Protein AF-0000000084445336 (afdb_homodimer)

Foldseek 3Di:
DLPAQDPVLLVVLLVCQLVLWQVNDALLPLLQSCLVSQLLLEQPDVVLVHPHDHLLNSLSSLLNSLLRHLLSSVQSLQLSLQLLLLVLFPLVLLSNVCVVCSSNSVAGGKELCLQVLCVLLVNDDFFKEWDDDVQWIWIFGKRFKIWRPDPAHYWYKGWYDYPDDAIFMFIDHCPFPQKDWDAQDDALTSSSGSITMIGGDRGIDDPNGTSTGHSNVSVLQSVLSSLSSLLSNLLNLLVNLLVLLCPFDDPSNVVCVVVSVVLVVLSVVLSVQSSVCRVVVVCSPVVLSSLVSLLSSLVSSVVSLVSSPSRCDCLCVDPPSNSVSVNSVSVSVVSQVPPVHNVSSVVSNVVVVVVVD/DLPAQDPVLLVVLLVCQLVLWQVNDALLPLLQSCLVSQLLLEQPDVVLVHPHDHLLSSLSSLLNSLLRHLLSSVQSLQLSLQLLLLVLFPLVLLSNVCVVCSSNSVAGGKALCLQVLCVLLVNDNFFKEWDDDVQWIWIFGKRFKIWRPDPAHYWYKGWYDYPDDAIFMFIDHCPFPQKDWDAQDDALTSSSGSITMIGGDRGIDDPNGTRYPHSNVSVLQSVLSSLSSLLSNLLNLLVNLLVLLCPFDDPSNVVCVVVSVVLVVLSVVLSVQSSVCRVVVVCSPVVLSSLVSLLSSLVSSVVSLVSSPSRCDCLCVDPPSNSVSVNSVSVSVVSQVPPVHNVSSVVSNVVVVVVVD

InterPro domains:
  IPR009100 Acyl-CoA dehydrogenase/oxidase, N-terminal and middle domain superfamily [SSF56645] (8-211)
  IPR013786 Acyl-CoA dehydrogenase/oxidase, N-terminal [PF02771] (20-106)
  IPR037069 Acyl-CoA dehydrogenase/oxidase, N-terminal domain superfamily [G3DSA:1.10.540.10] (4-107)
  IPR046373 Acyl-CoA oxidase/dehydrogenase, middle domain superfamily [G3DSA:2.40.110.10] (114-213)

Sequence (714 aa):
MAATLDPALRAWLDEVATGLDRGTADPALVLPRLAAAGLFRIGVPEKLGGTGGDVTNAVEAVAAISERSLAAGFVAWGHRTFIEYLLQSPNTALQDRLLPALLAGEVAGATGMSNAMKALAGLEEIGIAARPDGEGQVLDGRLPWVTNLRAEGFHVAAAVAPSEGEPFCVSLPSDAPGLERSDDLDLLAMRSTSTAAVDIRAVPIGPEDVLHPSARQWLPRVRPAFLGLQCGMSIGLARRALAEAAACGGAARHVLQEPVGALLAGLAIQERALREGLRDGRFVADVPSLFRIRIALADIVSEAVGLELQASGGRAYLTGPGEGFARRWREAAFIPVITPSLVQLRAALAGQAARAAMAATLDPALRAWLDEVATGLDRGTADPALVLPRLAAAGLFRIGVPEKLGGTGGDVTNAVEAVAAISERSLAAGFVAWGHRTFIEYLLQSPNTALQDRLLPALLAGEVAGATGMSNAMKALAGLEEIGIAARPDGEGQVLDGRLPWVTNLRAEGFHVAAAVAPSEGEPFCVSLPSDAPGLERSDDLDLLAMRSTSTAAVDIRAVPIGPEDVLHPSARQWLPRVRPAFLGLQCGMSIGLARRALAEAAACGGAARHVLQEPVGALLAGLAIQERALREGLRDGRFVADVPSLFRIRIALADIVSEAVGLELQASGGRAYLTGPGEGFARRWREAAFIPVITPSLVQLRAALAGQAARAA

Secondary structure (DSSP, 8-state):
------HHHHHHHHHHHHHHHHT-S-GGGHHHHHHHTTGGGTTS-GGGT-----HHHHHHHHHHHHTT-HHHHHHHHHHHHHHHHHHT-S-HHHHHHHHHHHHHTSSEEE---HHHHHHHTTSS----EEEEETTEEEEEEEEEEES---SSSEEEEEEEEESSS--EEEEEETTSTTEEEPPPP-BSS-TTS--EEEEEEEEEE-GGGEEES-HHHHHHHHHHHHHHHHHHHHHHHHHHHHHHHHT--HHHHHHHHHHHHHHHHHHHHHHHHHHHHHHHTGGGT-HHHHHHHHHHHHHHHHHHHHHHHHHHGGGGGBTTTTHHHHHHHHHHTTTTTSSSPHHHHHHHHHHHHHHH-/------HHHHHHHHHHHHHHHHT-S-GGGHHHHHHHTTGGGTTS-GGGT-----HHHHHHHHHHHHTT-HHHHHHHHHHHHHHHHHHT-S-HHHHHHHHHHHHHTSSEEE---HHHHHHHTTSS----EEEEETTEEEEEEEEEEES---SSSEEEEEEEEESSS--EEEEEETTSTTEEEPPPP-BSS-TTS--EEEEEEEEEE-GGGEEES-HHHHHHHHHHHHHHHHHHHHHHHHHHHHHHHHT--HHHHHHHHHHHHHHHHHHHHHHHHHHHHHHHTGGGT-HHHHHHHHHHHHHHHHHHHHHHHHHHGGGGGBTTTTHHHHHHHHHHTTTTTSSSPHHHHHHHHHHHHHHH-

Organism: NCBI:txid207340

Structure (mmCIF, N/CA/C/O backbone):
data_AF-0000000084445336-model_v1
#
loop_
_entity.id
_entity.type
_entity.pdbx_description
1 polymer 'Acyl-CoA dehydrogenase'
#
loop_
_atom_site.group_PDB
_atom_site.id
_atom_site.type_symbol
_atom_site.label_atom_id
_atom_site.label_alt_id
_atom_site.label_comp_id
_atom_site.label_asym_id
_atom_site.label_entity_id
_atom_site.label_seq_id
_atom_site.pdbx_PDB_ins_code
_atom_site.Cartn_x
_atom_site.Cartn_y
_atom_site.Cartn_z
_atom_site.occupancy
_atom_site.B_iso_or_equiv
_atom_site.auth_seq_id
_atom_site.auth_comp_id
_atom_site.auth_asym_id
_atom_site.auth_atom_id
_atom_site.pdbx_PDB_model_num
ATOM 1 N N . MET A 1 1 ? 25.781 -18.859 -9.562 1 35.44 1 MET A N 1
ATOM 2 C CA . MET A 1 1 ? 25.828 -17.438 -9.898 1 35.44 1 MET A CA 1
ATOM 3 C C . MET A 1 1 ? 24.422 -16.859 -10.031 1 35.44 1 MET A C 1
ATOM 5 O O . MET A 1 1 ? 23.531 -17.5 -10.594 1 35.44 1 MET A O 1
ATOM 9 N N . ALA A 1 2 ? 24.078 -16.016 -9.188 1 44.53 2 ALA A N 1
ATOM 10 C CA . ALA A 1 2 ? 22.766 -15.383 -9.242 1 44.53 2 ALA A CA 1
ATOM 11 C C . ALA A 1 2 ? 22.375 -15.031 -10.672 1 44.53 2 ALA A C 1
ATOM 13 O O . ALA A 1 2 ? 23.156 -14.398 -11.391 1 44.53 2 ALA A O 1
ATOM 14 N N . ALA A 1 3 ? 21.578 -15.891 -11.391 1 55.84 3 ALA A N 1
ATOM 15 C CA . ALA A 1 3 ? 21.203 -15.617 -12.773 1 55.84 3 ALA A CA 1
ATOM 16 C C . ALA A 1 3 ? 20.969 -14.125 -13 1 55.84 3 ALA A C 1
ATOM 18 O O . ALA A 1 3 ? 20.047 -13.547 -12.414 1 55.84 3 ALA A O 1
ATOM 19 N N . THR A 1 4 ? 22.016 -13.398 -13.297 1 76.12 4 THR A N 1
ATOM 20 C CA . THR A 1 4 ? 21.906 -11.984 -13.641 1 76.12 4 THR A CA 1
ATOM 21 C C . THR A 1 4 ? 21.312 -11.812 -15.039 1 76.12 4 THR A C 1
ATOM 23 O O . THR A 1 4 ? 21.766 -12.453 -15.992 1 76.12 4 THR A O 1
ATOM 26 N N . LEU A 1 5 ? 20.078 -11.242 -15.039 1 93.12 5 LEU A N 1
ATOM 27 C CA . LEU A 1 5 ? 19.438 -10.938 -16.312 1 93.12 5 LEU A CA 1
ATOM 28 C C . LEU A 1 5 ? 20.391 -10.188 -17.234 1 93.12 5 LEU A C 1
ATOM 30 O O . LEU A 1 5 ? 21.188 -9.352 -16.781 1 93.12 5 LEU A O 1
ATOM 34 N N . ASP A 1 6 ? 20.406 -10.594 -18.484 1 93.44 6 ASP A N 1
ATOM 35 C CA . ASP A 1 6 ? 21.156 -9.828 -19.469 1 93.44 6 ASP A CA 1
ATOM 36 C C . ASP A 1 6 ? 20.828 -8.336 -19.359 1 93.44 6 ASP A C 1
ATOM 38 O O . ASP A 1 6 ? 19.688 -7.957 -19.125 1 93.44 6 ASP A O 1
ATOM 42 N N . PRO A 1 7 ? 21.844 -7.488 -19.516 1 94.62 7 PRO A N 1
ATOM 43 C CA . PRO A 1 7 ? 21.641 -6.043 -19.344 1 94.62 7 PRO A CA 1
ATOM 44 C C . PRO A 1 7 ? 20.562 -5.477 -20.266 1 94.62 7 PRO A C 1
ATOM 46 O O . PRO A 1 7 ? 19.812 -4.586 -19.859 1 94.62 7 PRO A O 1
ATOM 49 N N . ALA A 1 8 ? 20.516 -6.02 -21.438 1 96 8 ALA A N 1
ATOM 50 C CA . ALA A 1 8 ? 19.516 -5.527 -22.391 1 96 8 ALA A CA 1
ATOM 51 C C . ALA A 1 8 ? 18.109 -5.859 -21.906 1 96 8 ALA A C 1
ATOM 53 O O . ALA A 1 8 ? 17.188 -5.047 -22.062 1 96 8 ALA A O 1
ATOM 54 N N . LEU A 1 9 ? 17.922 -7.039 -21.422 1 97.5 9 LEU A N 1
ATOM 55 C CA . LEU A 1 9 ? 16.609 -7.426 -20.906 1 97.5 9 LEU A CA 1
ATOM 56 C C . LEU A 1 9 ? 16.25 -6.613 -19.672 1 97.5 9 LEU A C 1
ATOM 58 O O . LEU A 1 9 ? 15.102 -6.191 -19.5 1 97.5 9 LEU A O 1
ATOM 62 N N . ARG A 1 10 ? 17.219 -6.414 -18.844 1 97 10 ARG A N 1
ATOM 63 C CA . ARG A 1 10 ? 16.984 -5.602 -17.656 1 97 10 ARG A CA 1
ATOM 64 C C . ARG A 1 10 ? 16.516 -4.203 -18.016 1 97 10 ARG A C 1
ATOM 66 O O . ARG A 1 10 ? 15.555 -3.691 -17.422 1 97 10 ARG A O 1
ATOM 73 N N . ALA A 1 11 ? 17.203 -3.588 -18.906 1 97.25 11 ALA A N 1
ATOM 74 C CA . ALA A 1 11 ? 16.859 -2.244 -19.359 1 97.25 11 ALA A CA 1
ATOM 75 C C . ALA A 1 11 ? 15.445 -2.219 -19.953 1 97.25 11 ALA A C 1
ATOM 77 O O . ALA A 1 11 ? 14.688 -1.275 -19.719 1 97.25 11 ALA A O 1
ATOM 78 N N . TRP A 1 12 ? 15.156 -3.244 -20.75 1 98 12 TRP A N 1
ATOM 79 C CA . TRP A 1 12 ? 13.836 -3.32 -21.359 1 98 12 TRP A CA 1
ATOM 80 C C . TRP A 1 12 ? 12.75 -3.455 -20.297 1 98 12 TRP A C 1
ATOM 82 O O . TRP A 1 12 ? 11.711 -2.793 -20.359 1 98 12 TRP A O 1
ATOM 92 N N . LEU A 1 13 ? 12.992 -4.34 -19.344 1 98.38 13 LEU A N 1
ATOM 93 C CA . LEU A 1 13 ? 12.031 -4.535 -18.25 1 98.38 13 LEU A CA 1
ATOM 94 C C . LEU A 1 13 ? 11.805 -3.238 -17.484 1 98.38 13 LEU A C 1
ATOM 96 O O . LEU A 1 13 ? 10.672 -2.896 -17.156 1 98.38 13 LEU A O 1
ATOM 100 N N . ASP A 1 14 ? 12.867 -2.518 -17.188 1 97.56 14 ASP A N 1
ATOM 101 C CA . ASP A 1 14 ? 12.75 -1.233 -16.5 1 97.56 14 ASP A CA 1
ATOM 102 C C . ASP A 1 14 ? 11.906 -0.254 -17.328 1 97.56 14 ASP A C 1
ATOM 104 O O . ASP A 1 14 ? 11.086 0.476 -16.766 1 97.56 14 ASP A O 1
ATOM 108 N N . GLU A 1 15 ? 12.141 -0.263 -18.562 1 97.38 15 GLU A N 1
ATOM 109 C CA . GLU A 1 15 ? 11.469 0.667 -19.469 1 97.38 15 GLU A CA 1
ATOM 110 C C . GLU A 1 15 ? 9.969 0.382 -19.547 1 97.38 15 GLU A C 1
ATOM 112 O O . GLU A 1 15 ? 9.156 1.309 -19.578 1 97.38 15 GLU A O 1
ATOM 117 N N . VAL A 1 16 ? 9.57 -0.87 -19.516 1 97.88 16 VAL A N 1
ATOM 118 C CA . VAL A 1 16 ? 8.18 -1.201 -19.812 1 97.88 16 VAL A CA 1
ATOM 119 C C . VAL A 1 16 ? 7.418 -1.447 -18.5 1 97.88 16 VAL A C 1
ATOM 121 O O . VAL A 1 16 ? 6.199 -1.629 -18.516 1 97.88 16 VAL A O 1
ATOM 124 N N . ALA A 1 17 ? 8.117 -1.497 -17.359 1 98.25 17 ALA A N 1
ATOM 125 C CA . ALA A 1 17 ? 7.543 -1.911 -16.078 1 98.25 17 ALA A CA 1
ATOM 126 C C . ALA A 1 17 ? 6.273 -1.126 -15.766 1 98.25 17 ALA A C 1
ATOM 128 O O . ALA A 1 17 ? 5.25 -1.708 -15.398 1 98.25 17 ALA A O 1
ATOM 129 N N . THR A 1 18 ? 6.305 0.199 -15.891 1 97.56 18 THR A N 1
ATOM 130 C CA . THR A 1 18 ? 5.148 1.035 -15.594 1 97.56 18 THR A CA 1
ATOM 131 C C . THR A 1 18 ? 4.004 0.747 -16.562 1 97.56 18 THR A C 1
ATOM 133 O O . THR A 1 18 ? 2.842 0.677 -16.156 1 97.56 18 THR A O 1
ATOM 136 N N . GLY A 1 19 ? 4.336 0.629 -17.828 1 97.94 19 GLY A N 1
ATOM 137 C CA . GLY A 1 19 ? 3.324 0.301 -18.812 1 97.94 19 GLY A CA 1
ATOM 138 C C . GLY A 1 19 ? 2.662 -1.042 -18.562 1 97.94 19 GLY A C 1
ATOM 139 O O . GLY A 1 19 ? 1.45 -1.183 -18.734 1 97.94 19 GLY A O 1
ATOM 140 N N . LEU A 1 20 ? 3.445 -2.098 -18.203 1 98.5 20 LEU A N 1
ATOM 141 C CA . LEU A 1 20 ? 2.904 -3.412 -17.875 1 98.5 20 LEU A CA 1
ATOM 142 C C . LEU A 1 20 ? 1.979 -3.336 -16.656 1 98.5 20 LEU A C 1
ATOM 144 O O . LEU A 1 20 ? 0.961 -4.031 -16.609 1 98.5 20 LEU A O 1
ATOM 148 N N . ASP A 1 21 ? 2.322 -2.492 -15.766 1 98.12 21 ASP A N 1
ATOM 149 C CA . ASP A 1 21 ? 1.54 -2.318 -14.539 1 98.12 21 ASP A CA 1
ATOM 150 C C . ASP A 1 21 ? 0.207 -1.633 -14.836 1 98.12 21 ASP A C 1
ATOM 152 O O . ASP A 1 21 ? -0.836 -2.051 -14.328 1 98.12 21 ASP A O 1
ATOM 156 N N . ARG A 1 22 ? 0.202 -0.625 -15.68 1 96.69 22 ARG A N 1
ATOM 157 C CA . ARG A 1 22 ? -0.958 0.227 -15.922 1 96.69 22 ARG A CA 1
ATOM 158 C C . ARG A 1 22 ? -1.823 -0.327 -17.047 1 96.69 22 ARG A C 1
ATOM 160 O O . ARG A 1 22 ? -2.971 0.089 -17.219 1 96.69 22 ARG A O 1
ATOM 167 N N . GLY A 1 23 ? -1.274 -1.25 -17.797 1 97.38 23 GLY A N 1
ATOM 168 C CA . GLY A 1 23 ? -2.025 -1.84 -18.906 1 97.38 23 GLY A CA 1
ATOM 169 C C . GLY A 1 23 ? -1.839 -1.104 -20.219 1 97.38 23 GLY A C 1
ATOM 170 O O . GLY A 1 23 ? -2.648 -1.248 -21.125 1 97.38 23 GLY A O 1
ATOM 171 N N . THR A 1 24 ? -0.803 -0.299 -20.297 1 96.81 24 THR A N 1
ATOM 172 C CA . THR A 1 24 ? -0.582 0.468 -21.516 1 96.81 24 THR A CA 1
ATOM 173 C C . THR A 1 24 ? 0.448 -0.22 -22.406 1 96.81 24 THR A C 1
ATOM 175 O O . THR A 1 24 ? 0.608 0.145 -23.562 1 96.81 24 THR A O 1
ATOM 178 N N . ALA A 1 25 ? 1.15 -1.188 -21.875 1 96.25 25 ALA A N 1
ATOM 179 C CA . ALA A 1 25 ? 2.07 -1.99 -22.688 1 96.25 25 ALA A CA 1
ATOM 180 C C . ALA A 1 25 ? 1.374 -3.227 -23.25 1 96.25 25 ALA A C 1
ATOM 182 O O . ALA A 1 25 ? 0.467 -3.775 -22.609 1 96.25 25 ALA A O 1
ATOM 183 N N . ASP A 1 26 ? 1.801 -3.666 -24.359 1 95.81 26 ASP A N 1
ATOM 184 C CA . ASP A 1 26 ? 1.254 -4.863 -25 1 95.81 26 ASP A CA 1
ATOM 185 C C . ASP A 1 26 ? 1.646 -6.121 -24.219 1 95.81 26 ASP A C 1
ATOM 187 O O . ASP A 1 26 ? 2.824 -6.477 -24.156 1 95.81 26 ASP A O 1
ATOM 191 N N . PRO A 1 27 ? 0.708 -6.762 -23.703 1 95.38 27 PRO A N 1
ATOM 192 C CA . PRO A 1 27 ? 1.019 -7.969 -22.938 1 95.38 27 PRO A CA 1
ATOM 193 C C . PRO A 1 27 ? 1.699 -9.047 -23.766 1 95.38 27 PRO A C 1
ATOM 195 O O . PRO A 1 27 ? 2.412 -9.898 -23.234 1 95.38 27 PRO A O 1
ATOM 198 N N . ALA A 1 28 ? 1.546 -9.039 -25.031 1 95.31 28 ALA A N 1
ATOM 199 C CA . ALA A 1 28 ? 2.047 -10.086 -25.922 1 95.31 28 ALA A CA 1
ATOM 200 C C . ALA A 1 28 ? 3.568 -10.031 -26.031 1 95.31 28 ALA A C 1
ATOM 202 O O . ALA A 1 28 ? 4.195 -10.984 -26.516 1 95.31 28 ALA A O 1
ATOM 203 N N . LEU A 1 29 ? 4.121 -8.992 -25.531 1 94.88 29 LEU A N 1
ATOM 204 C CA . LEU A 1 29 ? 5.559 -8.789 -25.688 1 94.88 29 LEU A CA 1
ATOM 205 C C . LEU A 1 29 ? 6.332 -9.516 -24.578 1 94.88 29 LEU A C 1
ATOM 207 O O . LEU A 1 29 ? 7.5 -9.859 -24.766 1 94.88 29 LEU A O 1
ATOM 211 N N . VAL A 1 30 ? 5.73 -9.75 -23.469 1 97.38 30 VAL A N 1
ATOM 212 C CA . VAL A 1 30 ? 6.441 -10.156 -22.266 1 97.38 30 VAL A CA 1
ATOM 213 C C . VAL A 1 30 ? 7.004 -11.562 -22.438 1 97.38 30 VAL A C 1
ATOM 215 O O . VAL A 1 30 ? 8.211 -11.773 -22.328 1 97.38 30 VAL A O 1
ATOM 218 N N . LEU A 1 31 ? 6.18 -12.484 -22.797 1 97.62 31 LEU A N 1
ATOM 219 C CA . LEU A 1 31 ? 6.562 -13.898 -22.828 1 97.62 31 LEU A CA 1
ATOM 220 C C . LEU A 1 31 ? 7.633 -14.148 -23.875 1 97.62 31 LEU A C 1
ATOM 222 O O . LEU A 1 31 ? 8.68 -14.742 -23.578 1 97.62 31 LEU A O 1
ATOM 226 N N . PRO A 1 32 ? 7.465 -13.648 -25.125 1 96.69 32 PRO A N 1
ATOM 227 C CA . PRO A 1 32 ? 8.5 -13.891 -26.141 1 96.69 32 PRO A CA 1
ATOM 228 C C . PRO A 1 32 ? 9.844 -13.266 -25.766 1 96.69 32 PRO A C 1
ATOM 230 O O . PRO A 1 32 ? 10.898 -13.859 -26.031 1 96.69 32 PRO A O 1
ATOM 233 N N . ARG A 1 33 ? 9.828 -12.094 -25.172 1 97.56 33 ARG A N 1
ATOM 234 C CA . ARG A 1 33 ? 11.07 -11.43 -24.781 1 97.56 33 ARG A CA 1
ATOM 235 C C . ARG A 1 33 ? 11.812 -12.234 -23.719 1 97.56 33 ARG A C 1
ATOM 237 O O . ARG A 1 33 ? 13.039 -12.383 -23.797 1 97.56 33 ARG A O 1
ATOM 244 N N . LEU A 1 34 ? 11.117 -12.727 -22.719 1 98.38 34 LEU A N 1
ATOM 245 C CA . LEU A 1 34 ? 11.727 -13.523 -21.656 1 98.38 34 LEU A CA 1
ATOM 246 C C . LEU A 1 34 ? 12.242 -14.852 -22.203 1 98.38 34 LEU A C 1
ATOM 248 O O . LEU A 1 34 ? 13.305 -15.328 -21.812 1 98.38 34 LEU A O 1
ATOM 252 N N . ALA A 1 35 ? 11.469 -15.461 -23.109 1 98.12 35 ALA A N 1
ATOM 253 C CA . ALA A 1 35 ? 11.867 -16.734 -23.719 1 98.12 35 ALA A CA 1
ATOM 254 C C . ALA A 1 35 ? 13.125 -16.578 -24.562 1 98.12 35 ALA A C 1
ATOM 256 O O . ALA A 1 35 ? 14.008 -17.438 -24.531 1 98.12 35 ALA A O 1
ATOM 257 N N . ALA A 1 36 ? 13.156 -15.484 -25.312 1 97.38 36 ALA A N 1
ATOM 258 C CA . ALA A 1 36 ? 14.297 -15.211 -26.172 1 97.38 36 ALA A CA 1
ATOM 259 C C . ALA A 1 36 ? 15.586 -15.094 -25.359 1 97.38 36 ALA A C 1
ATOM 261 O O . ALA A 1 36 ? 16.672 -15.406 -25.844 1 97.38 36 ALA A O 1
ATOM 262 N N . ALA A 1 37 ? 15.422 -14.688 -24.141 1 97.44 37 ALA A N 1
ATOM 263 C CA . ALA A 1 37 ? 16.578 -14.547 -23.25 1 97.44 37 ALA A CA 1
ATOM 264 C C . ALA A 1 37 ? 16.938 -15.883 -22.609 1 97.44 37 ALA A C 1
ATOM 266 O O . ALA A 1 37 ? 17.875 -15.969 -21.812 1 97.44 37 ALA A O 1
ATOM 267 N N . GLY A 1 38 ? 16.172 -16.922 -22.875 1 96.81 38 GLY A N 1
ATOM 268 C CA . GLY A 1 38 ? 16.469 -18.281 -22.422 1 96.81 38 GLY A CA 1
ATOM 269 C C . GLY A 1 38 ? 16.031 -18.547 -21 1 96.81 38 GLY A C 1
ATOM 270 O O . GLY A 1 38 ? 16.422 -19.547 -20.391 1 96.81 38 GLY A O 1
ATOM 271 N N . LEU A 1 39 ? 15.234 -17.719 -20.438 1 97.94 39 LEU A N 1
ATOM 272 C CA . LEU A 1 39 ? 14.93 -17.781 -19.016 1 97.94 39 LEU A CA 1
ATOM 273 C C . LEU A 1 39 ? 14.086 -19.016 -18.703 1 97.94 39 LEU A C 1
ATOM 275 O O . LEU A 1 39 ? 14.18 -19.562 -17.594 1 97.94 39 LEU A O 1
ATOM 279 N N . PHE A 1 40 ? 13.266 -19.484 -19.641 1 98.44 40 PHE A N 1
ATOM 280 C CA . PHE A 1 40 ? 12.367 -20.594 -19.359 1 98.44 40 PHE A CA 1
ATOM 281 C C . PHE A 1 40 ? 13.062 -21.938 -19.578 1 98.44 40 PHE A C 1
ATOM 283 O O . PHE A 1 40 ? 12.492 -22.984 -19.281 1 98.44 40 PHE A O 1
ATOM 290 N N . ARG A 1 41 ? 14.289 -21.906 -20.047 1 98.25 41 ARG A N 1
ATOM 291 C CA . ARG A 1 41 ? 15.102 -23.109 -20.203 1 98.25 41 ARG A CA 1
ATOM 292 C C . ARG A 1 41 ? 15.852 -23.438 -18.922 1 98.25 41 ARG A C 1
ATOM 294 O O . ARG A 1 41 ? 16.312 -24.562 -18.734 1 98.25 41 ARG A O 1
ATOM 301 N N . ILE A 1 42 ? 15.945 -22.469 -18.031 1 97.88 42 ILE A N 1
ATOM 302 C CA . ILE A 1 42 ? 16.672 -22.625 -16.766 1 97.88 42 ILE A CA 1
ATOM 303 C C . ILE A 1 42 ? 15.969 -23.672 -15.906 1 97.88 42 ILE A C 1
ATOM 305 O O . ILE A 1 42 ? 14.75 -23.609 -15.703 1 97.88 42 ILE A O 1
ATOM 309 N N . GLY A 1 43 ? 16.766 -24.609 -15.383 1 97.12 43 GLY A N 1
ATOM 310 C CA . GLY A 1 43 ? 16.219 -25.625 -14.5 1 97.12 43 GLY A CA 1
ATOM 311 C C . GLY A 1 43 ? 15.539 -26.766 -15.25 1 97.12 43 GLY A C 1
ATOM 312 O O . GLY A 1 43 ? 15.023 -27.688 -14.641 1 97.12 43 GLY A O 1
ATOM 313 N N . VAL A 1 44 ? 15.453 -26.719 -16.578 1 98.19 44 VAL A N 1
ATOM 314 C CA . VAL A 1 44 ? 14.922 -27.781 -17.438 1 98.19 44 VAL A CA 1
ATOM 315 C C . VAL A 1 44 ? 16.062 -28.688 -17.906 1 98.19 44 VAL A C 1
ATOM 317 O O . VAL A 1 44 ? 17.125 -28.188 -18.312 1 98.19 44 VAL A O 1
ATOM 320 N N . PRO A 1 45 ? 15.875 -30 -17.859 1 97.31 45 PRO A N 1
ATOM 321 C CA . PRO A 1 45 ? 16.922 -30.922 -18.312 1 97.31 45 PRO A CA 1
ATOM 322 C C . PRO A 1 45 ? 17.359 -30.625 -19.75 1 97.31 45 PRO A C 1
ATOM 324 O O . PRO A 1 45 ? 16.531 -30.312 -20.609 1 97.31 45 PRO A O 1
ATOM 327 N N . GLU A 1 46 ? 18.609 -30.797 -20 1 97.88 46 GLU A N 1
ATOM 328 C CA . GLU A 1 46 ? 19.172 -30.516 -21.328 1 97.88 46 GLU A CA 1
ATOM 329 C C . GLU A 1 46 ? 18.531 -31.422 -22.375 1 97.88 46 GLU A C 1
ATOM 331 O O . GLU A 1 46 ? 18.266 -30.984 -23.5 1 97.88 46 GLU A O 1
ATOM 336 N N . LYS A 1 47 ? 18.281 -32.625 -22.031 1 97.06 47 LYS A N 1
ATOM 337 C CA . LYS A 1 47 ? 17.672 -33.594 -22.953 1 97.06 47 LYS A CA 1
ATOM 338 C C . LYS A 1 47 ? 16.281 -33.125 -23.391 1 97.06 47 LYS A C 1
ATOM 340 O O . LYS A 1 47 ? 15.781 -33.562 -24.422 1 97.06 47 LYS A O 1
ATOM 345 N N . LEU A 1 48 ? 15.734 -32.25 -22.625 1 97.31 48 LEU A N 1
ATOM 346 C CA . LEU A 1 48 ? 14.391 -31.75 -22.938 1 97.31 48 LEU A CA 1
ATOM 347 C C . LEU A 1 48 ? 14.438 -30.328 -23.453 1 97.31 48 LEU A C 1
ATOM 349 O O . LEU A 1 48 ? 13.414 -29.641 -23.484 1 97.31 48 LEU A O 1
ATOM 353 N N . GLY A 1 49 ? 15.672 -29.844 -23.781 1 97.19 49 GLY A N 1
ATOM 354 C CA . GLY A 1 49 ? 15.82 -28.531 -24.391 1 97.19 49 GLY A CA 1
ATOM 355 C C . GLY A 1 49 ? 16.172 -27.438 -23.391 1 97.19 49 GLY A C 1
ATOM 356 O O . GLY A 1 49 ? 16.219 -26.25 -23.734 1 97.19 49 GLY A O 1
ATOM 357 N N . GLY A 1 50 ? 16.375 -27.828 -22.172 1 97.94 50 GLY A N 1
ATOM 358 C CA . GLY A 1 50 ? 16.734 -26.859 -21.156 1 97.94 50 GLY A CA 1
ATOM 359 C C . GLY A 1 50 ? 18.219 -26.641 -21.047 1 97.94 50 GLY A C 1
ATOM 360 O O . GLY A 1 50 ? 18.984 -27.094 -21.906 1 97.94 50 GLY A O 1
ATOM 361 N N . THR A 1 51 ? 18.609 -25.766 -20.109 1 97.25 51 THR A N 1
ATOM 362 C CA . THR A 1 51 ? 20.016 -25.453 -19.875 1 97.25 51 THR A CA 1
ATOM 363 C C . THR A 1 51 ? 20.531 -26.188 -18.641 1 97.25 51 THR A C 1
ATOM 365 O O . THR A 1 51 ? 21.656 -25.938 -18.188 1 97.25 51 THR A O 1
ATOM 368 N N . GLY A 1 52 ? 19.734 -27.047 -18.125 1 96.62 52 GLY A N 1
ATOM 369 C CA . GLY A 1 52 ? 20.109 -27.75 -16.906 1 96.62 52 GLY A CA 1
ATOM 370 C C . GLY A 1 52 ? 19.828 -26.953 -15.641 1 96.62 52 GLY A C 1
ATOM 371 O O . GLY A 1 52 ? 19.094 -25.969 -15.672 1 96.62 52 GLY A O 1
ATOM 372 N N . GLY A 1 53 ? 20.297 -27.516 -14.492 1 95.88 53 GLY A N 1
ATOM 373 C CA . GLY A 1 53 ? 19.953 -26.938 -13.203 1 95.88 53 GLY A CA 1
ATOM 374 C C . GLY A 1 53 ? 18.703 -27.531 -12.578 1 95.88 53 GLY A C 1
ATOM 375 O O . GLY A 1 53 ? 18.328 -28.656 -12.898 1 95.88 53 GLY A O 1
ATOM 376 N N . ASP A 1 54 ? 18.203 -26.75 -11.648 1 95.88 54 ASP A N 1
ATOM 377 C CA . ASP A 1 54 ? 17 -27.219 -10.969 1 95.88 54 ASP A CA 1
ATOM 378 C C . ASP A 1 54 ? 16.016 -26.078 -10.734 1 95.88 54 ASP A C 1
ATOM 380 O O . ASP A 1 54 ? 16.188 -24.984 -11.266 1 95.88 54 ASP A O 1
ATOM 384 N N . VAL A 1 55 ? 14.977 -26.375 -10.07 1 97.69 55 VAL A N 1
ATOM 385 C CA . VAL A 1 55 ? 13.875 -25.438 -9.914 1 97.69 55 VAL A CA 1
ATOM 386 C C . VAL A 1 55 ? 14.344 -24.203 -9.141 1 97.69 55 VAL A C 1
ATOM 388 O O . VAL A 1 55 ? 13.82 -23.109 -9.32 1 97.69 55 VAL A O 1
ATOM 391 N N . THR A 1 56 ? 15.383 -24.312 -8.227 1 98.31 56 THR A N 1
ATOM 392 C CA . THR A 1 56 ? 15.883 -23.172 -7.461 1 98.31 56 THR A CA 1
ATOM 393 C C . THR A 1 56 ? 16.484 -22.109 -8.383 1 98.31 56 THR A C 1
ATOM 395 O O . THR A 1 56 ? 16.406 -20.922 -8.109 1 98.31 56 THR A O 1
ATOM 398 N N . ASN A 1 57 ? 17.094 -22.562 -9.5 1 98.12 57 ASN A N 1
ATOM 399 C CA . ASN A 1 57 ? 17.594 -21.625 -10.492 1 98.12 57 ASN A CA 1
ATOM 400 C C . ASN A 1 57 ? 16.469 -20.859 -11.172 1 98.12 57 ASN A C 1
ATOM 402 O O . ASN A 1 57 ? 16.609 -19.672 -11.469 1 98.12 57 ASN A O 1
ATOM 406 N N . ALA A 1 58 ? 15.43 -21.562 -11.445 1 98.38 58 ALA A N 1
ATOM 407 C CA . ALA A 1 58 ? 14.266 -20.922 -12.055 1 98.38 58 ALA A CA 1
ATOM 408 C C . ALA A 1 58 ? 13.633 -19.922 -11.102 1 98.38 58 ALA A C 1
ATOM 410 O O . ALA A 1 58 ? 13.148 -18.875 -11.523 1 98.38 58 ALA A O 1
ATOM 411 N N . VAL A 1 59 ? 13.594 -20.266 -9.781 1 98.75 59 VAL A N 1
ATOM 412 C CA . VAL A 1 59 ? 13.094 -19.328 -8.766 1 98.75 59 VAL A CA 1
ATOM 413 C C . VAL A 1 59 ? 13.906 -18.031 -8.805 1 98.75 59 VAL A C 1
ATOM 415 O O . VAL A 1 59 ? 13.336 -16.938 -8.75 1 98.75 59 VAL A O 1
ATOM 418 N N . GLU A 1 60 ? 15.172 -18.203 -8.93 1 98.56 60 GLU A N 1
ATOM 419 C CA . GLU A 1 60 ? 16.047 -17.031 -8.992 1 98.56 60 GLU A CA 1
ATOM 420 C C . GLU A 1 60 ? 15.766 -16.203 -10.25 1 98.56 60 GLU A C 1
ATOM 422 O O . GLU A 1 60 ? 15.852 -14.977 -10.227 1 98.56 60 GLU A O 1
ATOM 427 N N . ALA A 1 61 ? 15.508 -16.859 -11.344 1 98.5 61 ALA A N 1
ATOM 428 C CA . ALA A 1 61 ? 15.164 -16.141 -12.57 1 98.5 61 ALA A CA 1
ATOM 429 C C . ALA A 1 61 ? 13.891 -15.32 -12.391 1 98.5 61 ALA A C 1
ATOM 431 O O . ALA A 1 61 ? 13.828 -14.156 -12.797 1 98.5 61 ALA A O 1
ATOM 432 N N . VAL A 1 62 ? 12.883 -15.922 -11.797 1 98.75 62 VAL A N 1
ATOM 433 C CA . VAL A 1 62 ? 11.633 -15.211 -11.531 1 98.75 62 VAL A CA 1
ATOM 434 C C . VAL A 1 62 ? 11.891 -14.031 -10.609 1 98.75 62 VAL A C 1
ATOM 436 O O . VAL A 1 62 ? 11.336 -12.945 -10.805 1 98.75 62 VAL A O 1
ATOM 439 N N . ALA A 1 63 ? 12.75 -14.258 -9.57 1 98.88 63 ALA A N 1
ATOM 440 C CA . ALA A 1 63 ? 13.094 -13.18 -8.648 1 98.88 63 ALA A CA 1
ATOM 441 C C . ALA A 1 63 ? 13.773 -12.031 -9.383 1 98.88 63 ALA A C 1
ATOM 443 O O . ALA A 1 63 ? 13.43 -10.867 -9.172 1 98.88 63 ALA A O 1
ATOM 444 N N . ALA A 1 64 ? 14.68 -12.375 -10.242 1 98.69 64 ALA A N 1
ATOM 445 C CA . ALA A 1 64 ? 15.414 -11.352 -10.992 1 98.69 64 ALA A CA 1
ATOM 446 C C . ALA A 1 64 ? 14.484 -10.539 -11.875 1 98.69 64 ALA A C 1
ATOM 448 O O . ALA A 1 64 ? 14.625 -9.312 -11.977 1 98.69 64 ALA A O 1
ATOM 449 N N . ILE A 1 65 ? 13.555 -11.18 -12.523 1 98.75 65 ILE A N 1
ATOM 450 C CA . ILE A 1 65 ? 12.562 -10.5 -13.344 1 98.75 65 ILE A CA 1
ATOM 451 C C . ILE A 1 65 ? 11.703 -9.594 -12.469 1 98.75 65 ILE A C 1
ATOM 453 O O . ILE A 1 65 ? 11.469 -8.43 -12.805 1 98.75 65 ILE A O 1
ATOM 457 N N . SER A 1 66 ? 11.305 -10.117 -11.305 1 98.81 66 SER A N 1
ATOM 458 C CA . SER A 1 66 ? 10.375 -9.43 -10.414 1 98.81 66 SER A CA 1
ATOM 459 C C . SER A 1 66 ? 11.031 -8.227 -9.75 1 98.81 66 SER A C 1
ATOM 461 O O . SER A 1 66 ? 10.344 -7.324 -9.266 1 98.81 66 SER A O 1
ATOM 463 N N . GLU A 1 67 ? 12.359 -8.234 -9.703 1 98.56 67 GLU A N 1
ATOM 464 C CA . GLU A 1 67 ? 13.078 -7.059 -9.219 1 98.56 67 GLU A CA 1
ATOM 465 C C . GLU A 1 67 ? 12.812 -5.844 -10.102 1 98.56 67 GLU A C 1
ATOM 467 O O . GLU A 1 67 ? 12.883 -4.703 -9.641 1 98.56 67 GLU A O 1
ATOM 472 N N . ARG A 1 68 ? 12.508 -6.117 -11.344 1 98.31 68 ARG A N 1
ATOM 473 C CA . ARG A 1 68 ? 12.32 -5.047 -12.32 1 98.31 68 ARG A CA 1
ATOM 474 C C . ARG A 1 68 ? 10.836 -4.781 -12.562 1 98.31 68 ARG A C 1
ATOM 476 O O . ARG A 1 68 ? 10.414 -3.625 -12.641 1 98.31 68 ARG A O 1
ATOM 483 N N . SER A 1 69 ? 10.086 -5.781 -12.711 1 98.62 69 SER A N 1
ATOM 484 C CA . SER A 1 69 ? 8.648 -5.723 -12.977 1 98.62 69 SER A CA 1
ATOM 485 C C . SER A 1 69 ? 7.93 -6.938 -12.391 1 98.62 69 SER A C 1
ATOM 487 O O . SER A 1 69 ? 8.172 -8.07 -12.812 1 98.62 69 SER A O 1
ATOM 489 N N . LEU A 1 70 ? 7.039 -6.703 -11.438 1 98.81 70 LEU A N 1
ATOM 490 C CA . LEU A 1 70 ? 6.285 -7.82 -10.875 1 98.81 70 LEU A CA 1
ATOM 491 C C . LEU A 1 70 ? 5.309 -8.383 -11.898 1 98.81 70 LEU A C 1
ATOM 493 O O . LEU A 1 70 ? 5.047 -9.594 -11.914 1 98.81 70 LEU A O 1
ATOM 497 N N . ALA A 1 71 ? 4.797 -7.504 -12.789 1 98.69 71 ALA A N 1
ATOM 498 C CA . ALA A 1 71 ? 3.908 -7.98 -13.844 1 98.69 71 ALA A CA 1
ATOM 499 C C . ALA A 1 71 ? 4.602 -9.023 -14.719 1 98.69 71 ALA A C 1
ATOM 501 O O . ALA A 1 71 ? 4.047 -10.094 -14.969 1 98.69 71 ALA A O 1
ATOM 502 N N . ALA A 1 72 ? 5.812 -8.703 -15.156 1 98.81 72 ALA A N 1
ATOM 503 C CA . ALA A 1 72 ? 6.582 -9.656 -15.945 1 98.81 72 ALA A CA 1
ATOM 504 C C . ALA A 1 72 ? 6.902 -10.914 -15.133 1 98.81 72 ALA A C 1
ATOM 506 O O . ALA A 1 72 ? 6.879 -12.023 -15.664 1 98.81 72 ALA A O 1
ATOM 507 N N . GLY A 1 73 ? 7.242 -10.719 -13.859 1 98.81 73 GLY A N 1
ATOM 508 C CA . GLY A 1 73 ? 7.477 -11.844 -12.977 1 98.81 73 GLY A CA 1
ATOM 509 C C . GLY A 1 73 ? 6.273 -12.766 -12.844 1 98.81 73 GLY A C 1
ATOM 510 O O . GLY A 1 73 ? 6.418 -13.984 -12.82 1 98.81 73 GLY A O 1
ATOM 511 N N . PHE A 1 74 ? 5.113 -12.141 -12.75 1 98.75 74 PHE A N 1
ATOM 512 C CA . PHE A 1 74 ? 3.865 -12.875 -12.609 1 98.75 74 PHE A CA 1
ATOM 513 C C . PHE A 1 74 ? 3.598 -13.727 -13.852 1 98.75 74 PHE A C 1
ATOM 515 O O . PHE A 1 74 ? 3.225 -14.898 -13.742 1 98.75 74 PHE A O 1
ATOM 522 N N . VAL A 1 75 ? 3.828 -13.18 -15 1 98.62 75 VAL A N 1
ATOM 523 C CA . VAL A 1 75 ? 3.711 -13.914 -16.25 1 98.62 75 VAL A CA 1
ATOM 524 C C . VAL A 1 75 ? 4.73 -15.055 -16.281 1 98.62 75 VAL A C 1
ATOM 526 O O . VAL A 1 75 ? 4.391 -16.188 -16.609 1 98.62 75 VAL A O 1
ATOM 529 N N . ALA A 1 76 ? 5.922 -14.734 -15.914 1 98.75 76 ALA A N 1
ATOM 530 C CA . ALA A 1 76 ? 6.992 -15.727 -15.906 1 98.75 76 ALA A CA 1
ATOM 531 C C . ALA A 1 76 ? 6.672 -16.875 -14.945 1 98.75 76 ALA A C 1
ATOM 533 O O . ALA A 1 76 ? 6.898 -18.031 -15.266 1 98.75 76 ALA A O 1
ATOM 534 N N . TRP A 1 77 ? 6.195 -16.5 -13.766 1 98.62 77 TRP A N 1
ATOM 535 C CA . TRP A 1 77 ? 5.812 -17.516 -12.781 1 98.62 77 TRP A CA 1
ATOM 536 C C . TRP A 1 77 ? 4.762 -18.453 -13.359 1 98.62 77 TRP A C 1
ATOM 538 O O . TRP A 1 77 ? 4.906 -19.688 -13.273 1 98.62 77 TRP A O 1
ATOM 548 N N . GLY A 1 78 ? 3.684 -17.859 -13.906 1 98.25 78 GLY A N 1
ATOM 549 C CA . GLY A 1 78 ? 2.643 -18.703 -14.477 1 98.25 78 GLY A CA 1
ATOM 550 C C . GLY A 1 78 ? 3.158 -19.641 -15.547 1 98.25 78 GLY A C 1
ATOM 551 O O . GLY A 1 78 ? 2.887 -20.844 -15.508 1 98.25 78 GLY A O 1
ATOM 552 N N . HIS A 1 79 ? 3.939 -19.125 -16.422 1 98.81 79 HIS A N 1
ATOM 553 C CA . HIS A 1 79 ? 4.469 -19.875 -17.547 1 98.81 79 HIS A CA 1
ATOM 554 C C . HIS A 1 79 ? 5.422 -20.969 -17.094 1 98.81 79 HIS A C 1
ATOM 556 O O . HIS A 1 79 ? 5.281 -22.125 -17.5 1 98.81 79 HIS A O 1
ATOM 562 N N . ARG A 1 80 ? 6.324 -20.609 -16.25 1 98.69 80 ARG A N 1
ATOM 563 C CA . ARG A 1 80 ? 7.34 -21.562 -15.805 1 98.69 80 ARG A CA 1
ATOM 564 C C . ARG A 1 80 ? 6.727 -22.656 -14.938 1 98.69 80 ARG A C 1
ATOM 566 O O . ARG A 1 80 ? 7.172 -23.812 -14.969 1 98.69 80 ARG A O 1
ATOM 573 N N . THR A 1 81 ? 5.719 -22.312 -14.141 1 98.44 81 THR A N 1
ATOM 574 C CA . THR A 1 81 ? 5.016 -23.297 -13.336 1 98.44 81 THR A CA 1
ATOM 575 C C . THR A 1 81 ? 4.332 -24.328 -14.227 1 98.44 81 THR A C 1
ATOM 577 O O . THR A 1 81 ? 4.363 -25.531 -13.93 1 98.44 81 THR A O 1
ATOM 580 N N . PHE A 1 82 ? 3.768 -23.875 -15.273 1 98.62 82 PHE A N 1
ATOM 581 C CA . PHE A 1 82 ? 3.156 -24.812 -16.219 1 98.62 82 PHE A CA 1
ATOM 582 C C . PHE A 1 82 ? 4.199 -25.766 -16.781 1 98.62 82 PHE A C 1
ATOM 584 O O . PHE A 1 82 ? 3.934 -26.953 -16.922 1 98.62 82 PHE A O 1
ATOM 591 N N . ILE A 1 83 ? 5.34 -25.25 -17.109 1 98.62 83 ILE A N 1
ATOM 592 C CA . ILE A 1 83 ? 6.43 -26.094 -17.594 1 98.62 83 ILE A CA 1
ATOM 593 C C . ILE A 1 83 ? 6.777 -27.141 -16.547 1 98.62 83 ILE A C 1
ATOM 595 O O . ILE A 1 83 ? 7.004 -28.312 -16.875 1 98.62 83 ILE A O 1
ATOM 599 N N . GLU A 1 84 ? 6.793 -26.734 -15.273 1 97.75 84 GLU A N 1
ATOM 600 C CA . GLU A 1 84 ? 7.059 -27.672 -14.195 1 97.75 84 GLU A CA 1
ATOM 601 C C . GLU A 1 84 ? 6.02 -28.797 -14.172 1 97.75 84 GLU A C 1
ATOM 603 O O . GLU A 1 84 ? 6.344 -29.938 -13.875 1 97.75 84 GLU A O 1
ATOM 608 N N . TYR A 1 85 ? 4.75 -28.453 -14.422 1 97.69 85 TYR A N 1
ATOM 609 C CA . TYR A 1 85 ? 3.705 -29.469 -14.5 1 97.69 85 TYR A CA 1
ATOM 610 C C . TYR A 1 85 ? 4.062 -30.531 -15.523 1 97.69 85 TYR A C 1
ATOM 612 O O . TYR A 1 85 ? 3.977 -31.734 -15.234 1 97.69 85 TYR A O 1
ATOM 620 N N . LEU A 1 86 ? 4.504 -30.094 -16.688 1 97.94 86 LEU A N 1
ATOM 621 C CA . LEU A 1 86 ? 4.824 -31.016 -17.766 1 97.94 86 LEU A CA 1
ATOM 622 C C . LEU A 1 86 ? 6.027 -31.875 -17.422 1 97.94 86 LEU A C 1
ATOM 624 O O . LEU A 1 86 ? 6.039 -33.094 -17.703 1 97.94 86 LEU A O 1
ATOM 628 N N . LEU A 1 87 ? 6.984 -31.219 -16.828 1 97.5 87 LEU A N 1
ATOM 629 C CA . LEU A 1 87 ? 8.203 -31.938 -16.469 1 97.5 87 LEU A CA 1
ATOM 630 C C . LEU A 1 87 ? 7.891 -33.062 -15.5 1 97.5 87 LEU A C 1
ATOM 632 O O . LEU A 1 87 ? 8.578 -34.094 -15.492 1 97.5 87 LEU A O 1
ATOM 636 N N . GLN A 1 88 ? 6.844 -32.938 -14.719 1 96.19 88 GLN A N 1
ATOM 637 C CA . GLN A 1 88 ? 6.504 -33.938 -13.703 1 96.19 88 GLN A CA 1
ATOM 638 C C . GLN A 1 88 ? 5.348 -34.812 -14.164 1 96.19 88 GLN A C 1
ATOM 640 O O . GLN A 1 88 ? 4.855 -35.656 -13.398 1 96.19 88 GLN A O 1
ATOM 645 N N . SER A 1 89 ? 4.91 -34.594 -15.344 1 97.69 89 SER A N 1
ATOM 646 C CA . SER A 1 89 ? 3.826 -35.406 -15.914 1 97.69 89 SER A CA 1
ATOM 647 C C . SER A 1 89 ? 4.34 -36.719 -16.453 1 97.69 89 SER A C 1
ATOM 649 O O . SER A 1 89 ? 5.41 -36.781 -17.062 1 97.69 89 SER A O 1
ATOM 651 N N . PRO A 1 90 ? 3.607 -37.844 -16.219 1 97.5 90 PRO A N 1
ATOM 652 C CA . PRO A 1 90 ? 3.975 -39.094 -16.859 1 97.5 90 PRO A CA 1
ATOM 653 C C . PRO A 1 90 ? 3.615 -39.156 -18.344 1 97.5 90 PRO A C 1
ATOM 655 O O . PRO A 1 90 ? 4 -40.062 -19.062 1 97.5 90 PRO A O 1
ATOM 658 N N . ASN A 1 91 ? 2.869 -38.156 -18.797 1 97.69 91 ASN A N 1
ATOM 659 C CA . ASN A 1 91 ? 2.436 -38.094 -20.203 1 97.69 91 ASN A CA 1
ATOM 660 C C . ASN A 1 91 ? 3.531 -37.562 -21.109 1 97.69 91 ASN A C 1
ATOM 662 O O . ASN A 1 91 ? 3.494 -36.375 -21.5 1 97.69 91 ASN A O 1
ATOM 666 N N . THR A 1 92 ? 4.371 -38.375 -21.562 1 96.62 92 THR A N 1
ATOM 667 C CA . THR A 1 92 ? 5.543 -37.969 -22.344 1 96.62 92 THR A CA 1
ATOM 668 C C . THR A 1 92 ? 5.129 -37.406 -23.703 1 96.62 92 THR A C 1
ATOM 670 O O . THR A 1 92 ? 5.801 -36.531 -24.25 1 96.62 92 THR A O 1
ATOM 673 N N . ALA A 1 93 ? 4.055 -37.938 -24.203 1 97.31 93 ALA A N 1
ATOM 674 C CA . ALA A 1 93 ? 3.576 -37.438 -25.484 1 97.31 93 ALA A CA 1
ATOM 675 C C . ALA A 1 93 ? 3.17 -35.969 -25.375 1 97.31 93 ALA A C 1
ATOM 677 O O . ALA A 1 93 ? 3.463 -35.156 -26.281 1 97.31 93 ALA A O 1
ATOM 678 N N . LEU A 1 94 ? 2.445 -35.688 -24.344 1 97.69 94 LEU A N 1
ATOM 679 C CA . LEU A 1 94 ? 2.047 -34.312 -24.094 1 97.69 94 LEU A CA 1
ATOM 680 C C . LEU A 1 94 ? 3.27 -33.438 -23.875 1 97.69 94 LEU A C 1
ATOM 682 O O . LEU A 1 94 ? 3.322 -32.312 -24.391 1 97.69 94 LEU A O 1
ATOM 686 N N . GLN A 1 95 ? 4.23 -33.875 -23.125 1 97.62 95 GLN A N 1
ATOM 687 C CA . GLN A 1 95 ? 5.48 -33.156 -22.875 1 97.62 95 GLN A CA 1
ATOM 688 C C . GLN A 1 95 ? 6.199 -32.844 -24.188 1 97.62 95 GLN A C 1
ATOM 690 O O . GLN A 1 95 ? 6.598 -31.703 -24.422 1 97.62 95 GLN A O 1
ATOM 695 N N . ASP A 1 96 ? 6.312 -33.844 -25 1 96.75 96 ASP A N 1
ATOM 696 C CA . ASP A 1 96 ? 7.027 -33.719 -26.266 1 96.75 96 ASP A CA 1
ATOM 697 C C . ASP A 1 96 ? 6.336 -32.688 -27.172 1 96.75 96 ASP A C 1
ATOM 699 O O . ASP A 1 96 ? 7 -31.938 -27.891 1 96.75 96 ASP A O 1
ATOM 703 N N . ARG A 1 97 ? 5.129 -32.688 -27.109 1 96.75 97 ARG A N 1
ATOM 704 C CA . ARG A 1 97 ? 4.336 -31.828 -28 1 96.75 97 ARG A CA 1
ATOM 705 C C . ARG A 1 97 ? 4.414 -30.375 -27.562 1 96.75 97 ARG A C 1
ATOM 707 O O . ARG A 1 97 ? 4.488 -29.469 -28.406 1 96.75 97 ARG A O 1
ATOM 714 N N . LEU A 1 98 ? 4.445 -30.094 -26.266 1 98.19 98 LEU A N 1
ATOM 715 C CA . LEU A 1 98 ? 4.219 -28.734 -25.797 1 98.19 98 LEU A CA 1
ATOM 716 C C . LEU A 1 98 ? 5.531 -28.078 -25.391 1 98.19 98 LEU A C 1
ATOM 718 O O . LEU A 1 98 ? 5.68 -26.859 -25.5 1 98.19 98 LEU A O 1
ATOM 722 N N . LEU A 1 99 ? 6.445 -28.844 -24.906 1 98.38 99 LEU A N 1
ATOM 723 C CA . LEU A 1 99 ? 7.594 -28.297 -24.203 1 98.38 99 LEU A CA 1
ATOM 724 C C . LEU A 1 99 ? 8.422 -27.406 -25.109 1 98.38 99 LEU A C 1
ATOM 726 O O . LEU A 1 99 ? 8.797 -26.297 -24.734 1 98.38 99 LEU A O 1
ATOM 730 N N . PRO A 1 100 ? 8.727 -27.828 -26.375 1 98.06 100 PRO A N 1
ATOM 731 C CA . PRO A 1 100 ? 9.539 -26.969 -27.234 1 98.06 100 PRO A CA 1
ATOM 732 C C . PRO A 1 100 ? 8.898 -25.594 -27.469 1 98.06 100 PRO A C 1
ATOM 734 O O . PRO A 1 100 ? 9.57 -24.578 -27.391 1 98.06 100 PRO A O 1
ATOM 737 N N . ALA A 1 101 ? 7.625 -25.531 -27.703 1 98.19 101 ALA A N 1
ATOM 738 C CA . ALA A 1 101 ? 6.918 -24.281 -27.953 1 98.19 101 ALA A CA 1
ATOM 739 C C . ALA A 1 101 ? 6.84 -23.422 -26.688 1 98.19 101 ALA A C 1
ATOM 741 O O . ALA A 1 101 ? 6.883 -22.203 -26.75 1 98.19 101 ALA A O 1
ATOM 742 N N . LEU A 1 102 ? 6.695 -24.078 -25.562 1 98.56 102 LEU A N 1
ATOM 743 C CA . LEU A 1 102 ? 6.68 -23.375 -24.281 1 98.56 102 LEU A CA 1
ATOM 744 C C . LEU A 1 102 ? 8.039 -22.75 -24 1 98.56 102 LEU A C 1
ATOM 746 O O . LEU A 1 102 ? 8.117 -21.578 -23.594 1 98.56 102 LEU A O 1
ATOM 750 N N . LEU A 1 103 ? 9.102 -23.516 -24.219 1 98.56 103 LEU A N 1
ATOM 751 C CA . LEU A 1 103 ? 10.445 -23.016 -23.953 1 98.56 103 LEU A CA 1
ATOM 752 C C . LEU A 1 103 ? 10.789 -21.844 -24.891 1 98.56 103 LEU A C 1
ATOM 754 O O . LEU A 1 103 ? 11.531 -20.938 -24.5 1 98.56 103 LEU A O 1
ATOM 758 N N . ALA A 1 104 ? 10.172 -21.828 -26.047 1 97.69 104 ALA A N 1
ATOM 759 C CA . ALA A 1 104 ? 10.414 -20.781 -27.031 1 97.69 104 ALA A CA 1
ATOM 760 C C . ALA A 1 104 ? 9.484 -19.594 -26.828 1 97.69 104 ALA A C 1
ATOM 762 O O . ALA A 1 104 ? 9.672 -18.531 -27.422 1 97.69 104 ALA A O 1
ATOM 763 N N . GLY A 1 105 ? 8.531 -19.719 -25.969 1 97.5 105 GLY A N 1
ATOM 764 C CA . GLY A 1 105 ? 7.586 -18.656 -25.719 1 97.5 105 GLY A CA 1
ATOM 765 C C . GLY A 1 105 ? 6.551 -18.484 -26.812 1 97.5 105 GLY A C 1
ATOM 766 O O . GLY A 1 105 ? 5.93 -17.438 -26.938 1 97.5 105 GLY A O 1
ATOM 767 N N . GLU A 1 106 ? 6.379 -19.516 -27.625 1 97.31 106 GLU A N 1
ATOM 768 C CA . GLU A 1 106 ? 5.406 -19.484 -28.719 1 97.31 106 GLU A CA 1
ATOM 769 C C . GLU A 1 106 ? 4.008 -19.828 -28.219 1 97.31 106 GLU A C 1
ATOM 771 O O . GLU A 1 106 ? 3.01 -19.391 -28.797 1 97.31 106 GLU A O 1
ATOM 776 N N . VAL A 1 107 ? 3.975 -20.656 -27.234 1 97.69 107 VAL A N 1
ATOM 777 C CA . VAL A 1 107 ? 2.754 -21.031 -26.531 1 97.69 107 VAL A CA 1
ATOM 778 C C . VAL A 1 107 ? 2.863 -20.625 -25.062 1 97.69 107 VAL A C 1
ATOM 780 O O . VAL A 1 107 ? 3.93 -20.75 -24.453 1 97.69 107 VAL A O 1
ATOM 783 N N . ALA A 1 108 ? 1.79 -20.031 -24.578 1 98.62 108 ALA A N 1
ATOM 784 C CA . ALA A 1 108 ? 1.783 -19.625 -23.188 1 98.62 108 ALA A CA 1
ATOM 785 C C . ALA A 1 108 ? 1.243 -20.734 -22.281 1 98.62 108 ALA A C 1
ATOM 787 O O . ALA A 1 108 ? 0.288 -21.422 -22.641 1 98.62 108 ALA A O 1
ATOM 788 N N . GLY A 1 109 ? 1.881 -20.938 -21.172 1 98.62 109 GLY A N 1
ATOM 789 C CA . GLY A 1 109 ? 1.371 -21.828 -20.141 1 98.62 109 GLY A CA 1
ATOM 790 C C . GLY A 1 109 ? 0.742 -21.078 -18.969 1 98.62 109 GLY A C 1
ATOM 791 O O . GLY A 1 109 ? 1.372 -20.203 -18.375 1 98.62 109 GLY A O 1
ATOM 792 N N . ALA A 1 110 ? -0.47 -21.391 -18.688 1 98.06 110 ALA A N 1
ATOM 793 C CA . ALA A 1 110 ? -1.193 -20.828 -17.547 1 98.06 110 ALA A CA 1
ATOM 794 C C . ALA A 1 110 ? -1.412 -21.875 -16.469 1 98.06 110 ALA A C 1
ATOM 796 O O . ALA A 1 110 ? -1.796 -23.016 -16.75 1 98.06 110 ALA A O 1
ATOM 797 N N . THR A 1 111 ? -1.146 -21.531 -15.211 1 94.31 111 THR A N 1
ATOM 798 C CA . THR A 1 111 ? -1.105 -22.516 -14.133 1 94.31 111 THR A CA 1
ATOM 799 C C . THR A 1 111 ? -2.496 -23.078 -13.875 1 94.31 111 THR A C 1
ATOM 801 O O . THR A 1 111 ? -2.684 -24.297 -13.867 1 94.31 111 THR A O 1
ATOM 804 N N . GLY A 1 112 ? -3.508 -22.141 -13.617 1 92.88 112 GLY A N 1
ATOM 805 C CA . GLY A 1 112 ? -4.895 -22.547 -13.469 1 92.88 112 GLY A CA 1
ATOM 806 C C . GLY A 1 112 ? -5.125 -23.469 -12.289 1 92.88 112 GLY A C 1
ATOM 807 O O . GLY A 1 112 ? -6.047 -24.281 -12.297 1 92.88 112 GLY A O 1
ATOM 808 N N . MET A 1 113 ? -4.316 -23.438 -11.281 1 90.62 113 MET A N 1
ATOM 809 C CA . MET A 1 113 ? -4.406 -24.453 -10.242 1 90.62 113 MET A CA 1
ATOM 810 C C . MET A 1 113 ? -4.801 -23.828 -8.906 1 90.62 113 MET A C 1
ATOM 812 O O . MET A 1 113 ? -4.637 -24.453 -7.852 1 90.62 113 MET A O 1
ATOM 816 N N . SER A 1 114 ? -5.266 -22.656 -8.938 1 89.75 114 SER A N 1
ATOM 817 C CA . SER A 1 114 ? -5.695 -22.016 -7.699 1 89.75 114 SER A CA 1
ATOM 818 C C . SER A 1 114 ? -6.773 -22.828 -7 1 89.75 114 SER A C 1
ATOM 820 O O . SER A 1 114 ? -6.68 -23.094 -5.797 1 89.75 114 SER A O 1
ATOM 822 N N . ASN A 1 115 ? -7.746 -23.297 -7.707 1 88.31 115 ASN A N 1
ATOM 823 C CA . ASN A 1 115 ? -8.82 -24.109 -7.148 1 88.31 115 ASN A CA 1
ATOM 824 C C . ASN A 1 115 ? -8.297 -25.453 -6.645 1 88.31 115 ASN A C 1
ATOM 826 O O . ASN A 1 115 ? -8.719 -25.922 -5.586 1 88.31 115 ASN A O 1
ATOM 830 N N . ALA A 1 116 ? -7.457 -26.016 -7.391 1 87.75 116 ALA A N 1
ATOM 831 C CA . ALA A 1 116 ? -6.887 -27.297 -7 1 87.75 116 ALA A CA 1
ATOM 832 C C . ALA A 1 116 ? -6.098 -27.188 -5.699 1 87.75 116 ALA A C 1
ATOM 834 O O . ALA A 1 116 ? -6.203 -28.047 -4.82 1 87.75 116 ALA A O 1
ATOM 835 N N . MET A 1 117 ? -5.316 -26.141 -5.637 1 84 117 MET A N 1
ATOM 836 C CA . MET A 1 117 ? -4.516 -25.906 -4.438 1 84 117 MET A CA 1
ATOM 837 C C . MET A 1 117 ? -5.406 -25.656 -3.227 1 84 117 MET A C 1
ATOM 839 O O . MET A 1 117 ? -5.121 -26.125 -2.127 1 84 117 MET A O 1
ATOM 843 N N . LYS A 1 118 ? -6.48 -25.016 -3.432 1 81.81 118 LYS A N 1
ATOM 844 C CA . LYS A 1 118 ? -7.449 -24.797 -2.361 1 81.81 118 LYS A CA 1
ATOM 845 C C . LYS A 1 118 ? -8.125 -26.109 -1.955 1 81.81 118 LYS A C 1
ATOM 847 O O . LYS A 1 118 ? -8.352 -26.344 -0.769 1 81.81 118 LYS A O 1
ATOM 852 N N . ALA A 1 119 ? -8.414 -26.859 -2.877 1 81 119 ALA A N 1
ATOM 853 C CA . ALA A 1 119 ? -9.039 -28.156 -2.613 1 81 119 ALA A CA 1
ATOM 854 C C . ALA A 1 119 ? -8.094 -29.062 -1.83 1 81 119 ALA A C 1
ATOM 856 O O . ALA A 1 119 ? -8.531 -29.797 -0.93 1 81 119 ALA A O 1
ATOM 857 N N . LEU A 1 120 ? -6.918 -29.109 -2.213 1 80.19 120 LEU A N 1
ATOM 858 C CA . LEU A 1 120 ? -5.898 -29.891 -1.511 1 80.19 120 LEU A CA 1
ATOM 859 C C . LEU A 1 120 ? -5.805 -29.453 -0.049 1 80.19 120 LEU A C 1
ATOM 861 O O . LEU A 1 120 ? -5.547 -30.281 0.827 1 80.19 120 LEU A O 1
ATOM 865 N N . ALA A 1 121 ? -6.047 -28.234 0.168 1 75 121 ALA A N 1
ATOM 866 C CA . ALA A 1 121 ? -5.996 -27.703 1.526 1 75 121 ALA A CA 1
ATOM 867 C C . ALA A 1 121 ? -7.332 -27.891 2.24 1 75 121 ALA A C 1
ATOM 869 O O . ALA A 1 121 ? -7.488 -27.484 3.396 1 75 121 ALA A O 1
ATOM 870 N N . GLY A 1 122 ? -8.289 -28.469 1.581 1 75.19 122 GLY A N 1
ATOM 871 C CA . GLY A 1 122 ? -9.602 -28.719 2.164 1 75.19 122 GLY A CA 1
ATOM 872 C C . GLY A 1 122 ? -10.461 -27.484 2.258 1 75.19 122 GLY A C 1
ATOM 873 O O . GLY A 1 122 ? -11.414 -27.438 3.033 1 75.19 122 GLY A O 1
ATOM 874 N N . LEU A 1 123 ? -10.102 -26.516 1.482 1 76.25 123 LEU A N 1
ATOM 875 C CA . LEU A 1 123 ? -10.805 -25.234 1.584 1 76.25 123 LEU A CA 1
ATOM 876 C C . LEU A 1 123 ? -12.023 -25.219 0.668 1 76.25 123 LEU A C 1
ATOM 878 O O . LEU A 1 123 ? -13.008 -24.531 0.953 1 76.25 123 LEU A O 1
ATOM 882 N N . GLU A 1 124 ? -11.898 -25.812 -0.425 1 82.88 124 GLU A N 1
ATOM 883 C CA . GLU A 1 124 ? -13.008 -25.906 -1.368 1 82.88 124 GLU A CA 1
ATOM 884 C C . GLU A 1 124 ? -12.938 -27.188 -2.193 1 82.88 124 GLU A C 1
ATOM 886 O O . GLU A 1 124 ? -11.945 -27.906 -2.139 1 82.88 124 GLU A O 1
ATOM 891 N N . GLU A 1 125 ? -13.945 -27.438 -2.902 1 87.38 125 GLU A N 1
ATOM 892 C CA . GLU A 1 125 ? -13.961 -28.578 -3.811 1 87.38 125 GLU A CA 1
ATOM 893 C C . GLU A 1 125 ? -13.422 -28.203 -5.188 1 87.38 125 GLU A C 1
ATOM 895 O O . GLU A 1 125 ? -13.367 -27.016 -5.527 1 87.38 125 GLU A O 1
ATOM 900 N N . ILE A 1 126 ? -12.984 -29.203 -5.891 1 92.38 126 ILE A N 1
ATOM 901 C CA . ILE A 1 126 ? -12.586 -28.969 -7.273 1 92.38 126 ILE A CA 1
ATOM 902 C C . ILE A 1 126 ? -13.797 -28.531 -8.094 1 92.38 126 ILE A C 1
ATOM 904 O O . ILE A 1 126 ? -14.836 -29.188 -8.078 1 92.38 126 ILE A O 1
ATOM 908 N N . GLY A 1 127 ? -13.641 -27.453 -8.82 1 91.69 127 GLY A N 1
ATOM 909 C CA . GLY A 1 127 ? -14.773 -26.781 -9.438 1 91.69 127 GLY A CA 1
ATOM 910 C C . GLY A 1 127 ? -15.016 -27.219 -10.867 1 91.69 127 GLY A C 1
ATOM 911 O O . GLY A 1 127 ? -16.047 -26.891 -11.453 1 91.69 127 GLY A O 1
ATOM 912 N N . ILE A 1 128 ? -14.102 -27.938 -11.484 1 96.31 128 ILE A N 1
ATOM 913 C CA . ILE A 1 128 ? -14.273 -28.406 -12.852 1 96.31 128 ILE A CA 1
ATOM 914 C C . ILE A 1 128 ? -14.703 -29.875 -12.836 1 96.31 128 ILE A C 1
ATOM 916 O O . ILE A 1 128 ? -14.016 -30.719 -12.258 1 96.31 128 ILE A O 1
ATOM 920 N N . ALA A 1 129 ? -15.758 -30.125 -13.492 1 96.94 129 ALA A N 1
ATOM 921 C CA . ALA A 1 129 ? -16.328 -31.469 -13.5 1 96.94 129 ALA A CA 1
ATOM 922 C C . ALA A 1 129 ? -16.125 -32.156 -14.852 1 96.94 129 ALA A C 1
ATOM 924 O O . ALA A 1 129 ? -16 -31.484 -15.875 1 96.94 129 ALA A O 1
ATOM 925 N N . ALA A 1 130 ? -16.062 -33.438 -14.773 1 96.25 130 ALA A N 1
ATOM 926 C CA . ALA A 1 130 ? -15.992 -34.281 -15.984 1 96.25 130 ALA A CA 1
ATOM 927 C C . ALA A 1 130 ? -17.125 -35.281 -16.031 1 96.25 130 ALA A C 1
ATOM 929 O O . ALA A 1 130 ? -17.5 -35.875 -15.008 1 96.25 130 ALA A O 1
ATOM 930 N N . ARG A 1 131 ? -17.672 -35.438 -17.172 1 94.44 131 ARG A N 1
ATOM 931 C CA . ARG A 1 131 ? -18.641 -36.5 -17.406 1 94.44 131 ARG A CA 1
ATOM 932 C C . ARG A 1 131 ? -18.266 -37.312 -18.641 1 94.44 131 ARG A C 1
ATOM 934 O O . ARG A 1 131 ? -17.719 -36.781 -19.609 1 94.44 131 ARG A O 1
ATOM 941 N N . PRO A 1 132 ? -18.641 -38.594 -18.547 1 90.56 132 PRO A N 1
ATOM 942 C CA . PRO A 1 132 ? -18.328 -39.406 -19.719 1 90.56 132 PRO A CA 1
ATOM 943 C C . PRO A 1 132 ? -19.094 -38.969 -20.969 1 90.56 132 PRO A C 1
ATOM 945 O O . PRO A 1 132 ? -20.266 -38.562 -20.875 1 90.56 132 PRO A O 1
ATOM 948 N N . ASP A 1 133 ? -18.375 -39.031 -22.062 1 88.81 133 ASP A N 1
ATOM 949 C CA . ASP A 1 133 ? -18.953 -38.75 -23.359 1 88.81 133 ASP A CA 1
ATOM 950 C C . ASP A 1 133 ? -18.344 -39.656 -24.438 1 88.81 133 ASP A C 1
ATOM 952 O O . ASP A 1 133 ? -17.344 -39.281 -25.062 1 88.81 133 ASP A O 1
ATOM 956 N N . GLY A 1 134 ? -19.031 -40.719 -24.734 1 83.69 134 GLY A N 1
ATOM 957 C CA . GLY A 1 134 ? -18.469 -41.688 -25.641 1 83.69 134 GLY A CA 1
ATOM 958 C C . GLY A 1 134 ? -17.172 -42.312 -25.172 1 83.69 134 GLY A C 1
ATOM 959 O O . GLY A 1 134 ? -17.109 -42.875 -24.078 1 83.69 134 GLY A O 1
ATOM 960 N N . GLU A 1 135 ? -16.141 -42.094 -25.984 1 79.81 135 GLU A N 1
ATOM 961 C CA . GLU A 1 135 ? -14.828 -42.656 -25.656 1 79.81 135 GLU A CA 1
ATOM 962 C C . GLU A 1 135 ? -14 -41.656 -24.844 1 79.81 135 GLU A C 1
ATOM 964 O O . GLU A 1 135 ? -12.922 -42 -24.359 1 79.81 135 GLU A O 1
ATOM 969 N N . GLY A 1 136 ? -14.531 -40.562 -24.688 1 85.25 136 GLY A N 1
ATOM 970 C CA . GLY A 1 136 ? -13.805 -39.562 -23.922 1 85.25 136 GLY A CA 1
ATOM 971 C C . GLY A 1 136 ? -14.625 -38.969 -22.812 1 85.25 136 GLY A C 1
ATOM 972 O O . GLY A 1 136 ? -15.43 -39.656 -22.172 1 85.25 136 GLY A O 1
ATOM 973 N N . GLN A 1 137 ? -14.234 -37.781 -22.391 1 93.69 137 GLN A N 1
ATOM 974 C CA . GLN A 1 137 ? -14.938 -37.031 -21.375 1 93.69 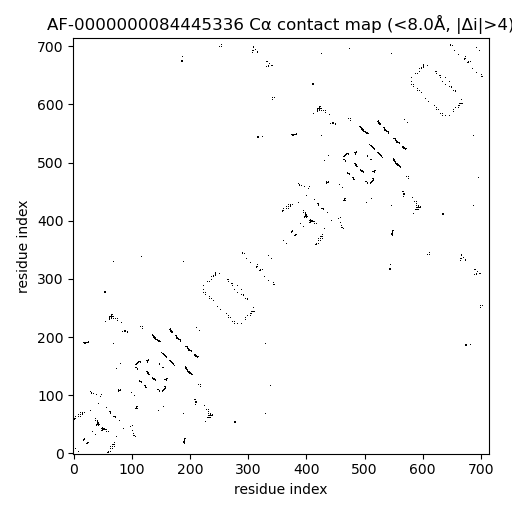137 GLN A CA 1
ATOM 975 C C . GLN A 1 137 ? -15.164 -35.594 -21.828 1 93.69 137 GLN A C 1
ATOM 977 O O . GLN A 1 137 ? -14.5 -35.094 -22.734 1 93.69 137 GLN A O 1
ATOM 982 N N . VAL A 1 138 ? -16.188 -35 -21.234 1 96.56 138 VAL A N 1
ATOM 983 C CA . VAL A 1 138 ? -16.406 -33.562 -21.422 1 96.56 138 VAL A CA 1
ATOM 984 C C . VAL A 1 138 ? -16.312 -32.844 -20.094 1 96.56 138 VAL A C 1
ATOM 986 O O . VAL A 1 138 ? -16.781 -33.344 -19.062 1 96.56 138 VAL A O 1
ATOM 989 N N . LEU A 1 139 ? -15.68 -31.688 -20.172 1 97.94 139 LEU A N 1
ATOM 990 C CA . LEU A 1 139 ? -15.453 -30.922 -18.953 1 97.94 139 LEU A CA 1
ATOM 991 C C . LEU A 1 139 ? -16.375 -29.719 -18.875 1 97.94 139 LEU A C 1
ATOM 993 O O . LEU A 1 139 ? -16.672 -29.094 -19.891 1 97.94 139 LEU A O 1
ATOM 997 N N . ASP A 1 140 ? -16.891 -29.406 -17.656 1 98.06 140 ASP A N 1
ATOM 998 C CA . ASP A 1 140 ? -17.641 -28.203 -17.359 1 98.06 140 ASP A CA 1
ATOM 999 C C . ASP A 1 140 ? -17.109 -27.516 -16.109 1 98.06 140 ASP A C 1
ATOM 1001 O O . ASP A 1 140 ? -16.75 -28.188 -15.133 1 98.06 140 ASP A O 1
ATOM 1005 N N . GLY A 1 141 ? -17.062 -26.203 -16.203 1 97.31 141 GLY A N 1
ATOM 1006 C CA . GLY A 1 141 ? -16.625 -25.453 -15.047 1 97.31 141 GLY A CA 1
ATOM 1007 C C . GLY A 1 141 ? -16.094 -24.078 -15.398 1 97.31 141 GLY A C 1
ATOM 1008 O O . GLY A 1 141 ? -16.453 -23.5 -16.422 1 97.31 141 GLY A O 1
ATOM 1009 N N . ARG A 1 142 ? -15.398 -23.5 -14.484 1 96.94 142 ARG A N 1
ATOM 1010 C CA . ARG A 1 142 ? -14.867 -22.156 -14.68 1 96.94 142 ARG A CA 1
ATOM 1011 C C . ARG A 1 142 ? -13.633 -21.922 -13.82 1 96.94 142 ARG A C 1
ATOM 1013 O O . ARG A 1 142 ? -13.57 -22.375 -12.68 1 96.94 142 ARG A O 1
ATOM 1020 N N . LEU A 1 143 ? -12.641 -21.375 -14.344 1 96.25 143 LEU A N 1
ATOM 1021 C CA . LEU A 1 143 ? -11.508 -20.781 -13.633 1 96.25 143 LEU A CA 1
ATOM 1022 C C . LEU A 1 143 ? -11.602 -19.266 -13.617 1 96.25 143 LEU A C 1
ATOM 1024 O O . LEU A 1 143 ? -11.398 -18.625 -14.641 1 96.25 143 LEU A O 1
ATOM 1028 N N . PRO A 1 144 ? -11.867 -18.688 -12.508 1 93.94 144 PRO A N 1
ATOM 1029 C CA . PRO A 1 144 ? -12.25 -17.266 -12.492 1 93.94 144 PRO A CA 1
ATOM 1030 C C . PRO A 1 144 ? -11.062 -16.328 -12.688 1 93.94 144 PRO A C 1
ATOM 1032 O O . PRO A 1 144 ? -11.234 -15.188 -13.117 1 93.94 144 PRO A O 1
ATOM 1035 N N . TRP A 1 145 ? -9.875 -16.797 -12.273 1 94.31 145 TRP A N 1
ATOM 1036 C CA . TRP A 1 145 ? -8.695 -15.945 -12.312 1 94.31 145 TRP A CA 1
ATOM 1037 C C . TRP A 1 145 ? -7.453 -16.75 -12.68 1 94.31 145 TRP A C 1
ATOM 1039 O O . TRP A 1 145 ? -6.945 -17.531 -11.859 1 94.31 145 TRP A O 1
ATOM 1049 N N . VAL A 1 146 ? -6.961 -16.547 -13.898 1 97.19 146 VAL A N 1
ATOM 1050 C CA . VAL A 1 146 ? -5.766 -17.219 -14.383 1 97.19 146 VAL A CA 1
ATOM 1051 C C . VAL A 1 146 ? -4.883 -16.234 -15.148 1 97.19 146 VAL A C 1
ATOM 1053 O O . VAL A 1 146 ? -5.379 -15.461 -15.969 1 97.19 146 VAL A O 1
ATOM 1056 N N . THR A 1 147 ? -3.633 -16.156 -14.789 1 97 147 THR A N 1
ATOM 1057 C CA . THR A 1 147 ? -2.697 -15.258 -15.469 1 97 147 THR A CA 1
ATOM 1058 C C . THR A 1 147 ? -2.131 -15.922 -16.719 1 97 147 THR A C 1
ATOM 1060 O O . THR A 1 147 ? -2.266 -17.125 -16.906 1 97 147 THR A O 1
ATOM 1063 N N . ASN A 1 148 ? -1.573 -15.141 -17.625 1 98 148 ASN A N 1
ATOM 1064 C CA . ASN A 1 148 ? -0.854 -15.547 -18.828 1 98 148 ASN A CA 1
ATOM 1065 C C . ASN A 1 148 ? -1.771 -16.266 -19.812 1 98 148 ASN A C 1
ATOM 1067 O O . ASN A 1 148 ? -1.333 -17.141 -20.547 1 98 148 ASN A O 1
ATOM 1071 N N . LEU A 1 149 ? -3.037 -15.898 -19.734 1 98.06 149 LEU A N 1
ATOM 1072 C CA . LEU A 1 149 ? -3.988 -16.328 -20.75 1 98.06 149 LEU A CA 1
ATOM 1073 C C . LEU A 1 149 ? -3.947 -15.383 -21.953 1 98.06 149 LEU A C 1
ATOM 1075 O O . LEU A 1 149 ? -4.836 -14.539 -22.109 1 98.06 149 LEU A O 1
ATOM 1079 N N . ARG A 1 150 ? -3.039 -15.531 -22.781 1 96.56 150 ARG A N 1
ATOM 1080 C CA . ARG A 1 150 ? -2.908 -14.688 -23.969 1 96.56 150 ARG A CA 1
ATOM 1081 C C . ARG A 1 150 ? -4.145 -14.797 -24.859 1 96.56 150 ARG A C 1
ATOM 1083 O O . ARG A 1 150 ? -4.957 -15.711 -24.688 1 96.56 150 ARG A O 1
ATOM 1090 N N . ALA A 1 151 ? -4.254 -13.852 -25.797 1 92.06 151 ALA A N 1
ATOM 1091 C CA . ALA A 1 151 ? -5.422 -13.844 -26.688 1 92.06 151 ALA A CA 1
ATOM 1092 C C . ALA A 1 151 ? -5.516 -15.141 -27.469 1 92.06 151 ALA A C 1
ATOM 1094 O O . ALA A 1 151 ? -6.617 -15.648 -27.719 1 92.06 151 ALA A O 1
ATOM 1095 N N . GLU A 1 152 ? -4.344 -15.609 -27.766 1 90.44 152 GLU A N 1
ATOM 1096 C CA . GLU A 1 152 ? -4.285 -16.891 -28.453 1 90.44 152 GLU A CA 1
ATOM 1097 C C . GLU A 1 152 ? -3.029 -17.672 -28.062 1 90.44 152 GLU A C 1
ATOM 1099 O O . GLU A 1 152 ? -2.047 -17.078 -27.609 1 90.44 152 GLU A O 1
ATOM 1104 N N . GLY A 1 153 ? -3.189 -18.969 -28.25 1 95.88 153 GLY A N 1
ATOM 1105 C CA . GLY A 1 153 ? -2.006 -19.797 -28.125 1 95.88 153 GLY A CA 1
ATOM 1106 C C . GLY A 1 153 ? -1.592 -20.031 -26.672 1 95.88 153 GLY A C 1
ATOM 1107 O O . GLY A 1 153 ? -0.43 -19.828 -26.312 1 95.88 153 GLY A O 1
ATOM 1108 N N . PHE A 1 154 ? -2.547 -20.359 -25.859 1 98.31 154 PHE A N 1
ATOM 1109 C CA . PHE A 1 154 ? -2.176 -20.75 -24.5 1 98.31 154 PHE A CA 1
ATOM 1110 C C . PHE A 1 154 ? -2.678 -22.156 -24.188 1 98.31 154 PHE A C 1
ATOM 1112 O O . PHE A 1 154 ? -3.523 -22.688 -24.906 1 98.31 154 PHE A O 1
ATOM 1119 N N . HIS A 1 155 ? -2.041 -22.766 -23.234 1 98.56 155 HIS A N 1
ATOM 1120 C CA . HIS A 1 155 ? -2.559 -23.938 -22.516 1 98.56 155 HIS A CA 1
ATOM 1121 C C . HIS A 1 155 ? -2.814 -23.609 -21.047 1 98.56 155 HIS A C 1
ATOM 1123 O O . HIS A 1 155 ? -2.029 -22.891 -20.422 1 98.56 155 HIS A O 1
ATOM 1129 N N . VAL A 1 156 ? -3.887 -24.094 -20.547 1 98.56 156 VAL A N 1
ATOM 1130 C CA . VAL A 1 156 ? -4.191 -23.875 -19.141 1 98.56 156 VAL A CA 1
ATOM 1131 C C . VAL A 1 156 ? -4.387 -25.219 -18.438 1 98.56 156 VAL A C 1
ATOM 1133 O O . VAL A 1 156 ? -5 -26.141 -19 1 98.56 156 VAL A O 1
ATOM 1136 N N . ALA A 1 157 ? -3.764 -25.359 -17.297 1 98.12 157 ALA A N 1
ATOM 1137 C CA . ALA A 1 157 ? -3.945 -26.562 -16.5 1 98.12 157 ALA A CA 1
ATOM 1138 C C . ALA A 1 157 ? -5.199 -26.469 -15.633 1 98.12 157 ALA A C 1
ATOM 1140 O O . ALA A 1 157 ? -5.633 -25.359 -15.281 1 98.12 157 ALA A O 1
ATOM 1141 N N . ALA A 1 158 ? -5.758 -27.562 -15.312 1 96.88 158 ALA A N 1
ATOM 1142 C CA . ALA A 1 158 ? -6.93 -27.609 -14.445 1 96.88 158 ALA A CA 1
ATOM 1143 C C . ALA A 1 158 ? -7.027 -28.969 -13.742 1 96.88 158 ALA A C 1
ATOM 1145 O O . ALA A 1 158 ? -6.707 -30 -14.328 1 96.88 158 ALA A O 1
ATOM 1146 N N . ALA A 1 159 ? -7.398 -28.891 -12.523 1 96.38 159 ALA A N 1
ATOM 1147 C CA . ALA A 1 159 ? -7.82 -30.109 -11.836 1 96.38 159 ALA A CA 1
ATOM 1148 C C . ALA A 1 159 ? -9.297 -30.406 -12.094 1 96.38 159 ALA A C 1
ATOM 1150 O O . ALA A 1 159 ? -10.117 -29.484 -12.125 1 96.38 159 ALA A O 1
ATOM 1151 N N . VAL A 1 160 ? -9.57 -31.688 -12.234 1 96.44 160 VAL A N 1
ATOM 1152 C CA . VAL A 1 160 ? -10.906 -32.094 -12.656 1 96.44 160 VAL A CA 1
ATOM 1153 C C . VAL A 1 160 ? -11.438 -33.188 -11.727 1 96.44 160 VAL A C 1
ATOM 1155 O O . VAL A 1 160 ? -10.695 -34.094 -11.336 1 96.44 160 VAL A O 1
ATOM 1158 N N . ALA A 1 161 ? -12.664 -32.969 -11.375 1 94.88 161 ALA A N 1
ATOM 1159 C CA . ALA A 1 161 ? -13.352 -33.969 -10.555 1 94.88 161 ALA A CA 1
ATOM 1160 C C . ALA A 1 161 ? -14.414 -34.719 -11.367 1 94.88 161 ALA A C 1
ATOM 1162 O O . ALA A 1 161 ? -15.531 -34.219 -11.539 1 94.88 161 ALA A O 1
ATOM 1163 N N . PRO A 1 162 ? -14.164 -35.969 -11.695 1 91.88 162 PRO A N 1
ATOM 1164 C CA . PRO A 1 162 ? -15.195 -36.75 -12.383 1 91.88 162 PRO A CA 1
ATOM 1165 C C . PRO A 1 162 ? -16.297 -37.25 -11.438 1 91.88 162 PRO A C 1
ATOM 1167 O O . PRO A 1 162 ? -16.125 -37.188 -10.211 1 91.88 162 PRO A O 1
ATOM 1170 N N . SER A 1 163 ? -17.438 -37.594 -12.133 1 86.75 163 SER A N 1
ATOM 1171 C CA . SER A 1 163 ? -18.547 -38.125 -11.336 1 86.75 163 SER A CA 1
ATOM 1172 C C . SER A 1 163 ? -18.156 -39.375 -10.594 1 86.75 163 SER A C 1
ATOM 1174 O O . SER A 1 163 ? -18.594 -39.625 -9.469 1 86.75 163 SER A O 1
ATOM 1176 N N . GLU A 1 164 ? -17.438 -40.094 -11.234 1 85.69 164 GLU A N 1
ATOM 1177 C CA . GLU A 1 164 ? -16.922 -41.344 -10.641 1 85.69 164 GLU A CA 1
ATOM 1178 C C . GLU A 1 164 ? -15.406 -41.438 -10.844 1 85.69 164 GLU A C 1
ATOM 1180 O O . GLU A 1 164 ? -14.883 -41.031 -11.883 1 85.69 164 GLU A O 1
ATOM 1185 N N . GLY A 1 165 ? -14.844 -41.906 -9.836 1 87.62 165 GLY A N 1
ATOM 1186 C CA . GLY A 1 165 ? -13.414 -42.156 -9.977 1 87.62 165 GLY A CA 1
ATOM 1187 C C . GLY A 1 165 ? -12.562 -41.094 -9.305 1 87.62 165 GLY A C 1
ATOM 1188 O O . GLY A 1 165 ? -13.055 -40.312 -8.484 1 87.62 165 GLY A O 1
ATOM 1189 N N . GLU A 1 166 ? -11.297 -41.062 -9.742 1 91.31 166 GLU A N 1
ATOM 1190 C CA . GLU A 1 166 ? -10.273 -40.219 -9.109 1 91.31 166 GLU A CA 1
ATOM 1191 C C . GLU A 1 166 ? -10.109 -38.906 -9.844 1 91.31 166 GLU A C 1
ATOM 1193 O O . GLU A 1 166 ? -10.078 -38.875 -11.07 1 91.31 166 GLU A O 1
ATOM 1198 N N . PRO A 1 167 ? -10.055 -37.781 -9.031 1 95 167 PRO A N 1
ATOM 1199 C CA . PRO A 1 167 ? -9.727 -36.531 -9.688 1 95 167 PRO A CA 1
ATOM 1200 C C . PRO A 1 167 ? -8.398 -36.594 -10.445 1 95 167 PRO A C 1
ATOM 1202 O O . PRO A 1 167 ? -7.477 -37.281 -10.031 1 95 167 PRO A O 1
ATOM 1205 N N . PHE A 1 168 ? -8.312 -35.844 -11.555 1 95.69 168 PHE A N 1
ATOM 1206 C CA . PHE A 1 168 ? -7.109 -35.844 -12.391 1 95.69 168 PHE A CA 1
ATOM 1207 C C . PHE A 1 168 ? -6.824 -34.406 -12.883 1 95.69 168 PHE A C 1
ATOM 1209 O O . PHE A 1 168 ? -7.535 -33.469 -12.531 1 95.69 168 PHE A O 1
ATOM 1216 N N . CYS A 1 169 ? -5.699 -34.219 -13.555 1 97.31 169 CYS A N 1
ATOM 1217 C CA . CYS A 1 169 ? -5.305 -32.906 -14.062 1 97.31 169 CYS A CA 1
ATOM 1218 C C . CYS A 1 169 ? -5.141 -32.938 -15.578 1 97.31 169 CYS A C 1
ATOM 1220 O O . CYS A 1 169 ? -4.629 -33.906 -16.141 1 97.31 169 CYS A O 1
ATOM 1222 N N . VAL A 1 170 ? -5.559 -31.875 -16.188 1 97.75 170 VAL A N 1
ATOM 1223 C CA . VAL A 1 170 ? -5.535 -31.812 -17.656 1 97.75 170 VAL A CA 1
ATOM 1224 C C . VAL A 1 170 ? -4.84 -30.531 -18.109 1 97.75 170 VAL A C 1
ATOM 1226 O O . VAL A 1 170 ? -4.633 -29.609 -17.312 1 97.75 170 VAL A O 1
ATOM 1229 N N . SER A 1 171 ? -4.363 -30.484 -19.297 1 98.38 171 SER A N 1
ATOM 1230 C CA . SER A 1 171 ? -3.949 -29.312 -20.062 1 98.38 171 SER A CA 1
ATOM 1231 C C . SER A 1 171 ? -4.934 -29 -21.188 1 98.38 171 SER A C 1
ATOM 1233 O O . SER A 1 171 ? -5.152 -29.844 -22.062 1 98.38 171 SER A O 1
ATOM 1235 N N . LEU A 1 172 ? -5.512 -27.859 -21.141 1 98.06 172 LEU A N 1
ATOM 1236 C CA . LEU A 1 172 ? -6.5 -27.469 -22.141 1 98.06 172 LEU A CA 1
ATOM 1237 C C . LEU A 1 172 ? -5.938 -26.422 -23.078 1 98.06 172 LEU A C 1
ATOM 1239 O O . LEU A 1 172 ? -5.477 -25.359 -22.641 1 98.06 172 LEU A O 1
ATOM 1243 N N . PRO A 1 173 ? -5.992 -26.688 -24.359 1 98.06 173 PRO A N 1
ATOM 1244 C CA . PRO A 1 173 ? -5.539 -25.688 -25.328 1 98.06 173 PRO A CA 1
ATOM 1245 C C . PRO A 1 173 ? -6.547 -24.547 -25.516 1 98.06 173 PRO A C 1
ATOM 1247 O O . PRO A 1 173 ? -7.758 -24.766 -25.391 1 98.06 173 PRO A O 1
ATOM 1250 N N . SER A 1 174 ? -6.027 -23.375 -25.906 1 97.38 174 SER A N 1
ATOM 1251 C CA . SER A 1 174 ? -6.84 -22.172 -26.031 1 97.38 174 SER A CA 1
ATOM 1252 C C . SER A 1 174 ? -7.926 -22.344 -27.094 1 97.38 174 SER A C 1
ATOM 1254 O O . SER A 1 174 ? -8.969 -21.688 -27.031 1 97.38 174 SER A O 1
ATOM 1256 N N . ASP A 1 175 ? -7.719 -23.266 -28.031 1 97 175 ASP A N 1
ATOM 1257 C CA . ASP A 1 175 ? -8.656 -23.406 -29.141 1 97 175 ASP A CA 1
ATOM 1258 C C . ASP A 1 175 ? -9.562 -24.625 -28.938 1 97 175 ASP A C 1
ATOM 1260 O O . ASP A 1 175 ? -10.266 -25.031 -29.859 1 97 175 ASP A O 1
ATOM 1264 N N . ALA A 1 176 ? -9.469 -25.219 -27.781 1 97.12 176 ALA A N 1
ATOM 1265 C CA . ALA A 1 176 ? -10.391 -26.328 -27.516 1 97.12 176 ALA A CA 1
ATOM 1266 C C . ALA A 1 176 ? -11.844 -25.875 -27.656 1 97.12 176 ALA A C 1
ATOM 1268 O O . ALA A 1 176 ? -12.227 -24.828 -27.109 1 97.12 176 ALA A O 1
ATOM 1269 N N . PRO A 1 177 ? -12.672 -26.656 -28.438 1 97.31 177 PRO A N 1
ATOM 1270 C CA . PRO A 1 177 ? -14.086 -26.297 -28.516 1 97.31 177 PRO A CA 1
ATOM 1271 C C . PRO A 1 177 ? -14.75 -26.234 -27.141 1 97.31 177 PRO A C 1
ATOM 1273 O O . PRO A 1 177 ? -14.625 -27.188 -26.344 1 97.31 177 PRO A O 1
ATOM 1276 N N . GLY A 1 178 ? -15.422 -25.125 -26.844 1 98.12 178 GLY A N 1
ATOM 1277 C CA . GLY A 1 178 ? -16.125 -24.984 -25.578 1 98.12 178 GLY A CA 1
ATOM 1278 C C . GLY A 1 178 ? -15.328 -24.219 -24.531 1 98.12 178 GLY A C 1
ATOM 1279 O O . GLY A 1 178 ? -15.859 -23.859 -23.484 1 98.12 178 GLY A O 1
ATOM 1280 N N . LEU A 1 179 ? -14.039 -24 -24.844 1 98.12 179 LEU A N 1
ATOM 1281 C CA . LEU A 1 179 ? -13.227 -23.188 -23.953 1 98.12 179 LEU A CA 1
ATOM 1282 C C . LEU A 1 179 ? -13.289 -21.719 -24.359 1 98.12 179 LEU A C 1
ATOM 1284 O O . LEU A 1 179 ? -13 -21.359 -25.5 1 98.12 179 LEU A O 1
ATOM 1288 N N . GLU A 1 180 ? -13.719 -20.859 -23.406 1 97.81 180 GLU A N 1
ATOM 1289 C CA . GLU A 1 180 ? -13.836 -19.438 -23.703 1 97.81 180 GLU A CA 1
ATOM 1290 C C . GLU A 1 180 ? -13.078 -18.594 -22.688 1 97.81 180 GLU A C 1
ATOM 1292 O O . GLU A 1 180 ? -13.242 -18.766 -21.484 1 97.81 180 GLU A O 1
ATOM 1297 N N . ARG A 1 181 ? -12.273 -17.781 -23.156 1 97.44 181 ARG A N 1
ATOM 1298 C CA . ARG A 1 181 ? -11.516 -16.828 -22.344 1 97.44 181 ARG A CA 1
ATOM 1299 C C . ARG A 1 181 ? -12.258 -15.5 -22.219 1 97.44 181 ARG A C 1
ATOM 1301 O O . ARG A 1 181 ? -12.75 -14.961 -23.219 1 97.44 181 ARG A O 1
ATOM 1308 N N . SER A 1 182 ? -12.414 -14.945 -21.062 1 97.56 182 SER A N 1
ATOM 1309 C CA . SER A 1 182 ? -13.031 -13.633 -20.859 1 97.56 182 SER A CA 1
ATOM 1310 C C . SER A 1 182 ? -12.094 -12.516 -21.297 1 97.56 182 SER A C 1
ATOM 1312 O O . SER A 1 182 ? -10.945 -12.766 -21.672 1 97.56 182 SER A O 1
ATOM 1314 N N . ASP A 1 183 ? -12.602 -11.312 -21.344 1 96.75 183 ASP A N 1
ATOM 1315 C CA . ASP A 1 183 ? -11.703 -10.164 -21.359 1 96.75 183 ASP A CA 1
ATOM 1316 C C . ASP A 1 183 ? -10.789 -10.156 -20.141 1 96.75 183 ASP A C 1
ATOM 1318 O O . ASP A 1 183 ? -11.07 -10.812 -19.141 1 96.75 183 ASP A O 1
ATOM 1322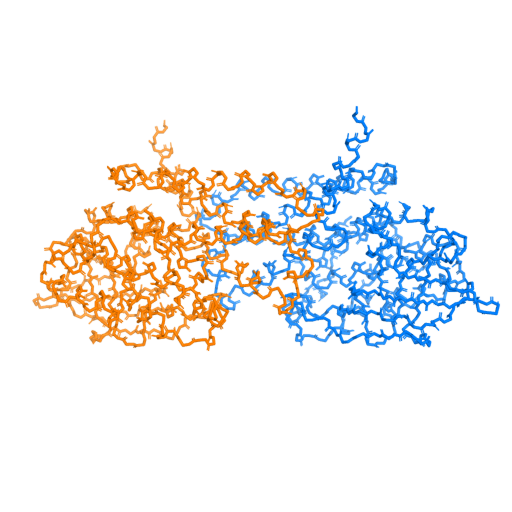 N N . ASP A 1 184 ? -9.68 -9.453 -20.266 1 97.19 184 ASP A N 1
ATOM 1323 C CA . ASP A 1 184 ? -8.773 -9.305 -19.125 1 97.19 184 ASP A CA 1
ATOM 1324 C C . ASP A 1 184 ? -9.484 -8.664 -17.938 1 97.19 184 ASP A C 1
ATOM 1326 O O . ASP A 1 184 ? -10.281 -7.742 -18.094 1 97.19 184 ASP A O 1
ATOM 1330 N N . LEU A 1 185 ? -9.234 -9.227 -16.766 1 96.75 185 LEU A N 1
ATOM 1331 C CA . LEU A 1 185 ? -9.742 -8.609 -15.547 1 96.75 185 LEU A CA 1
ATOM 1332 C C . LEU A 1 185 ? -9.141 -7.223 -15.344 1 96.75 185 LEU A C 1
ATOM 1334 O O . LEU A 1 185 ? -7.977 -6.992 -15.672 1 96.75 185 LEU A O 1
ATOM 1338 N N . ASP A 1 186 ? -9.938 -6.305 -14.891 1 96.75 186 ASP A N 1
ATOM 1339 C CA . ASP A 1 186 ? -9.461 -4.969 -14.539 1 96.75 186 ASP A CA 1
ATOM 1340 C C . ASP A 1 186 ? -8.875 -4.945 -13.133 1 96.75 186 ASP A C 1
ATOM 1342 O O . ASP A 1 186 ? -9.609 -4.777 -12.156 1 96.75 186 ASP A O 1
ATOM 1346 N N . LEU A 1 187 ? -7.562 -5.039 -13.031 1 97.56 187 LEU A N 1
ATOM 1347 C CA . LEU A 1 187 ? -6.879 -5.246 -11.766 1 97.56 187 LEU A CA 1
ATOM 1348 C C . LEU A 1 187 ? -6.273 -3.939 -11.258 1 97.56 187 LEU A C 1
ATOM 1350 O O . LEU A 1 187 ? -6.094 -2.994 -12.023 1 97.56 187 LEU A O 1
ATOM 1354 N N . LEU A 1 188 ? -5.969 -3.893 -9.992 1 97.38 188 LEU A N 1
ATOM 1355 C CA . LEU A 1 188 ? -5.336 -2.76 -9.32 1 97.38 188 LEU A CA 1
ATOM 1356 C C . LEU A 1 188 ? -3.947 -2.498 -9.898 1 97.38 188 LEU A C 1
ATOM 1358 O O . LEU A 1 188 ? -3.518 -1.346 -9.992 1 97.38 188 LEU A O 1
ATOM 1362 N N . ALA A 1 189 ? -3.23 -3.502 -10.227 1 97.38 189 ALA A N 1
ATOM 1363 C CA . ALA A 1 189 ? -1.878 -3.482 -10.781 1 97.38 189 ALA A CA 1
ATOM 1364 C C . ALA A 1 189 ? -1.651 -4.66 -11.727 1 97.38 189 ALA A C 1
ATOM 1366 O O . ALA A 1 189 ? -2.479 -5.57 -11.797 1 97.38 189 ALA A O 1
ATOM 1367 N N . MET A 1 190 ? -0.562 -4.562 -12.492 1 97.81 190 MET A N 1
ATOM 1368 C CA . MET A 1 190 ? -0.124 -5.652 -13.359 1 97.81 190 MET A CA 1
ATOM 1369 C C . MET A 1 190 ? -1.191 -5.98 -14.398 1 97.81 190 MET A C 1
ATOM 1371 O O . MET A 1 190 ? -1.559 -7.145 -14.57 1 97.81 190 MET A O 1
ATOM 1375 N N . ARG A 1 191 ? -1.607 -5.008 -15.023 1 97.56 191 ARG A N 1
ATOM 1376 C CA . ARG A 1 191 ? -2.785 -5.109 -15.875 1 97.56 191 ARG A CA 1
ATOM 1377 C C . ARG A 1 191 ? -2.434 -5.742 -17.219 1 97.56 191 ARG A C 1
ATOM 1379 O O . ARG A 1 191 ? -3.32 -6.188 -17.953 1 97.56 191 ARG A O 1
ATOM 1386 N N . SER A 1 192 ? -1.121 -5.785 -17.516 1 97.75 192 SER A N 1
ATOM 1387 C CA . SER A 1 192 ? -0.696 -6.402 -18.766 1 97.75 192 SER A CA 1
ATOM 1388 C C . SER A 1 192 ? -0.181 -7.82 -18.547 1 97.75 192 SER A C 1
ATOM 1390 O O . SER A 1 192 ? 0.895 -8.18 -19.031 1 97.75 192 SER A O 1
ATOM 1392 N N . THR A 1 193 ? -0.959 -8.617 -17.812 1 98 193 THR A N 1
ATOM 1393 C CA . THR A 1 193 ? -0.516 -9.969 -17.5 1 98 193 THR A CA 1
ATOM 1394 C C . THR A 1 193 ? -1.452 -11.008 -18.109 1 98 193 THR A C 1
ATOM 1396 O O . THR A 1 193 ? -1.33 -12.203 -17.844 1 98 193 THR A O 1
ATOM 1399 N N . SER A 1 194 ? -2.434 -10.555 -18.922 1 98 194 SER A N 1
ATOM 1400 C CA . SER A 1 194 ? -3.426 -11.438 -19.531 1 98 194 SER A CA 1
ATOM 1401 C C . SER A 1 194 ? -4.109 -12.312 -18.484 1 98 194 SER A C 1
ATOM 1403 O O . SER A 1 194 ? -4.188 -13.531 -18.656 1 98 194 SER A O 1
ATOM 1405 N N . THR A 1 195 ? -4.453 -11.656 -17.359 1 97.62 195 THR A N 1
ATOM 1406 C CA . THR A 1 195 ? -5.219 -12.344 -16.328 1 97.62 195 THR A CA 1
ATOM 1407 C C . THR A 1 195 ? -6.711 -12.312 -16.656 1 97.62 195 THR A C 1
ATOM 1409 O O . THR A 1 195 ? -7.293 -11.234 -16.828 1 97.62 195 THR A O 1
ATOM 1412 N N . ALA A 1 196 ? -7.309 -13.43 -16.766 1 97.75 196 ALA A N 1
ATOM 1413 C CA . ALA A 1 196 ? -8.695 -13.547 -17.219 1 97.75 196 ALA A CA 1
ATOM 1414 C C . ALA A 1 196 ? -9.352 -14.805 -16.656 1 97.75 196 ALA A C 1
ATOM 1416 O O . ALA A 1 196 ? -8.719 -15.57 -15.914 1 97.75 196 ALA A O 1
ATOM 1417 N N . ALA A 1 197 ? -10.586 -14.922 -16.875 1 97 197 ALA A N 1
ATOM 1418 C CA . ALA A 1 197 ? -11.328 -16.141 -16.531 1 97 197 ALA A CA 1
ATOM 1419 C C . ALA A 1 197 ? -11.406 -17.078 -17.734 1 97 197 ALA A C 1
ATOM 1421 O O . ALA A 1 197 ? -11.234 -16.656 -18.875 1 97 197 ALA A O 1
ATOM 1422 N N . VAL A 1 198 ? -11.57 -18.328 -17.453 1 97.56 198 VAL A N 1
ATOM 1423 C CA . VAL A 1 198 ? -11.812 -19.328 -18.469 1 97.56 198 VAL A CA 1
ATOM 1424 C C . VAL A 1 198 ? -13.117 -20.062 -18.172 1 97.56 198 VAL A C 1
ATOM 1426 O O . VAL A 1 198 ? -13.289 -20.625 -17.078 1 97.56 198 VAL A O 1
ATOM 1429 N N . ASP A 1 199 ? -13.977 -20 -19.156 1 98.19 199 ASP A N 1
ATOM 1430 C CA . ASP A 1 199 ? -15.203 -20.797 -19.094 1 98.19 199 ASP A CA 1
ATOM 1431 C C . ASP A 1 199 ? -15.039 -22.109 -19.875 1 98.19 199 ASP A C 1
ATOM 1433 O O . ASP A 1 199 ? -14.555 -22.109 -21 1 98.19 199 ASP A O 1
ATOM 1437 N N . ILE A 1 200 ? -15.391 -23.125 -19.219 1 98.25 200 ILE A N 1
ATOM 1438 C CA . ILE A 1 200 ? -15.297 -24.469 -19.781 1 98.25 200 ILE A CA 1
ATOM 1439 C C . ILE A 1 200 ? -16.703 -25.047 -19.953 1 98.25 200 ILE A C 1
ATOM 1441 O O . ILE A 1 200 ? -17.359 -25.391 -18.953 1 98.25 200 ILE A O 1
ATOM 1445 N N . ARG A 1 201 ? -17.078 -25.109 -21.188 1 98.12 201 ARG A N 1
ATOM 1446 C CA . ARG A 1 201 ? -18.406 -25.625 -21.5 1 98.12 201 ARG A CA 1
ATOM 1447 C C . ARG A 1 201 ? -18.328 -26.828 -22.422 1 98.12 201 ARG A C 1
ATOM 1449 O O . ARG A 1 201 ? -18.203 -26.688 -23.641 1 98.12 201 ARG A O 1
ATOM 1456 N N . ALA A 1 202 ? -18.516 -27.969 -21.844 1 97.38 202 ALA A N 1
ATOM 1457 C CA . ALA A 1 202 ? -18.516 -29.234 -22.562 1 97.38 202 ALA A CA 1
ATOM 1458 C C . ALA A 1 202 ? -17.25 -29.391 -23.406 1 97.38 202 ALA A C 1
ATOM 1460 O O . ALA A 1 202 ? -17.312 -29.719 -24.594 1 97.38 202 ALA A O 1
ATOM 1461 N N . VAL A 1 203 ? -16.156 -29.109 -22.891 1 98.12 203 VAL A N 1
ATOM 1462 C CA . VAL A 1 203 ? -14.867 -29.234 -23.578 1 98.12 203 VAL A CA 1
ATOM 1463 C C . VAL A 1 203 ? -14.461 -30.703 -23.656 1 98.12 203 VAL A C 1
ATOM 1465 O O . VAL A 1 203 ? -14.273 -31.359 -22.641 1 98.12 203 VAL A O 1
ATOM 1468 N N . PRO A 1 204 ? -14.305 -31.203 -24.844 1 97.19 204 PRO A N 1
ATOM 1469 C CA . PRO A 1 204 ? -13.898 -32.594 -24.969 1 97.19 204 PRO A CA 1
ATOM 1470 C C . PRO A 1 204 ? -12.414 -32.812 -24.672 1 97.19 204 PRO A C 1
ATOM 1472 O O . PRO A 1 204 ? -11.57 -32.031 -25.094 1 97.19 204 PRO A O 1
ATOM 1475 N N . ILE A 1 205 ? -12.125 -33.844 -23.953 1 95.88 205 ILE A N 1
ATOM 1476 C CA . ILE A 1 205 ? -10.727 -34.188 -23.703 1 95.88 205 ILE A CA 1
ATOM 1477 C C . ILE A 1 205 ? -10.508 -35.688 -23.922 1 95.88 205 ILE A C 1
ATOM 1479 O O . ILE A 1 205 ? -11.453 -36.469 -23.859 1 95.88 205 ILE A O 1
ATOM 1483 N N . GLY A 1 206 ? -9.312 -36 -24.234 1 93.81 206 GLY A N 1
ATOM 1484 C CA . GLY A 1 206 ? -8.859 -37.406 -24.312 1 93.81 206 GLY A CA 1
ATOM 1485 C C . GLY A 1 206 ? -7.617 -37.656 -23.484 1 93.81 206 GLY A C 1
ATOM 1486 O O . GLY A 1 206 ? -7.152 -36.781 -22.75 1 93.81 206 GLY A O 1
ATOM 1487 N N . PRO A 1 207 ? -7.148 -38.875 -23.531 1 93.38 207 PRO A N 1
ATOM 1488 C CA . PRO A 1 207 ? -5.961 -39.25 -22.75 1 93.38 207 PRO A CA 1
ATOM 1489 C C . PRO A 1 207 ? -4.762 -38.344 -23.062 1 93.38 207 PRO A C 1
ATOM 1491 O O . PRO A 1 207 ? -3.906 -38.125 -22.203 1 93.38 207 PRO A O 1
ATOM 1494 N N . GLU A 1 208 ? -4.699 -37.812 -24.266 1 94.81 208 GLU A N 1
ATOM 1495 C CA . GLU A 1 208 ? -3.574 -37 -24.719 1 94.81 208 GLU A CA 1
ATOM 1496 C C . GLU A 1 208 ? -3.557 -35.656 -24 1 94.81 208 GLU A C 1
ATOM 1498 O O . GLU A 1 208 ? -2.537 -34.969 -23.984 1 94.81 208 GLU A O 1
ATOM 1503 N N . ASP A 1 209 ? -4.652 -35.281 -23.391 1 96.25 209 ASP A N 1
ATOM 1504 C CA . ASP A 1 209 ? -4.77 -34 -22.734 1 96.25 209 ASP A CA 1
ATOM 1505 C C . ASP A 1 209 ? -4.488 -34.125 -21.234 1 96.25 209 ASP A C 1
ATOM 1507 O O . ASP A 1 209 ? -4.348 -33.125 -20.531 1 96.25 209 ASP A O 1
ATOM 1511 N N . VAL A 1 210 ? -4.371 -35.312 -20.734 1 96.75 210 VAL A N 1
ATOM 1512 C CA . VAL A 1 210 ? -4.258 -35.562 -19.297 1 96.75 210 VAL A CA 1
ATOM 1513 C C . VAL A 1 210 ? -2.816 -35.312 -18.844 1 96.75 210 VAL A C 1
ATOM 1515 O O . VAL A 1 210 ? -1.893 -35.969 -19.344 1 96.75 210 VAL A O 1
ATOM 1518 N N . LEU A 1 211 ? -2.611 -34.375 -17.969 1 97.56 211 LEU A N 1
ATOM 1519 C CA . LEU A 1 211 ? -1.306 -34.125 -17.359 1 97.56 211 LEU A CA 1
ATOM 1520 C C . LEU A 1 211 ? -0.926 -35.25 -16.406 1 97.56 211 LEU A C 1
ATOM 1522 O O . LEU A 1 211 ? 0.206 -35.719 -16.438 1 97.56 211 LEU A O 1
ATOM 1526 N N . HIS A 1 212 ? -1.837 -35.594 -15.555 1 97.12 212 HIS A N 1
ATOM 1527 C CA . HIS A 1 212 ? -1.668 -36.688 -14.594 1 97.12 212 HIS A CA 1
ATOM 1528 C C . HIS A 1 212 ? -3.008 -37.344 -14.25 1 97.12 212 HIS A C 1
ATOM 1530 O O . HIS A 1 212 ? -4 -36.625 -14.039 1 97.12 212 HIS A O 1
ATOM 1536 N N . PRO A 1 213 ? -3.064 -38.656 -14.141 1 96.06 213 PRO A N 1
ATOM 1537 C CA . PRO A 1 213 ? -4.34 -39.344 -13.922 1 96.06 213 PRO A CA 1
ATOM 1538 C C . PRO A 1 213 ? -4.816 -39.25 -12.477 1 96.06 213 PRO A C 1
ATOM 1540 O O . PRO A 1 213 ? -5.969 -39.562 -12.18 1 96.06 213 PRO A O 1
ATOM 1543 N N . SER A 1 214 ? -3.916 -38.844 -11.578 1 95.94 214 SER A N 1
ATOM 1544 C CA . SER A 1 214 ? -4.281 -38.688 -10.172 1 95.94 214 SER A CA 1
ATOM 1545 C C . SER A 1 214 ? -3.852 -37.344 -9.617 1 95.94 214 SER A C 1
ATOM 1547 O O . SER A 1 214 ? -2.68 -37.156 -9.289 1 95.94 214 SER A O 1
ATOM 1549 N N . ALA A 1 215 ? -4.844 -36.469 -9.453 1 94.81 215 ALA A N 1
ATOM 1550 C CA . ALA A 1 215 ? -4.559 -35.188 -8.844 1 94.81 215 ALA A CA 1
ATOM 1551 C C . ALA A 1 215 ? -4.047 -35.344 -7.418 1 94.81 215 ALA A C 1
ATOM 1553 O O . ALA A 1 215 ? -3.145 -34.625 -6.992 1 94.81 215 ALA A O 1
ATOM 1554 N N . ARG A 1 216 ? -4.559 -36.281 -6.707 1 91.56 216 ARG A N 1
ATOM 1555 C CA . ARG A 1 216 ? -4.223 -36.531 -5.305 1 91.56 216 ARG A CA 1
ATOM 1556 C C . ARG A 1 216 ? -2.746 -36.875 -5.148 1 91.56 216 ARG A C 1
ATOM 1558 O O . ARG A 1 216 ? -2.113 -36.5 -4.16 1 91.56 216 ARG A O 1
ATOM 1565 N N . GLN A 1 217 ? -2.264 -37.594 -6.086 1 93.62 217 GLN A N 1
ATOM 1566 C CA . GLN A 1 217 ? -0.863 -38 -6.047 1 93.62 217 GLN A CA 1
ATOM 1567 C C . GLN A 1 217 ? 0.047 -36.875 -6.578 1 93.62 217 GLN A C 1
ATOM 1569 O O . GLN A 1 217 ? 1.154 -36.688 -6.074 1 93.62 217 GLN A O 1
ATOM 1574 N N . TRP A 1 218 ? -0.434 -36.219 -7.504 1 94.75 218 TRP A N 1
ATOM 1575 C CA . TRP A 1 218 ? 0.406 -35.344 -8.289 1 94.75 218 TRP A CA 1
ATOM 1576 C C . TRP A 1 218 ? 0.522 -33.969 -7.617 1 94.75 218 TRP A C 1
ATOM 1578 O O . TRP A 1 218 ? 1.604 -33.375 -7.586 1 94.75 218 TRP A O 1
ATOM 1588 N N . LEU A 1 219 ? -0.527 -33.438 -7.082 1 93.88 219 LEU A N 1
ATOM 1589 C CA . LEU A 1 219 ? -0.587 -32.094 -6.594 1 93.88 219 LEU A CA 1
ATOM 1590 C C . LEU A 1 219 ? 0.387 -31.875 -5.438 1 93.88 219 LEU A C 1
ATOM 1592 O O . LEU A 1 219 ? 1.1 -30.875 -5.395 1 93.88 219 LEU A O 1
ATOM 1596 N N . PRO A 1 220 ? 0.498 -32.812 -4.512 1 93.56 220 PRO A N 1
ATOM 1597 C CA . PRO A 1 220 ? 1.488 -32.625 -3.447 1 93.56 220 PRO A CA 1
ATOM 1598 C C . PRO A 1 220 ? 2.918 -32.562 -3.977 1 93.56 220 PRO A C 1
ATOM 1600 O O . PRO A 1 220 ? 3.768 -31.891 -3.379 1 93.56 220 PRO A O 1
ATOM 1603 N N . ARG A 1 221 ? 3.182 -33.188 -5.09 1 94.38 221 ARG A N 1
ATOM 1604 C CA . ARG A 1 221 ? 4.531 -33.25 -5.645 1 94.38 221 ARG A CA 1
ATOM 1605 C C . ARG A 1 221 ? 4.859 -31.953 -6.398 1 94.38 221 ARG A C 1
ATOM 1607 O O . ARG A 1 221 ? 6.012 -31.516 -6.418 1 94.38 221 ARG A O 1
ATOM 1614 N N . VAL A 1 222 ? 3.877 -31.312 -6.98 1 94.94 222 VAL A N 1
ATOM 1615 C CA . VAL A 1 222 ? 4.133 -30.125 -7.785 1 94.94 222 VAL A CA 1
ATOM 1616 C C . VAL A 1 222 ? 4.047 -28.875 -6.906 1 94.94 222 VAL A C 1
ATOM 1618 O O . VAL A 1 222 ? 4.598 -27.828 -7.25 1 94.94 222 VAL A O 1
ATOM 1621 N N . ARG A 1 223 ? 3.406 -28.969 -5.762 1 95.38 223 ARG A N 1
ATOM 1622 C CA . ARG A 1 223 ? 3.145 -27.828 -4.883 1 95.38 223 ARG A CA 1
ATOM 1623 C C . ARG A 1 223 ? 4.438 -27.109 -4.523 1 95.38 223 ARG A C 1
ATOM 1625 O O . ARG A 1 223 ? 4.508 -25.875 -4.586 1 95.38 223 ARG A O 1
ATOM 1632 N N . PRO A 1 224 ? 5.523 -27.812 -4.156 1 97.25 224 PRO A N 1
ATOM 1633 C CA . PRO A 1 224 ? 6.746 -27.109 -3.779 1 97.25 224 PRO A CA 1
ATOM 1634 C C . PRO A 1 224 ? 7.277 -26.203 -4.898 1 97.25 224 PRO A C 1
ATOM 1636 O O . PRO A 1 224 ? 7.695 -25.078 -4.645 1 97.25 224 PRO A O 1
ATOM 1639 N N . ALA A 1 225 ? 7.27 -26.719 -6.105 1 97.25 225 ALA A N 1
ATOM 1640 C CA . ALA A 1 225 ? 7.734 -25.906 -7.227 1 97.25 225 ALA A CA 1
ATOM 1641 C C . ALA A 1 225 ? 6.785 -24.75 -7.484 1 97.25 225 ALA A C 1
ATOM 1643 O O . ALA A 1 225 ? 7.227 -23.625 -7.766 1 97.25 225 ALA A O 1
ATOM 1644 N N . PHE A 1 226 ? 5.484 -25.047 -7.406 1 97.25 226 PHE A N 1
ATOM 1645 C CA . PHE A 1 226 ? 4.465 -24.016 -7.594 1 97.25 226 PHE A CA 1
ATOM 1646 C C . PHE A 1 226 ? 4.684 -22.859 -6.633 1 97.25 226 PHE A C 1
ATOM 1648 O O . PHE A 1 226 ? 4.848 -21.719 -7.062 1 97.25 226 PHE A O 1
ATOM 1655 N N . LEU A 1 227 ? 4.77 -23.141 -5.398 1 97.69 227 LEU A N 1
ATOM 1656 C CA . LEU A 1 227 ? 4.922 -22.109 -4.379 1 97.69 227 LEU A CA 1
ATOM 1657 C C . LEU A 1 227 ? 6.336 -21.531 -4.391 1 97.69 227 LEU A C 1
ATOM 1659 O O . LEU A 1 227 ? 6.535 -20.344 -4.113 1 97.69 227 LEU A O 1
ATOM 1663 N N . GLY A 1 228 ? 7.32 -22.422 -4.621 1 98.44 228 GLY A N 1
ATOM 1664 C CA . GLY A 1 228 ? 8.688 -21.938 -4.707 1 98.44 228 GLY A CA 1
ATOM 1665 C C . GLY A 1 228 ? 8.883 -20.875 -5.77 1 98.44 228 GLY A C 1
ATOM 1666 O O . GLY A 1 228 ? 9.469 -19.812 -5.5 1 98.44 228 GLY A O 1
ATOM 1667 N N . LEU A 1 229 ? 8.398 -21.156 -6.949 1 98.62 229 LEU A N 1
ATOM 1668 C CA . LEU A 1 229 ? 8.477 -20.188 -8.039 1 98.62 229 LEU A CA 1
ATOM 1669 C C . LEU A 1 229 ? 7.691 -18.922 -7.703 1 98.62 229 LEU A C 1
ATOM 1671 O O . LEU A 1 229 ? 8.133 -17.812 -8 1 98.62 229 LEU A O 1
ATOM 1675 N N . GLN A 1 230 ? 6.559 -19.078 -7.062 1 98.44 230 GLN A N 1
ATOM 1676 C CA . GLN A 1 230 ? 5.75 -17.938 -6.637 1 98.44 230 GLN A CA 1
ATOM 1677 C C . GLN A 1 230 ? 6.523 -17.062 -5.664 1 98.44 230 GLN A C 1
ATOM 1679 O O . GLN A 1 230 ? 6.406 -15.836 -5.703 1 98.44 230 GLN A O 1
ATOM 1684 N N . CYS A 1 231 ? 7.301 -17.703 -4.773 1 98.88 231 CYS A N 1
ATOM 1685 C CA . CYS A 1 231 ? 8.125 -16.984 -3.811 1 98.88 231 CYS A CA 1
ATOM 1686 C C . CYS A 1 231 ? 9.156 -16.109 -4.52 1 98.88 231 CYS A C 1
ATOM 1688 O O . CYS A 1 231 ? 9.586 -15.086 -3.99 1 98.88 231 CYS A O 1
ATOM 1690 N N . GLY A 1 232 ? 9.57 -16.531 -5.742 1 98.88 232 GLY A N 1
ATOM 1691 C CA . GLY A 1 232 ? 10.484 -15.719 -6.523 1 98.88 232 GLY A CA 1
ATOM 1692 C C . GLY A 1 232 ? 9.969 -14.305 -6.75 1 98.88 232 GLY A C 1
ATOM 1693 O O . GLY A 1 232 ? 10.75 -13.352 -6.762 1 98.88 232 GLY A O 1
ATOM 1694 N N . MET A 1 233 ? 8.703 -14.164 -6.891 1 98.88 233 MET A N 1
ATOM 1695 C CA . MET A 1 233 ? 8.094 -12.852 -7.07 1 98.88 233 MET A CA 1
ATOM 1696 C C . MET A 1 233 ? 8.297 -11.984 -5.836 1 98.88 233 MET A C 1
ATOM 1698 O O . MET A 1 233 ? 8.719 -10.828 -5.945 1 98.88 233 MET A O 1
ATOM 1702 N N . SER A 1 234 ? 7.996 -12.562 -4.625 1 98.94 234 SER A N 1
ATOM 1703 C CA . SER A 1 234 ? 8.172 -11.852 -3.369 1 98.94 234 SER A CA 1
ATOM 1704 C C . SER A 1 234 ? 9.633 -11.461 -3.154 1 98.94 234 SER A C 1
ATOM 1706 O O . SER A 1 234 ? 9.922 -10.344 -2.709 1 98.94 234 SER A O 1
ATOM 1708 N N . ILE A 1 235 ? 10.492 -12.391 -3.461 1 98.94 235 ILE A N 1
ATOM 1709 C CA . ILE A 1 235 ? 11.922 -12.164 -3.273 1 98.94 235 ILE A CA 1
ATOM 1710 C C . ILE A 1 235 ? 12.375 -10.992 -4.137 1 98.94 235 ILE A C 1
ATOM 1712 O O . ILE A 1 235 ? 13.039 -10.07 -3.648 1 98.94 235 ILE A O 1
ATOM 1716 N N . GLY A 1 236 ? 12.008 -11.008 -5.398 1 98.88 236 GLY A N 1
ATOM 1717 C CA . GLY A 1 236 ? 12.414 -9.945 -6.305 1 98.88 236 GLY A CA 1
ATOM 1718 C C . GLY A 1 236 ? 11.898 -8.578 -5.895 1 98.88 236 GLY A C 1
ATOM 1719 O O . GLY A 1 236 ? 12.648 -7.602 -5.883 1 98.88 236 GLY A O 1
ATOM 1720 N N . LEU A 1 237 ? 10.602 -8.523 -5.602 1 98.88 237 LEU A N 1
ATOM 1721 C CA . LEU A 1 237 ? 9.992 -7.258 -5.199 1 98.88 237 LEU A CA 1
ATOM 1722 C C . LEU A 1 237 ? 10.641 -6.723 -3.926 1 98.88 237 LEU A C 1
ATOM 1724 O O . LEU A 1 237 ? 10.93 -5.527 -3.828 1 98.88 237 LEU A O 1
ATOM 1728 N N . ALA A 1 238 ? 10.898 -7.594 -2.938 1 98.94 238 ALA A N 1
ATOM 1729 C CA . ALA A 1 238 ? 11.539 -7.195 -1.688 1 98.94 238 ALA A CA 1
ATOM 1730 C C . ALA A 1 238 ? 12.945 -6.66 -1.942 1 98.94 238 ALA A C 1
ATOM 1732 O O . ALA A 1 238 ? 13.336 -5.629 -1.388 1 98.94 238 ALA A O 1
ATOM 1733 N N . ARG A 1 239 ? 13.672 -7.41 -2.795 1 98.81 239 ARG A N 1
ATOM 1734 C CA . ARG A 1 239 ? 15.031 -6.992 -3.111 1 98.81 239 ARG A CA 1
ATOM 1735 C C . ARG A 1 239 ? 15.055 -5.586 -3.707 1 98.81 239 ARG A C 1
ATOM 1737 O O . ARG A 1 239 ? 15.859 -4.746 -3.305 1 98.81 239 ARG A O 1
ATOM 1744 N N . ARG A 1 240 ? 14.156 -5.344 -4.617 1 98.69 240 ARG A N 1
ATOM 1745 C CA . ARG A 1 240 ? 14.117 -4.035 -5.266 1 98.69 240 ARG A CA 1
ATOM 1746 C C . ARG A 1 240 ? 13.734 -2.943 -4.27 1 98.69 240 ARG A C 1
ATOM 1748 O O . ARG A 1 240 ? 14.375 -1.887 -4.227 1 98.69 240 ARG A O 1
ATOM 1755 N N . ALA A 1 241 ? 12.695 -3.154 -3.514 1 98.75 241 ALA A N 1
ATOM 1756 C CA . ALA A 1 241 ? 12.242 -2.166 -2.537 1 98.75 241 ALA A CA 1
ATOM 1757 C C . ALA A 1 241 ? 13.344 -1.845 -1.531 1 98.75 241 ALA A C 1
ATOM 1759 O O . ALA A 1 241 ? 13.562 -0.68 -1.192 1 98.75 241 ALA A O 1
ATOM 1760 N N . LEU A 1 242 ? 14.031 -2.865 -1.046 1 98.75 242 LEU A N 1
ATOM 1761 C CA . LEU A 1 242 ? 15.102 -2.668 -0.072 1 98.75 242 LEU A CA 1
ATOM 1762 C C . LEU A 1 242 ? 16.281 -1.938 -0.702 1 98.75 242 LEU A C 1
ATOM 1764 O O . LEU A 1 242 ? 16.953 -1.144 -0.037 1 98.75 242 LEU A O 1
ATOM 1768 N N . ALA A 1 243 ? 16.562 -2.26 -1.969 1 98.19 243 ALA A N 1
ATOM 1769 C CA . ALA A 1 243 ? 17.609 -1.529 -2.672 1 98.19 243 ALA A CA 1
ATOM 1770 C C . ALA A 1 243 ? 17.281 -0.044 -2.768 1 98.19 243 ALA A C 1
ATOM 1772 O O . ALA A 1 243 ? 18.141 0.809 -2.57 1 98.19 243 ALA A O 1
ATOM 1773 N N . GLU A 1 244 ? 16.031 0.261 -3.086 1 97.5 244 GLU A N 1
ATOM 1774 C CA . GLU A 1 244 ? 15.594 1.653 -3.141 1 97.5 244 GLU A CA 1
ATOM 1775 C C . GLU A 1 244 ? 15.727 2.328 -1.779 1 97.5 244 GLU A C 1
ATOM 1777 O O . GLU A 1 244 ? 16.141 3.486 -1.693 1 97.5 244 GLU A O 1
ATOM 1782 N N . ALA A 1 245 ? 15.32 1.639 -0.76 1 97.56 245 ALA A N 1
ATOM 1783 C CA . ALA A 1 245 ? 15.414 2.178 0.594 1 97.56 245 ALA A CA 1
ATOM 1784 C C . ALA A 1 245 ? 16.859 2.441 0.983 1 97.56 245 ALA A C 1
ATOM 1786 O O . ALA A 1 245 ? 17.172 3.453 1.619 1 97.56 245 ALA A O 1
ATOM 1787 N N . ALA A 1 246 ? 17.703 1.545 0.607 1 96.44 246 ALA A N 1
ATOM 1788 C CA . ALA A 1 246 ? 19.125 1.63 0.978 1 96.44 246 ALA A CA 1
ATOM 1789 C C . ALA A 1 246 ? 19.812 2.756 0.221 1 96.44 246 ALA A C 1
ATOM 1791 O O . ALA A 1 246 ? 20.844 3.264 0.666 1 96.44 246 ALA A O 1
ATOM 1792 N N . ALA A 1 247 ? 19.297 3.146 -0.885 1 94.5 247 ALA A N 1
ATOM 1793 C CA . ALA A 1 247 ? 19.922 4.148 -1.741 1 94.5 247 ALA A CA 1
ATOM 1794 C C . ALA A 1 247 ? 19.688 5.559 -1.208 1 94.5 247 ALA A C 1
ATOM 1796 O O . ALA A 1 247 ? 20.297 6.52 -1.667 1 94.5 247 ALA A O 1
ATOM 1797 N N . CYS A 1 248 ? 18.828 5.652 -0.208 1 88.38 248 CYS A N 1
ATOM 1798 C CA . CYS A 1 248 ? 18.5 6.977 0.313 1 88.38 248 CYS A CA 1
ATOM 1799 C C . CYS A 1 248 ? 19.688 7.582 1.048 1 88.38 248 CYS A C 1
ATOM 1801 O O . CYS A 1 248 ? 20.625 6.871 1.418 1 88.38 248 CYS A O 1
ATOM 1803 N N . GLY A 1 249 ? 19.781 8.852 1.149 1 84.06 249 GLY A N 1
ATOM 1804 C CA . GLY A 1 249 ? 20.828 9.555 1.873 1 84.06 249 GLY A CA 1
ATOM 1805 C C . GLY A 1 249 ? 20.297 10.391 3.021 1 84.06 249 GLY A C 1
ATOM 1806 O O . GLY A 1 249 ? 19.188 10.18 3.488 1 84.06 249 GLY A O 1
ATOM 1807 N N . GLY A 1 250 ? 21.203 11.07 3.705 1 78.69 250 GLY A N 1
ATOM 1808 C CA . GLY A 1 250 ? 20.828 12.016 4.746 1 78.69 250 GLY A CA 1
ATOM 1809 C C . GLY A 1 250 ? 20.281 11.344 5.988 1 78.69 250 GLY A C 1
ATOM 1810 O O . GLY A 1 250 ? 20.766 10.289 6.398 1 78.69 250 GLY A O 1
ATOM 1811 N N . ALA A 1 251 ? 19.422 11.984 6.609 1 73.38 251 ALA A N 1
ATOM 1812 C CA . ALA A 1 251 ? 18.812 11.523 7.855 1 73.38 251 ALA A CA 1
ATOM 1813 C C . ALA A 1 251 ? 18.125 10.172 7.66 1 73.38 251 ALA A C 1
ATOM 1815 O O . ALA A 1 251 ? 18.141 9.32 8.555 1 73.38 251 ALA A O 1
ATOM 1816 N N . ALA A 1 252 ? 17.641 10.039 6.516 1 80.62 252 ALA A N 1
ATOM 1817 C CA . ALA A 1 252 ? 16.938 8.789 6.23 1 80.62 252 ALA A CA 1
ATOM 1818 C C . ALA A 1 252 ? 17.891 7.602 6.293 1 80.62 252 ALA A C 1
ATOM 1820 O O . ALA A 1 252 ? 17.531 6.535 6.797 1 80.62 252 ALA A O 1
ATOM 1821 N N . ARG A 1 253 ? 19.062 7.781 5.773 1 83.62 253 ARG A N 1
ATOM 1822 C CA . ARG A 1 253 ? 20.031 6.688 5.777 1 83.62 253 ARG A CA 1
ATOM 1823 C C . ARG A 1 253 ? 20.359 6.254 7.203 1 83.62 253 ARG A C 1
ATOM 1825 O O . ARG A 1 253 ? 20.375 5.059 7.504 1 83.62 253 ARG A O 1
ATOM 1832 N N . HIS A 1 254 ? 20.516 7.199 8.031 1 88.44 254 HIS A N 1
ATOM 1833 C CA . HIS A 1 254 ? 20.891 6.883 9.406 1 88.44 254 HIS A CA 1
ATOM 1834 C C . HIS A 1 254 ? 19.75 6.176 10.133 1 88.44 254 HIS A C 1
ATOM 1836 O O . HIS A 1 254 ? 19.969 5.168 10.812 1 88.44 254 HIS A O 1
ATOM 1842 N N . VAL A 1 255 ? 18.594 6.648 9.984 1 92.25 255 VAL A N 1
ATOM 1843 C CA . VAL A 1 255 ? 17.422 6.145 10.695 1 92.25 255 VAL A CA 1
ATOM 1844 C C . VAL A 1 255 ? 17.031 4.773 10.141 1 92.25 255 VAL A C 1
ATOM 1846 O O . VAL A 1 255 ? 16.594 3.896 10.898 1 92.25 255 VAL A O 1
ATOM 1849 N N . LEU A 1 256 ? 17.219 4.539 8.859 1 95.94 256 LEU A N 1
ATOM 1850 C CA . LEU A 1 256 ? 16.641 3.361 8.211 1 95.94 256 LEU A CA 1
ATOM 1851 C C . LEU A 1 256 ? 17.703 2.283 8.023 1 95.94 256 LEU A C 1
ATOM 1853 O O . LEU A 1 256 ? 17.391 1.157 7.625 1 95.94 256 LEU A O 1
ATOM 1857 N N . GLN A 1 257 ? 18.938 2.551 8.32 1 95.88 257 GLN A N 1
ATOM 1858 C CA . GLN A 1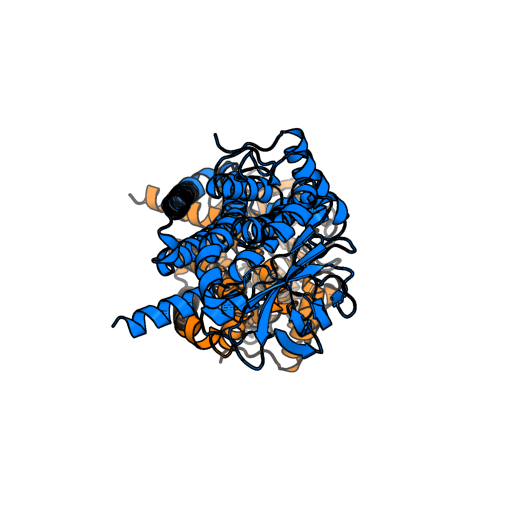 257 ? 20.031 1.611 8.086 1 95.88 257 GLN A CA 1
ATOM 1859 C C . GLN A 1 257 ? 19.781 0.29 8.812 1 95.88 257 GLN A C 1
ATOM 1861 O O . GLN A 1 257 ? 19.891 -0.781 8.211 1 95.88 257 GLN A O 1
ATOM 1866 N N . GLU A 1 258 ? 19.469 0.382 10.055 1 96 258 GLU A N 1
ATOM 1867 C CA . GLU A 1 258 ? 19.297 -0.828 10.852 1 96 258 GLU A CA 1
ATOM 1868 C C . GLU A 1 258 ? 18.078 -1.622 10.406 1 96 258 GLU A C 1
ATOM 1870 O O . GLU A 1 258 ? 18.172 -2.828 10.164 1 96 258 GLU A O 1
ATOM 1875 N N . PRO A 1 259 ? 16.922 -0.961 10.273 1 96.94 259 PRO A N 1
ATOM 1876 C CA . PRO A 1 259 ? 15.766 -1.736 9.812 1 96.94 259 PRO A CA 1
ATOM 1877 C C . PRO A 1 259 ? 15.977 -2.342 8.43 1 96.94 259 PRO A C 1
ATOM 1879 O O . PRO A 1 259 ? 15.539 -3.463 8.164 1 96.94 259 PRO A O 1
ATOM 1882 N N . VAL A 1 260 ? 16.609 -1.617 7.508 1 98.06 260 VAL A N 1
ATOM 1883 C CA . VAL A 1 260 ? 16.875 -2.135 6.172 1 98.06 260 VAL A CA 1
ATOM 1884 C C . VAL A 1 260 ? 17.828 -3.332 6.27 1 98.06 260 VAL A C 1
ATOM 1886 O O . VAL A 1 260 ? 17.594 -4.367 5.637 1 98.06 260 VAL A O 1
ATOM 1889 N N . GLY A 1 261 ? 18.875 -3.195 7.082 1 98.12 261 GLY A N 1
ATOM 1890 C CA . GLY A 1 261 ? 19.812 -4.293 7.281 1 98.12 261 GLY A CA 1
ATOM 1891 C C . GLY A 1 261 ? 19.156 -5.531 7.871 1 98.12 261 GLY A C 1
ATOM 1892 O O . GLY A 1 261 ? 19.422 -6.648 7.422 1 98.12 261 GLY A O 1
ATOM 1893 N N . ALA A 1 262 ? 18.312 -5.328 8.867 1 98.44 262 ALA A N 1
ATOM 1894 C CA . ALA A 1 262 ? 17.625 -6.438 9.516 1 98.44 262 ALA A CA 1
ATOM 1895 C C . ALA A 1 262 ? 16.703 -7.16 8.531 1 98.44 262 ALA A C 1
ATOM 1897 O O . ALA A 1 262 ? 16.609 -8.391 8.539 1 98.44 262 ALA A O 1
ATOM 1898 N N . LEU A 1 263 ? 16.047 -6.367 7.734 1 98.62 263 LEU A N 1
ATOM 1899 C CA . LEU A 1 263 ? 15.125 -6.965 6.777 1 98.62 263 LEU A CA 1
ATOM 1900 C C . LEU A 1 263 ? 15.883 -7.699 5.672 1 98.62 263 LEU A C 1
ATOM 1902 O O . LEU A 1 263 ? 15.43 -8.734 5.188 1 98.62 263 LEU A O 1
ATOM 1906 N N . LEU A 1 264 ? 17.016 -7.148 5.227 1 98.62 264 LEU A N 1
ATOM 1907 C CA . LEU A 1 264 ? 17.875 -7.832 4.258 1 98.62 264 LEU A CA 1
ATOM 1908 C C . LEU A 1 264 ? 18.359 -9.172 4.809 1 98.62 264 LEU A C 1
ATOM 1910 O O . LEU A 1 264 ? 18.375 -10.172 4.086 1 98.62 264 LEU A O 1
ATOM 1914 N N . ALA A 1 265 ? 18.703 -9.156 6.086 1 98.75 265 ALA A N 1
ATOM 1915 C CA . ALA A 1 265 ? 19.125 -10.398 6.723 1 98.75 265 ALA A CA 1
ATOM 1916 C C . ALA A 1 265 ? 17.984 -11.406 6.789 1 98.75 265 ALA A C 1
ATOM 1918 O O . ALA A 1 265 ? 18.172 -12.602 6.539 1 98.75 265 ALA A O 1
ATOM 1919 N N . GLY A 1 266 ? 16.812 -10.93 7.176 1 98.81 266 GLY A N 1
ATOM 1920 C CA . GLY A 1 266 ? 15.633 -11.797 7.195 1 98.81 266 GLY A CA 1
ATOM 1921 C C . GLY A 1 266 ? 15.297 -12.375 5.836 1 98.81 266 GLY A C 1
ATOM 1922 O O . GLY A 1 266 ? 14.953 -13.555 5.73 1 98.81 266 GLY A O 1
ATOM 1923 N N . LEU A 1 267 ? 15.398 -11.539 4.809 1 98.94 267 LEU A N 1
ATOM 1924 C CA . LEU A 1 267 ? 15.156 -11.992 3.445 1 98.94 267 LEU A CA 1
ATOM 1925 C C . LEU A 1 267 ? 16.125 -13.102 3.059 1 98.94 267 LEU A C 1
ATOM 1927 O O . LEU A 1 267 ? 15.727 -14.117 2.49 1 98.94 267 LEU A O 1
ATOM 1931 N N . ALA A 1 268 ? 17.375 -12.906 3.381 1 98.81 268 ALA A N 1
ATOM 1932 C CA . ALA A 1 268 ? 18.406 -13.891 3.061 1 98.81 268 ALA A CA 1
ATOM 1933 C C . ALA A 1 268 ? 18.125 -15.227 3.744 1 98.81 268 ALA A C 1
ATOM 1935 O O . ALA A 1 268 ? 18.344 -16.297 3.162 1 98.81 268 ALA A O 1
ATOM 1936 N N . ILE A 1 269 ? 17.672 -15.156 4.984 1 98.88 269 ILE A N 1
ATOM 1937 C CA . ILE A 1 269 ? 17.344 -16.359 5.734 1 98.88 269 ILE A CA 1
ATOM 1938 C C . ILE A 1 269 ? 16.234 -17.141 5.02 1 98.88 269 ILE A C 1
ATOM 1940 O O . ILE A 1 269 ? 16.328 -18.359 4.848 1 98.88 269 ILE A O 1
ATOM 1944 N N . GLN A 1 270 ? 15.188 -16.469 4.574 1 98.88 270 GLN A N 1
ATOM 1945 C CA . GLN A 1 270 ? 14.07 -17.109 3.893 1 98.88 270 GLN A CA 1
ATOM 1946 C C . GLN A 1 270 ? 14.5 -17.656 2.531 1 98.88 270 GLN A C 1
ATOM 1948 O O . GLN A 1 270 ? 14.062 -18.734 2.121 1 98.88 270 GLN A O 1
ATOM 1953 N N . GLU A 1 271 ? 15.32 -16.844 1.784 1 98.88 271 GLU A N 1
ATOM 1954 C CA . GLU A 1 271 ? 15.828 -17.312 0.497 1 98.88 271 GLU A CA 1
ATOM 1955 C C . GLU A 1 271 ? 16.594 -18.625 0.645 1 98.88 271 GLU A C 1
ATOM 1957 O O . GLU A 1 271 ? 16.422 -19.547 -0.154 1 98.88 271 GLU A O 1
ATOM 1962 N N . ARG A 1 272 ? 17.438 -18.656 1.649 1 98.75 272 ARG A N 1
ATOM 1963 C CA . ARG A 1 272 ? 18.234 -19.859 1.891 1 98.75 272 ARG A CA 1
ATOM 1964 C C . ARG A 1 272 ? 17.344 -21.031 2.264 1 98.75 272 ARG A C 1
ATOM 1966 O O . ARG A 1 272 ? 17.531 -22.156 1.766 1 98.75 272 ARG A O 1
ATOM 1973 N N . ALA A 1 273 ? 16.406 -20.844 3.145 1 98.81 273 ALA A N 1
ATOM 1974 C CA . ALA A 1 273 ? 15.508 -21.906 3.568 1 98.81 273 ALA A CA 1
ATOM 1975 C C . ALA A 1 273 ? 14.703 -22.438 2.387 1 98.81 273 ALA A C 1
ATOM 1977 O O . ALA A 1 273 ? 14.508 -23.656 2.27 1 98.81 273 ALA A O 1
ATOM 1978 N N . LEU A 1 274 ? 14.25 -21.562 1.536 1 98.88 274 LEU A N 1
ATOM 1979 C CA . LEU A 1 274 ? 13.484 -21.969 0.361 1 98.88 274 LEU A CA 1
ATOM 1980 C C . LEU A 1 274 ? 14.344 -22.812 -0.576 1 98.88 274 LEU A C 1
ATOM 1982 O O . LEU A 1 274 ? 13.914 -23.891 -1.011 1 98.88 274 LEU A O 1
ATOM 1986 N N . ARG A 1 275 ? 15.539 -22.312 -0.88 1 98.5 275 ARG A N 1
ATOM 1987 C CA . ARG A 1 275 ? 16.453 -23 -1.79 1 98.5 275 ARG A CA 1
ATOM 1988 C C . ARG A 1 275 ? 16.797 -24.391 -1.271 1 98.5 275 ARG A C 1
ATOM 1990 O O . ARG A 1 275 ? 16.719 -25.359 -2.014 1 98.5 275 ARG A O 1
ATOM 1997 N N . GLU A 1 276 ? 17.125 -24.453 -0.01 1 98.44 276 GLU A N 1
ATOM 1998 C CA . GLU A 1 276 ? 17.516 -25.719 0.588 1 98.44 276 GLU A CA 1
ATOM 1999 C C . GLU A 1 276 ? 16.344 -26.703 0.607 1 98.44 276 GLU A C 1
ATOM 2001 O O . GLU A 1 276 ? 16.516 -27.875 0.291 1 98.44 276 GLU A O 1
ATOM 2006 N N . GLY A 1 277 ? 15.18 -26.203 0.953 1 98.44 277 GLY A N 1
ATOM 2007 C CA . GLY A 1 277 ? 14.008 -27.062 0.994 1 98.44 277 GLY A CA 1
ATOM 2008 C C . GLY A 1 277 ? 13.602 -27.594 -0.371 1 98.44 277 GLY A C 1
ATOM 2009 O O . GLY A 1 277 ? 13.172 -28.75 -0.498 1 98.44 277 GLY A O 1
ATOM 2010 N N . LEU A 1 278 ? 13.711 -26.797 -1.389 1 98.38 278 LEU A N 1
ATOM 2011 C CA . LEU A 1 278 ? 13.414 -27.234 -2.75 1 98.38 278 LEU A CA 1
ATOM 2012 C C . LEU A 1 278 ? 14.438 -28.25 -3.234 1 98.38 278 LEU A C 1
ATOM 2014 O O . LEU A 1 278 ? 14.078 -29.266 -3.846 1 98.38 278 LEU A O 1
ATOM 2018 N N . ARG A 1 279 ? 15.68 -28.016 -2.969 1 96.69 279 ARG A N 1
ATOM 2019 C CA . ARG A 1 279 ? 16.766 -28.875 -3.43 1 96.69 279 ARG A CA 1
ATOM 2020 C C . ARG A 1 279 ? 16.672 -30.25 -2.775 1 96.69 279 ARG A C 1
ATOM 2022 O O . ARG A 1 279 ? 16.906 -31.281 -3.432 1 96.69 279 ARG A O 1
ATOM 2029 N N . ASP A 1 280 ? 16.344 -30.25 -1.533 1 96.12 280 ASP A N 1
ATOM 2030 C CA . ASP A 1 280 ? 16.359 -31.531 -0.836 1 96.12 280 ASP A CA 1
ATOM 2031 C C . ASP A 1 280 ? 14.992 -32.219 -0.921 1 96.12 280 ASP A C 1
ATOM 2033 O O . ASP A 1 280 ? 14.828 -33.344 -0.451 1 96.12 280 ASP A O 1
ATOM 2037 N N . GLY A 1 281 ? 13.969 -31.609 -1.432 1 96.12 281 GLY A N 1
ATOM 2038 C CA . GLY A 1 281 ? 12.664 -32.219 -1.668 1 96.12 281 GLY A CA 1
ATOM 2039 C C . GLY A 1 281 ? 11.836 -32.344 -0.406 1 96.12 281 GLY A C 1
ATOM 2040 O O . GLY A 1 281 ? 10.805 -33 -0.404 1 96.12 281 GLY A O 1
ATOM 2041 N N . ARG A 1 282 ? 12.211 -31.656 0.614 1 96.06 282 ARG A N 1
ATOM 2042 C CA . ARG A 1 282 ? 11.578 -31.906 1.905 1 96.06 282 ARG A CA 1
ATOM 2043 C C . ARG A 1 282 ? 10.188 -31.281 1.958 1 96.06 282 ARG A C 1
ATOM 2045 O O . ARG A 1 282 ? 9.344 -31.688 2.754 1 96.06 282 ARG A O 1
ATOM 2052 N N . PHE A 1 283 ? 9.852 -30.391 1.065 1 97.19 283 PHE A N 1
ATOM 2053 C CA . PHE A 1 283 ? 8.609 -29.625 1.158 1 97.19 283 PHE A CA 1
ATOM 2054 C C . PHE A 1 283 ? 7.414 -30.5 0.783 1 97.19 283 PHE A C 1
ATOM 2056 O O . PHE A 1 283 ? 6.262 -30.125 1.028 1 97.19 283 PHE A O 1
ATOM 2063 N N . VAL A 1 284 ? 7.633 -31.641 0.135 1 95 284 VAL A N 1
ATOM 2064 C CA . VAL A 1 284 ? 6.535 -32.562 -0.158 1 95 284 VAL A CA 1
ATOM 2065 C C . VAL A 1 284 ? 5.93 -33.062 1.145 1 95 284 VAL A C 1
ATOM 2067 O O . VAL A 1 284 ? 4.707 -33.156 1.285 1 95 284 VAL A O 1
ATOM 2070 N N . ALA A 1 285 ? 6.781 -33.375 2.09 1 94.56 285 ALA A N 1
ATOM 2071 C CA . ALA A 1 285 ? 6.328 -33.875 3.381 1 94.56 285 ALA A CA 1
ATOM 2072 C C . ALA A 1 285 ? 6.152 -32.75 4.387 1 94.56 285 ALA A C 1
ATOM 2074 O O . ALA A 1 285 ? 5.223 -32.75 5.199 1 94.56 285 ALA A O 1
ATOM 2075 N N . ASP A 1 286 ? 7.027 -31.797 4.324 1 95.94 286 ASP A N 1
ATOM 2076 C CA . ASP A 1 286 ? 7.012 -30.688 5.266 1 95.94 286 ASP A CA 1
ATOM 2077 C C . ASP A 1 286 ? 6.355 -29.453 4.645 1 95.94 286 ASP A C 1
ATOM 2079 O O . ASP A 1 286 ? 6.977 -28.391 4.555 1 95.94 286 ASP A O 1
ATOM 2083 N N . VAL A 1 287 ? 5.102 -29.562 4.371 1 94.62 287 VAL A N 1
ATOM 2084 C CA . VAL A 1 287 ? 4.332 -28.531 3.703 1 94.62 287 VAL A CA 1
ATOM 2085 C C . VAL A 1 287 ? 4.258 -27.281 4.59 1 94.62 287 VAL A C 1
ATOM 2087 O O . VAL A 1 287 ? 4.43 -26.156 4.113 1 94.62 287 VAL A O 1
ATOM 2090 N N . PRO A 1 288 ? 4.113 -27.406 5.941 1 95.88 288 PRO A N 1
ATOM 2091 C CA . PRO A 1 288 ? 4.008 -26.234 6.812 1 95.88 288 PRO A CA 1
ATOM 2092 C C . PRO A 1 288 ? 5.227 -25.312 6.723 1 95.88 288 PRO A C 1
ATOM 2094 O O . PRO A 1 288 ? 5.094 -24.094 6.77 1 95.88 288 PRO A O 1
ATOM 2097 N N . SER A 1 289 ? 6.387 -25.891 6.582 1 97.75 289 SER A N 1
ATOM 2098 C CA . SER A 1 289 ? 7.59 -25.062 6.477 1 97.75 289 SER A CA 1
ATOM 2099 C C . SER A 1 289 ? 7.551 -24.188 5.227 1 97.75 289 SER A C 1
ATOM 2101 O O . SER A 1 289 ? 7.988 -23.031 5.254 1 97.75 289 SER A O 1
ATOM 2103 N N . LEU A 1 290 ? 7.082 -24.75 4.148 1 97.81 290 LEU A N 1
ATOM 2104 C CA . LEU A 1 290 ? 6.949 -24 2.91 1 97.81 290 LEU A CA 1
ATOM 2105 C C . LEU A 1 290 ? 5.938 -22.875 3.072 1 97.81 290 LEU A C 1
ATOM 2107 O O . LEU A 1 290 ? 6.172 -21.75 2.609 1 97.81 290 LEU A O 1
ATOM 2111 N N . PHE A 1 291 ? 4.828 -23.141 3.773 1 97.12 291 PHE A N 1
ATOM 2112 C CA . PHE A 1 291 ? 3.816 -22.125 4.031 1 97.12 291 PHE A CA 1
ATOM 2113 C C . PHE A 1 291 ? 4.387 -21 4.875 1 97.12 291 PHE A C 1
ATOM 2115 O O . PHE A 1 291 ? 4.133 -19.828 4.602 1 97.12 291 PHE A O 1
ATOM 2122 N N . ARG A 1 292 ? 5.188 -21.344 5.844 1 98.31 292 ARG A N 1
ATOM 2123 C CA . ARG A 1 292 ? 5.777 -20.328 6.719 1 98.31 292 ARG A CA 1
ATOM 2124 C C . ARG A 1 292 ? 6.746 -19.438 5.949 1 98.31 292 ARG A C 1
ATOM 2126 O O . ARG A 1 292 ? 6.816 -18.234 6.195 1 98.31 292 ARG A O 1
ATOM 2133 N N . ILE A 1 293 ? 7.488 -20.047 5.039 1 98.81 293 ILE A N 1
ATOM 2134 C CA . ILE A 1 293 ? 8.406 -19.266 4.215 1 98.81 293 ILE A CA 1
ATOM 2135 C C . ILE A 1 293 ? 7.617 -18.297 3.342 1 98.81 293 ILE A C 1
ATOM 2137 O O . ILE A 1 293 ? 7.961 -17.109 3.248 1 98.81 293 ILE A O 1
ATOM 2141 N N . ARG A 1 294 ? 6.559 -18.781 2.713 1 98.62 294 ARG A N 1
ATOM 2142 C CA . ARG A 1 294 ? 5.707 -17.953 1.867 1 98.62 294 ARG A CA 1
ATOM 2143 C C . ARG A 1 294 ? 5.105 -16.797 2.66 1 98.62 294 ARG A C 1
ATOM 2145 O O . ARG A 1 294 ? 5.059 -15.664 2.176 1 98.62 294 ARG A O 1
ATOM 2152 N N . ILE A 1 295 ? 4.645 -17.047 3.871 1 98.56 295 ILE A N 1
ATOM 2153 C CA . ILE A 1 295 ? 4.066 -16.016 4.738 1 98.56 295 ILE A CA 1
ATOM 2154 C C . ILE A 1 295 ? 5.145 -15.008 5.129 1 98.56 295 ILE A C 1
ATOM 2156 O O . ILE A 1 295 ? 4.926 -13.797 5.047 1 98.56 295 ILE A O 1
ATOM 2160 N N . ALA A 1 296 ? 6.312 -15.516 5.504 1 98.88 296 ALA A N 1
ATOM 2161 C CA . ALA A 1 296 ? 7.406 -14.648 5.922 1 98.88 296 ALA A CA 1
ATOM 2162 C C . ALA A 1 296 ? 7.84 -13.719 4.789 1 98.88 296 ALA A C 1
ATOM 2164 O O . ALA A 1 296 ? 8.117 -12.539 5.012 1 98.88 296 ALA A O 1
ATOM 2165 N N . LEU A 1 297 ? 7.926 -14.266 3.621 1 98.94 297 LEU A N 1
ATOM 2166 C CA . LEU A 1 297 ? 8.336 -13.469 2.471 1 98.94 297 LEU A CA 1
ATOM 2167 C C . LEU A 1 297 ? 7.301 -12.398 2.152 1 98.94 297 LEU A C 1
ATOM 2169 O O . LEU A 1 297 ? 7.652 -11.281 1.766 1 98.94 297 LEU A O 1
ATOM 2173 N N . ALA A 1 298 ? 6.031 -12.758 2.268 1 98.81 298 ALA A N 1
ATOM 2174 C CA . ALA A 1 298 ? 4.984 -11.758 2.07 1 98.81 298 ALA A CA 1
ATOM 2175 C C . ALA A 1 298 ? 5.117 -10.617 3.082 1 98.81 298 ALA A C 1
ATOM 2177 O O . ALA A 1 298 ? 4.98 -9.445 2.729 1 98.81 298 ALA A O 1
ATOM 2178 N N . ASP A 1 299 ? 5.398 -10.938 4.332 1 98.5 299 ASP A N 1
ATOM 2179 C CA . ASP A 1 299 ? 5.602 -9.938 5.375 1 98.5 299 ASP A CA 1
ATOM 2180 C C . ASP A 1 299 ? 6.812 -9.062 5.07 1 98.5 299 ASP A C 1
ATOM 2182 O O . ASP A 1 299 ? 6.777 -7.852 5.277 1 98.5 299 ASP A O 1
ATOM 2186 N N . ILE A 1 300 ? 7.844 -9.695 4.609 1 98.88 300 ILE A N 1
ATOM 2187 C CA . ILE A 1 300 ? 9.062 -8.969 4.27 1 98.88 300 ILE A CA 1
ATOM 2188 C C . ILE A 1 300 ? 8.781 -7.98 3.143 1 98.88 300 ILE A C 1
ATOM 2190 O O . ILE A 1 300 ? 9.258 -6.844 3.17 1 98.88 300 ILE A O 1
ATOM 2194 N N . VAL A 1 301 ? 8.016 -8.398 2.131 1 98.94 301 VAL A N 1
ATOM 2195 C CA . VAL A 1 301 ? 7.668 -7.504 1.031 1 98.94 301 VAL A CA 1
ATOM 2196 C C . VAL A 1 301 ? 6.938 -6.277 1.576 1 98.94 301 VAL A C 1
ATOM 2198 O O . VAL A 1 301 ? 7.266 -5.141 1.216 1 98.94 301 VAL A O 1
ATOM 2201 N N . SER A 1 302 ? 5.973 -6.516 2.428 1 98.69 302 SER A N 1
ATOM 2202 C CA . SER A 1 302 ? 5.195 -5.426 3.01 1 98.69 302 SER A CA 1
ATOM 2203 C C . SER A 1 302 ? 6.094 -4.445 3.76 1 98.69 302 SER A C 1
ATOM 2205 O O . SER A 1 302 ? 5.984 -3.23 3.578 1 98.69 302 SER A O 1
ATOM 2207 N N . GLU A 1 303 ? 6.977 -4.949 4.543 1 98.56 303 GLU A N 1
ATOM 2208 C CA . GLU A 1 303 ? 7.891 -4.105 5.309 1 98.56 303 GLU A CA 1
ATOM 2209 C C . GLU A 1 303 ? 8.875 -3.387 4.395 1 98.56 303 GLU A C 1
ATOM 2211 O O . GLU A 1 303 ? 9.219 -2.225 4.629 1 98.56 303 GLU A O 1
ATOM 2216 N N . ALA A 1 304 ? 9.359 -4.102 3.396 1 98.88 304 ALA A N 1
ATOM 2217 C CA . ALA A 1 304 ? 10.352 -3.545 2.479 1 98.88 304 ALA A CA 1
ATOM 2218 C C . ALA A 1 304 ? 9.789 -2.338 1.73 1 98.88 304 ALA A C 1
ATOM 2220 O O . ALA A 1 304 ? 10.445 -1.299 1.637 1 98.88 304 ALA A O 1
ATOM 2221 N N . VAL A 1 305 ? 8.594 -2.457 1.207 1 98.75 305 VAL A N 1
ATOM 2222 C CA . VAL A 1 305 ? 8.008 -1.343 0.47 1 98.75 305 VAL A CA 1
ATOM 2223 C C . VAL A 1 305 ? 7.691 -0.197 1.43 1 98.75 305 VAL A C 1
ATOM 2225 O O . VAL A 1 305 ? 7.785 0.975 1.059 1 98.75 305 VAL A O 1
ATOM 2228 N N . GLY A 1 306 ? 7.355 -0.543 2.684 1 98.38 306 GLY A N 1
ATOM 2229 C CA . GLY A 1 306 ? 7.215 0.486 3.703 1 98.38 306 GLY A CA 1
ATOM 2230 C C . GLY A 1 306 ? 8.492 1.263 3.949 1 98.38 306 GLY A C 1
ATOM 2231 O O . GLY A 1 306 ? 8.461 2.484 4.105 1 98.38 306 GLY A O 1
ATOM 2232 N N . LEU A 1 307 ? 9.594 0.586 4 1 98.31 307 LEU A N 1
ATOM 2233 C CA . LEU A 1 307 ? 10.891 1.237 4.188 1 98.31 307 LEU A CA 1
ATOM 2234 C C . LEU A 1 307 ? 11.25 2.092 2.977 1 98.31 307 LEU A C 1
ATOM 2236 O O . LEU A 1 307 ? 11.828 3.172 3.123 1 98.31 307 LEU A O 1
ATOM 2240 N N . GLU A 1 308 ? 10.938 1.597 1.769 1 98.19 308 GLU A N 1
ATOM 2241 C CA . GLU A 1 308 ? 11.141 2.396 0.563 1 98.19 308 GLU A CA 1
ATOM 2242 C C . GLU A 1 308 ? 10.359 3.707 0.634 1 98.19 308 GLU A C 1
ATOM 2244 O O . GLU A 1 308 ? 10.883 4.766 0.283 1 98.19 308 GLU A O 1
ATOM 2249 N N . LEU A 1 309 ? 9.125 3.605 1.074 1 98 309 LEU A N 1
ATOM 2250 C CA . LEU A 1 309 ? 8.273 4.773 1.246 1 98 309 LEU A CA 1
ATOM 2251 C C . LEU A 1 309 ? 8.906 5.781 2.197 1 98 309 LEU A C 1
ATOM 2253 O O . LEU A 1 309 ? 9.016 6.965 1.874 1 98 309 LEU A O 1
ATOM 2257 N N . GLN A 1 310 ? 9.336 5.32 3.328 1 97.25 310 GLN A N 1
ATOM 2258 C CA . GLN A 1 310 ? 9.945 6.188 4.332 1 97.25 310 GLN A CA 1
ATOM 2259 C C . GLN A 1 310 ? 11.234 6.809 3.812 1 97.25 310 GLN A C 1
ATOM 2261 O O . GLN A 1 310 ? 11.508 7.984 4.062 1 97.25 310 GLN A O 1
ATOM 2266 N N . ALA A 1 311 ? 11.992 6.016 3.104 1 96.44 311 ALA A N 1
ATOM 2267 C CA . ALA A 1 311 ? 13.258 6.488 2.551 1 96.44 311 ALA A CA 1
ATOM 2268 C C . ALA A 1 311 ? 13.031 7.57 1.501 1 96.44 311 ALA A C 1
ATOM 2270 O O . ALA A 1 311 ? 13.781 8.547 1.438 1 96.44 311 ALA A O 1
ATOM 2271 N N . SER A 1 312 ? 12.031 7.406 0.686 1 94.88 312 SER A N 1
ATOM 2272 C CA . SER A 1 312 ? 11.734 8.328 -0.409 1 94.88 312 SER A CA 1
ATOM 2273 C C . SER A 1 312 ? 11.102 9.609 0.105 1 94.88 312 SER A C 1
ATOM 2275 O O . SER A 1 312 ? 11.266 10.672 -0.497 1 94.88 312 SER A O 1
ATOM 2277 N N . GLY A 1 313 ? 10.344 9.5 1.186 1 93.38 313 GLY A N 1
ATOM 2278 C CA . GLY A 1 313 ? 9.656 10.664 1.724 1 93.38 313 GLY A CA 1
ATOM 2279 C C . GLY A 1 313 ? 8.547 11.172 0.816 1 93.38 313 GLY A C 1
ATOM 2280 O O . GLY A 1 313 ? 7.836 10.375 0.195 1 93.38 313 GLY A O 1
ATOM 2281 N N . GLY A 1 314 ? 8.367 12.469 0.802 1 92.56 314 GLY A N 1
ATOM 2282 C CA . GLY A 1 314 ? 7.301 13.078 0.027 1 92.56 314 GLY A CA 1
ATOM 2283 C C . GLY A 1 314 ? 7.418 12.812 -1.462 1 92.56 314 GLY A C 1
ATOM 2284 O O . GLY A 1 314 ? 6.41 12.789 -2.174 1 92.56 314 GLY A O 1
ATOM 2285 N N . ARG A 1 315 ? 8.609 12.617 -1.937 1 92.38 315 ARG A N 1
ATOM 2286 C CA . ARG A 1 315 ? 8.836 12.344 -3.352 1 92.38 315 ARG A CA 1
ATOM 2287 C C . ARG A 1 315 ? 8.047 11.117 -3.805 1 92.38 315 ARG A C 1
ATOM 2289 O O . ARG A 1 315 ? 7.613 11.039 -4.953 1 92.38 315 ARG A O 1
ATOM 2296 N N . ALA A 1 316 ? 7.918 10.164 -2.91 1 94.81 316 ALA A N 1
ATOM 2297 C CA . ALA A 1 316 ? 7.188 8.938 -3.227 1 94.81 316 ALA A CA 1
ATOM 2298 C C . ALA A 1 316 ? 5.73 9.242 -3.572 1 94.81 316 ALA A C 1
ATOM 2300 O O . ALA A 1 316 ? 5.082 8.469 -4.277 1 94.81 316 ALA A O 1
ATOM 2301 N N . TYR A 1 317 ? 5.281 10.367 -3.094 1 95.56 317 TYR A N 1
ATOM 2302 C CA . TYR A 1 317 ? 3.857 10.672 -3.207 1 95.56 317 TYR A CA 1
ATOM 2303 C C . TYR A 1 317 ? 3.584 11.578 -4.398 1 95.56 317 TYR A C 1
ATOM 2305 O O . TYR A 1 317 ? 2.432 11.914 -4.68 1 95.56 317 TYR A O 1
ATOM 2313 N N . LEU A 1 318 ? 4.566 12.031 -5.117 1 96.06 318 LEU A N 1
ATOM 2314 C CA . LEU A 1 318 ? 4.434 12.836 -6.324 1 96.06 318 LEU A CA 1
ATOM 2315 C C . LEU A 1 318 ? 4.41 11.953 -7.57 1 96.06 318 LEU A C 1
ATOM 2317 O O . LEU A 1 318 ? 5.215 11.031 -7.695 1 96.06 318 LEU A O 1
ATOM 2321 N N . THR A 1 319 ? 3.475 12.383 -8.438 1 91.31 319 THR A N 1
ATOM 2322 C CA . THR A 1 319 ? 3.449 11.672 -9.711 1 91.31 319 THR A CA 1
ATOM 2323 C C . THR A 1 319 ? 4.723 11.938 -10.508 1 91.31 319 THR A C 1
ATOM 2325 O O . THR A 1 319 ? 5.203 13.078 -10.555 1 91.31 319 THR A O 1
ATOM 2328 N N . GLY A 1 320 ? 5.324 11.062 -11.164 1 92.19 320 GLY A N 1
ATOM 2329 C CA . GLY A 1 320 ? 6.578 11.148 -11.891 1 92.19 320 GLY A CA 1
ATOM 2330 C C . GLY A 1 320 ? 7.762 10.609 -11.109 1 92.19 320 GLY A C 1
ATOM 2331 O O . GLY A 1 320 ? 8.141 9.453 -11.273 1 92.19 320 GLY A O 1
ATOM 2332 N N . PRO A 1 321 ? 8.188 11.539 -10.117 1 91.75 321 PRO A N 1
ATOM 2333 C CA . PRO A 1 321 ? 9.336 11.062 -9.344 1 91.75 321 PRO A CA 1
ATOM 2334 C C . PRO A 1 321 ? 9.023 9.805 -8.539 1 91.75 321 PRO A C 1
ATOM 2336 O O . PRO A 1 321 ? 9.922 8.992 -8.273 1 91.75 321 PRO A O 1
ATOM 2339 N N . GLY A 1 322 ? 7.844 9.719 -8.156 1 95.19 322 GLY A N 1
ATOM 2340 C CA . GLY A 1 322 ? 7.445 8.602 -7.316 1 95.19 322 GLY A CA 1
ATOM 2341 C C . GLY A 1 322 ? 6.809 7.465 -8.102 1 95.19 322 GLY A C 1
ATOM 2342 O O . GLY A 1 322 ? 6.227 6.555 -7.512 1 95.19 322 GLY A O 1
ATOM 2343 N N . GLU A 1 323 ? 6.879 7.508 -9.344 1 95.75 323 GLU A N 1
ATOM 2344 C CA . GLU A 1 323 ? 6.156 6.562 -10.188 1 95.75 323 GLU A CA 1
ATOM 2345 C C . GLU A 1 323 ? 6.586 5.125 -9.906 1 95.75 323 GLU A C 1
ATOM 2347 O O . GLU A 1 323 ? 5.75 4.223 -9.844 1 95.75 323 GLU A O 1
ATOM 2352 N N . GLY A 1 324 ? 7.887 4.875 -9.805 1 97.06 324 GLY A N 1
ATOM 2353 C CA . GLY A 1 324 ? 8.383 3.549 -9.492 1 97.06 324 GLY A CA 1
ATOM 2354 C C . GLY A 1 324 ? 7.859 3.012 -8.172 1 97.06 324 GLY A C 1
ATOM 2355 O O . GLY A 1 324 ? 7.406 1.867 -8.102 1 97.06 324 GLY A O 1
ATOM 2356 N N . PHE A 1 325 ? 7.867 3.867 -7.133 1 98.06 325 PHE A N 1
ATOM 2357 C CA . PHE A 1 325 ? 7.32 3.477 -5.836 1 98.06 325 PHE A CA 1
ATOM 2358 C C . PHE A 1 325 ? 5.832 3.172 -5.945 1 98.06 325 PHE A C 1
ATOM 2360 O O . PHE A 1 325 ? 5.359 2.162 -5.422 1 98.06 325 PHE A O 1
ATOM 2367 N N . ALA A 1 326 ? 5.094 4.105 -6.566 1 98.25 326 ALA A N 1
ATOM 2368 C CA . ALA A 1 326 ? 3.65 3.926 -6.695 1 98.25 326 ALA A CA 1
ATOM 2369 C C . ALA A 1 326 ? 3.318 2.57 -7.312 1 98.25 326 ALA A C 1
ATOM 2371 O O . ALA A 1 326 ? 2.385 1.894 -6.871 1 98.25 326 ALA A O 1
ATOM 2372 N N . ARG A 1 327 ? 4.047 2.201 -8.312 1 98.25 327 ARG A N 1
ATOM 2373 C CA . ARG A 1 327 ? 3.859 0.899 -8.945 1 98.25 327 ARG A CA 1
ATOM 2374 C C . ARG A 1 327 ? 4.117 -0.231 -7.953 1 98.25 327 ARG A C 1
ATOM 2376 O O . ARG A 1 327 ? 3.277 -1.119 -7.785 1 98.25 327 ARG A O 1
ATOM 2383 N N . ARG A 1 328 ? 5.277 -0.226 -7.262 1 98.62 328 ARG A N 1
ATOM 2384 C CA . ARG A 1 328 ? 5.641 -1.303 -6.348 1 98.62 328 ARG A CA 1
ATOM 2385 C C . ARG A 1 328 ? 4.676 -1.361 -5.168 1 98.62 328 ARG A C 1
ATOM 2387 O O . ARG A 1 328 ? 4.402 -2.439 -4.633 1 98.62 328 ARG A O 1
ATOM 2394 N N . TRP A 1 329 ? 4.117 -0.16 -4.816 1 98.5 329 TRP A N 1
ATOM 2395 C CA . TRP A 1 329 ? 3.104 -0.109 -3.768 1 98.5 329 TRP A CA 1
ATOM 2396 C C . TRP A 1 329 ? 1.866 -0.907 -4.164 1 98.5 329 TRP A C 1
ATOM 2398 O O . TRP A 1 329 ? 1.364 -1.716 -3.381 1 98.5 329 TRP A O 1
ATOM 2408 N N . ARG A 1 330 ? 1.379 -0.729 -5.363 1 97.94 330 ARG A N 1
ATOM 2409 C CA . ARG A 1 330 ? 0.233 -1.481 -5.863 1 97.94 330 ARG A CA 1
ATOM 2410 C C . ARG A 1 330 ? 0.579 -2.957 -6.031 1 97.94 330 ARG A C 1
ATOM 2412 O O . ARG A 1 330 ? -0.228 -3.83 -5.707 1 97.94 330 ARG A O 1
ATOM 2419 N N . GLU A 1 331 ? 1.765 -3.223 -6.52 1 98.62 331 GLU A N 1
ATOM 2420 C CA . GLU A 1 331 ? 2.219 -4.59 -6.754 1 98.62 331 GLU A CA 1
ATOM 2421 C C . GLU A 1 331 ? 2.332 -5.367 -5.445 1 98.62 331 GLU A C 1
ATOM 2423 O O . GLU A 1 331 ? 1.991 -6.551 -5.387 1 98.62 331 GLU A O 1
ATOM 2428 N N . ALA A 1 332 ? 2.789 -4.688 -4.422 1 98.69 332 ALA A N 1
ATOM 2429 C CA . ALA A 1 332 ? 2.98 -5.34 -3.127 1 98.69 332 ALA A CA 1
ATOM 2430 C C . ALA A 1 332 ? 1.654 -5.848 -2.566 1 98.69 332 ALA A C 1
ATOM 2432 O O . ALA A 1 332 ? 1.616 -6.855 -1.859 1 98.69 332 ALA A O 1
ATOM 2433 N N . ALA A 1 333 ? 0.572 -5.191 -2.928 1 98.44 333 ALA A N 1
ATOM 2434 C CA . ALA A 1 333 ? -0.747 -5.582 -2.436 1 98.44 333 ALA A CA 1
ATOM 2435 C C . ALA A 1 333 ? -1.194 -6.906 -3.049 1 98.44 333 ALA A C 1
ATOM 2437 O O . ALA A 1 333 ? -2.139 -7.531 -2.566 1 98.44 333 ALA A O 1
ATOM 2438 N N . PHE A 1 334 ? -0.543 -7.344 -4.094 1 98.31 334 PHE A N 1
ATOM 2439 C CA . PHE A 1 334 ? -0.914 -8.586 -4.766 1 98.31 334 PHE A CA 1
ATOM 2440 C C . PHE A 1 334 ? -0.437 -9.797 -3.973 1 98.31 334 PHE A C 1
ATOM 2442 O O . PHE A 1 334 ? -1.108 -10.828 -3.943 1 98.31 334 PHE A O 1
ATOM 2449 N N . ILE A 1 335 ? 0.668 -9.695 -3.287 1 98.56 335 ILE A N 1
ATOM 2450 C CA . ILE A 1 335 ? 1.428 -10.805 -2.721 1 98.56 335 ILE A CA 1
ATOM 2451 C C . ILE A 1 335 ? 0.59 -11.516 -1.659 1 98.56 335 ILE A C 1
ATOM 2453 O O . ILE A 1 335 ? 0.511 -12.75 -1.642 1 98.56 335 ILE A O 1
ATOM 2457 N N . PRO A 1 336 ? -0.166 -10.789 -0.82 1 97.69 336 PRO A N 1
ATOM 2458 C CA . PRO A 1 336 ? -0.935 -11.477 0.218 1 97.69 336 PRO A CA 1
ATOM 2459 C C . PRO A 1 336 ? -2.178 -12.172 -0.333 1 97.69 336 PRO A C 1
ATOM 2461 O O . PRO A 1 336 ? -2.764 -13.023 0.342 1 97.69 336 PRO A O 1
ATOM 2464 N N . VAL A 1 337 ? -2.588 -11.852 -1.58 1 95.69 337 VAL A N 1
ATOM 2465 C CA . VAL A 1 337 ? -3.918 -12.305 -1.974 1 95.69 337 VAL A CA 1
ATOM 2466 C C . VAL A 1 337 ? -3.801 -13.375 -3.061 1 95.69 337 VAL A C 1
ATOM 2468 O O . VAL A 1 337 ? -4.777 -14.055 -3.377 1 95.69 337 VAL A O 1
ATOM 2471 N N . ILE A 1 338 ? -2.617 -13.484 -3.652 1 95.06 338 ILE A N 1
ATOM 2472 C CA . ILE A 1 338 ? -2.449 -14.516 -4.664 1 95.06 338 ILE A CA 1
ATOM 2473 C C . ILE A 1 338 ? -2.6 -15.898 -4.023 1 95.06 338 ILE A C 1
ATOM 2475 O O . ILE A 1 338 ? -2.129 -16.125 -2.906 1 95.06 338 ILE A O 1
ATOM 2479 N N . THR A 1 339 ? -3.285 -16.781 -4.66 1 93.38 339 THR A N 1
ATOM 2480 C CA . THR A 1 339 ? -3.545 -18.109 -4.137 1 93.38 339 THR A CA 1
ATOM 2481 C C . THR A 1 339 ? -2.26 -18.938 -4.082 1 93.38 339 THR A C 1
ATOM 2483 O O . THR A 1 339 ? -1.51 -18.984 -5.059 1 93.38 339 THR A O 1
ATOM 2486 N N . PRO A 1 340 ? -2.082 -19.625 -2.986 1 93.75 340 PRO A N 1
ATOM 2487 C CA . PRO A 1 340 ? -2.859 -19.531 -1.75 1 93.75 340 PRO A CA 1
ATOM 2488 C C . PRO A 1 340 ? -2.592 -18.234 -0.984 1 93.75 340 PRO A C 1
ATOM 2490 O O . PRO A 1 340 ? -1.433 -17.875 -0.762 1 93.75 340 PRO A O 1
ATOM 2493 N N . SER A 1 341 ? -3.672 -17.578 -0.622 1 94.88 341 SER A N 1
ATOM 2494 C CA . SER A 1 341 ? -3.555 -16.312 0.08 1 94.88 341 SER A CA 1
ATOM 2495 C C . SER A 1 341 ? -2.979 -16.5 1.479 1 94.88 341 SER A C 1
ATOM 2497 O O . SER A 1 341 ? -2.932 -17.625 1.989 1 94.88 341 SER A O 1
ATOM 2499 N N . LEU A 1 342 ? -2.545 -15.43 2.082 1 96 342 LEU A N 1
ATOM 2500 C CA . LEU A 1 342 ? -2.021 -15.508 3.441 1 96 342 LEU A CA 1
ATOM 2501 C C . LEU A 1 342 ? -3.072 -16.062 4.395 1 96 342 LEU A C 1
ATOM 2503 O O . LEU A 1 342 ? -2.75 -16.859 5.289 1 96 342 LEU A O 1
ATOM 2507 N N . VAL A 1 343 ? -4.305 -15.656 4.238 1 94.44 343 VAL A N 1
ATOM 2508 C CA . VAL A 1 343 ? -5.395 -16.141 5.074 1 94.44 343 VAL A CA 1
ATOM 2509 C C . VAL A 1 343 ? -5.52 -17.656 4.922 1 94.44 343 VAL A C 1
ATOM 2511 O O . VAL A 1 343 ? -5.66 -18.375 5.914 1 94.44 343 VAL A O 1
ATOM 2514 N N . GLN A 1 344 ? -5.461 -18.141 3.711 1 93.12 344 GLN A N 1
ATOM 2515 C CA . GLN A 1 344 ? -5.562 -19.562 3.449 1 93.12 344 GLN A CA 1
ATOM 2516 C C . GLN A 1 344 ? -4.387 -20.328 4.059 1 93.12 344 GLN A C 1
ATOM 2518 O O . GLN A 1 344 ? -4.566 -21.391 4.648 1 93.12 344 GLN A O 1
ATOM 2523 N N . LEU A 1 345 ? -3.189 -19.781 3.871 1 94.94 345 LEU A N 1
ATOM 2524 C CA . LEU A 1 345 ? -1.991 -20.406 4.41 1 94.94 345 LEU A CA 1
ATOM 2525 C C . LEU A 1 345 ? -2.053 -20.484 5.934 1 94.94 345 LEU A C 1
ATOM 2527 O O . LEU A 1 345 ? -1.762 -21.516 6.523 1 94.94 345 LEU A O 1
ATOM 2531 N N . ARG A 1 346 ? -2.406 -19.391 6.527 1 94.38 346 ARG A N 1
ATOM 2532 C CA . ARG A 1 346 ? -2.486 -19.328 7.984 1 94.38 346 ARG A CA 1
ATOM 2533 C C . ARG A 1 346 ? -3.59 -20.25 8.5 1 94.38 346 ARG A C 1
ATOM 2535 O O . ARG A 1 346 ? -3.439 -20.875 9.555 1 94.38 346 ARG A O 1
ATOM 2542 N N . ALA A 1 347 ? -4.727 -20.297 7.801 1 92.12 347 ALA A N 1
ATOM 2543 C CA . ALA A 1 347 ? -5.797 -21.219 8.172 1 92.12 347 ALA A CA 1
ATOM 2544 C C . ALA A 1 347 ? -5.32 -22.672 8.102 1 92.12 347 ALA A C 1
ATOM 2546 O O . ALA A 1 347 ? -5.641 -23.484 8.984 1 92.12 347 ALA A O 1
ATOM 2547 N N . ALA A 1 348 ? -4.609 -22.984 7.039 1 90.69 348 ALA A N 1
ATOM 2548 C CA . ALA A 1 348 ? -4.086 -24.328 6.867 1 90.69 348 ALA A CA 1
ATOM 2549 C C . ALA A 1 348 ? -3.123 -24.688 7.996 1 90.69 348 ALA A C 1
ATOM 2551 O O . ALA A 1 348 ? -3.145 -25.812 8.508 1 90.69 348 ALA A O 1
ATOM 2552 N N . LEU A 1 349 ? -2.26 -23.766 8.352 1 92 349 LEU A N 1
ATOM 2553 C CA . LEU A 1 349 ? -1.293 -24 9.422 1 92 349 LEU A CA 1
ATOM 2554 C C . LEU A 1 349 ? -1.994 -24.172 10.766 1 92 349 LEU A C 1
ATOM 2556 O O . LEU A 1 349 ? -1.584 -24.984 11.586 1 92 349 LEU A O 1
ATOM 2560 N N . ALA A 1 350 ? -3.027 -23.359 11.031 1 87.94 350 ALA A N 1
ATOM 2561 C CA . ALA A 1 350 ? -3.783 -23.453 12.281 1 87.94 350 ALA A CA 1
ATOM 2562 C C . ALA A 1 350 ? -4.512 -24.781 12.383 1 87.94 350 ALA A C 1
ATOM 2564 O O . ALA A 1 350 ? -4.621 -25.359 13.469 1 87.94 350 ALA A O 1
ATOM 2565 N N . GLY A 1 351 ? -5.059 -25.172 11.281 1 83.19 351 GLY A N 1
ATOM 2566 C CA . GLY A 1 351 ? -5.742 -26.469 11.258 1 83.19 351 GLY A CA 1
ATOM 2567 C C . GLY A 1 351 ? -4.816 -27.641 11.531 1 83.19 351 GLY A C 1
ATOM 2568 O O . GLY A 1 351 ? -5.203 -28.594 12.195 1 83.19 351 GLY A O 1
ATOM 2569 N N . GLN A 1 352 ? -3.705 -27.578 11.062 1 77.94 352 GLN A N 1
ATOM 2570 C CA . GLN A 1 352 ? -2.744 -28.656 11.289 1 77.94 352 GLN A CA 1
ATOM 2571 C C . GLN A 1 352 ? -2.301 -28.703 12.742 1 77.94 352 GLN A C 1
ATOM 2573 O O . GLN A 1 352 ? -2.072 -29.781 13.297 1 77.94 352 GLN A O 1
ATOM 2578 N N . ALA A 1 353 ? -2.105 -27.547 13.289 1 68.56 353 ALA A N 1
ATOM 2579 C CA . ALA A 1 353 ? -1.717 -27.484 14.695 1 68.56 353 ALA A CA 1
ATOM 2580 C C . ALA A 1 353 ? -2.801 -28.078 15.586 1 68.56 353 ALA A C 1
ATOM 2582 O O . ALA A 1 353 ? -2.5 -28.75 16.578 1 68.56 353 ALA A O 1
ATOM 2583 N N . ALA A 1 354 ? -4.043 -27.828 15.156 1 67.94 354 ALA A N 1
ATOM 2584 C CA . ALA A 1 354 ? -5.16 -28.344 15.938 1 67.94 354 ALA A CA 1
ATOM 2585 C C . ALA A 1 354 ? -5.25 -29.875 15.82 1 67.94 354 ALA A C 1
ATOM 2587 O O . ALA A 1 354 ? -5.559 -30.562 16.797 1 67.94 354 ALA A O 1
ATOM 2588 N N . ARG A 1 355 ? -4.828 -30.391 14.641 1 63.59 355 ARG A N 1
ATOM 2589 C CA . ARG A 1 355 ? -4.852 -31.828 14.422 1 63.59 355 ARG A CA 1
ATOM 2590 C C . ARG A 1 355 ? -3.674 -32.5 15.117 1 63.59 355 ARG A C 1
ATOM 2592 O O . ARG A 1 355 ? -3.781 -33.656 15.555 1 63.59 355 ARG A O 1
ATOM 2599 N N . ALA A 1 356 ? -2.625 -31.875 15.219 1 65.19 356 ALA A N 1
ATOM 2600 C CA . ALA A 1 356 ? -1.438 -32.406 15.875 1 65.19 356 ALA A CA 1
ATOM 2601 C C . ALA A 1 356 ? -1.53 -32.25 17.391 1 65.19 356 ALA A C 1
ATOM 2603 O O . ALA A 1 356 ? -0.886 -33 18.141 1 65.19 356 ALA A O 1
ATOM 2604 N N . ALA A 1 357 ? -2.268 -31.406 18.125 1 56.69 357 ALA A N 1
ATOM 2605 C CA . ALA A 1 357 ? -2.418 -31.203 19.562 1 56.69 357 ALA A CA 1
ATOM 2606 C C . ALA A 1 357 ? -3.488 -32.125 20.125 1 56.69 357 ALA A C 1
ATOM 2608 O O . ALA A 1 357 ? -3.336 -32.656 21.234 1 56.69 357 ALA A O 1
ATOM 2609 N N . MET B 1 1 ? -19.359 12.141 23.75 1 35.75 1 MET B N 1
ATOM 2610 C CA . MET B 1 1 ? -20 11.344 22.703 1 35.75 1 MET B CA 1
ATOM 2611 C C . MET B 1 1 ? -19.203 11.422 21.391 1 35.75 1 MET B C 1
ATOM 2613 O O . MET B 1 1 ? -18.719 12.5 21.031 1 35.75 1 MET B O 1
ATOM 2617 N N . ALA B 1 2 ? -18.641 10.391 21 1 44.88 2 ALA B N 1
ATOM 2618 C CA . ALA B 1 2 ? -17.875 10.375 19.766 1 44.88 2 ALA B CA 1
ATOM 2619 C C . ALA B 1 2 ? -18.562 11.172 18.672 1 44.88 2 ALA B C 1
ATOM 2621 O O . ALA B 1 2 ? -19.75 10.961 18.391 1 44.88 2 ALA B O 1
ATOM 2622 N N . ALA B 1 3 ? -18.172 12.484 18.438 1 55.25 3 ALA B N 1
ATOM 2623 C CA . ALA B 1 3 ? -18.812 13.32 17.422 1 55.25 3 ALA B CA 1
ATOM 2624 C C . ALA B 1 3 ? -19.203 12.508 16.188 1 55.25 3 ALA B C 1
ATOM 2626 O O . ALA B 1 3 ? -18.328 12.008 15.484 1 55.25 3 ALA B O 1
ATOM 2627 N N . THR B 1 4 ? -20.359 11.898 16.234 1 76.38 4 THR B N 1
ATOM 2628 C CA . THR B 1 4 ? -20.891 11.18 15.078 1 76.38 4 THR B CA 1
ATOM 2629 C C . THR B 1 4 ? -21.344 12.164 13.992 1 76.38 4 THR B C 1
ATOM 2631 O O . THR B 1 4 ? -22.062 13.117 14.273 1 76.38 4 THR B O 1
ATOM 2634 N N . LEU B 1 5 ? -20.578 12.109 12.867 1 93.19 5 LEU B N 1
ATOM 2635 C CA . LEU B 1 5 ? -20.953 12.938 11.727 1 93.19 5 LEU B CA 1
ATOM 2636 C C . LEU B 1 5 ? -22.438 12.766 11.406 1 93.19 5 LEU B C 1
ATOM 2638 O O . LEU B 1 5 ? -22.969 11.664 11.508 1 93.19 5 LEU B O 1
ATOM 2642 N N . ASP B 1 6 ? -23.078 13.883 11.148 1 93.44 6 ASP B N 1
ATOM 2643 C CA . ASP B 1 6 ? -24.453 13.805 10.648 1 93.44 6 ASP B CA 1
ATOM 2644 C C . ASP B 1 6 ? -24.562 12.797 9.508 1 93.44 6 ASP B C 1
ATOM 2646 O O . ASP B 1 6 ? -23.656 12.695 8.664 1 93.44 6 ASP B O 1
ATOM 2650 N N . PRO B 1 7 ? -25.625 12.023 9.477 1 94.62 7 PRO B N 1
ATOM 2651 C CA . PRO B 1 7 ? -25.781 10.969 8.477 1 94.62 7 PRO B CA 1
ATOM 2652 C C . PRO B 1 7 ? -25.688 11.492 7.043 1 94.62 7 PRO B C 1
ATOM 2654 O O . PRO B 1 7 ? -25.141 10.82 6.172 1 94.62 7 PRO B O 1
ATOM 2657 N N . ALA B 1 8 ? -26.219 12.672 6.855 1 96.12 8 ALA B N 1
ATOM 2658 C CA . ALA B 1 8 ? -26.188 13.242 5.512 1 96.12 8 ALA B CA 1
ATOM 2659 C C . ALA B 1 8 ? -24.75 13.555 5.086 1 96.12 8 ALA B C 1
ATOM 2661 O O . ALA B 1 8 ? -24.391 13.344 3.928 1 96.12 8 ALA B O 1
ATOM 2662 N N . LEU B 1 9 ? -24 14.094 5.973 1 97.5 9 LEU B N 1
ATOM 2663 C CA . LEU B 1 9 ? -22.594 14.383 5.668 1 97.5 9 LEU B CA 1
ATOM 2664 C C . LEU B 1 9 ? -21.812 13.102 5.453 1 97.5 9 LEU B C 1
ATOM 2666 O O . LEU B 1 9 ? -20.969 13.023 4.547 1 97.5 9 LEU B O 1
ATOM 2670 N N . ARG B 1 10 ? -22.078 12.148 6.262 1 97 10 ARG B N 1
ATOM 2671 C CA . ARG B 1 10 ? -21.422 10.852 6.109 1 97 10 ARG B CA 1
ATOM 2672 C C . ARG B 1 10 ? -21.672 10.266 4.73 1 97 10 ARG B C 1
ATOM 2674 O O . ARG B 1 10 ? -20.75 9.781 4.074 1 97 10 ARG B O 1
ATOM 2681 N N . ALA B 1 11 ? -22.906 10.234 4.352 1 97.31 11 ALA B N 1
ATOM 2682 C CA . ALA B 1 11 ? -23.281 9.703 3.047 1 97.31 11 ALA B CA 1
ATOM 2683 C C . ALA B 1 11 ? -22.609 10.477 1.92 1 97.31 11 ALA B C 1
ATOM 2685 O O . ALA B 1 11 ? -22.172 9.883 0.931 1 97.31 11 ALA B O 1
ATOM 2686 N N . TRP B 1 12 ? -22.578 11.789 2.08 1 98.06 12 TRP B N 1
ATOM 2687 C CA . TRP B 1 12 ? -21.938 12.617 1.063 1 98.06 12 TRP B CA 1
ATOM 2688 C C . TRP B 1 12 ? -20.453 12.305 0.962 1 98.06 12 TRP B C 1
ATOM 2690 O O . TRP B 1 12 ? -19.906 12.188 -0.138 1 98.06 12 TRP B O 1
ATOM 2700 N N . LEU B 1 13 ? -19.812 12.211 2.113 1 98.38 13 LEU B N 1
ATOM 2701 C CA . LEU B 1 13 ? -18.391 11.898 2.133 1 98.38 13 LEU B CA 1
ATOM 2702 C C . LEU B 1 13 ? -18.125 10.547 1.471 1 98.38 13 LEU B C 1
ATOM 2704 O O . LEU B 1 13 ? -17.156 10.406 0.702 1 98.38 13 LEU B O 1
ATOM 2708 N N . ASP B 1 14 ? -18.938 9.562 1.765 1 97.62 14 ASP B N 1
ATOM 2709 C CA . ASP B 1 14 ? -18.781 8.25 1.136 1 97.62 14 ASP B CA 1
ATOM 2710 C C . ASP B 1 14 ? -18.922 8.352 -0.382 1 97.62 14 ASP B C 1
ATOM 2712 O O . ASP B 1 14 ? -18.188 7.711 -1.122 1 97.62 14 ASP B O 1
ATOM 2716 N N . GLU B 1 15 ? -19.859 9.125 -0.774 1 97.44 15 GLU B N 1
ATOM 2717 C CA . GLU B 1 15 ? -20.156 9.273 -2.195 1 97.44 15 GLU B CA 1
ATOM 2718 C C . GLU B 1 15 ? -19 9.938 -2.939 1 97.44 15 GLU B C 1
ATOM 2720 O O . GLU B 1 15 ? -18.672 9.547 -4.062 1 97.44 15 GLU B O 1
ATOM 2725 N N . VAL B 1 16 ? -18.328 10.898 -2.342 1 97.94 16 VAL B N 1
ATOM 2726 C CA . VAL B 1 16 ? -17.375 11.711 -3.09 1 97.94 16 VAL B CA 1
ATOM 2727 C C . VAL B 1 16 ? -15.953 11.227 -2.812 1 97.94 16 VAL B C 1
ATOM 2729 O O . VAL B 1 16 ? -15 11.695 -3.438 1 97.94 16 VAL B O 1
ATOM 2732 N N . ALA B 1 17 ? -15.766 10.305 -1.851 1 98.25 17 ALA B N 1
ATOM 2733 C CA . ALA B 1 17 ? -14.453 9.898 -1.358 1 98.25 17 ALA B CA 1
ATOM 2734 C C . ALA B 1 17 ? -13.539 9.5 -2.51 1 98.25 17 ALA B C 1
ATOM 2736 O O . ALA B 1 17 ? -12.391 9.945 -2.578 1 98.25 17 ALA B O 1
ATOM 2737 N N . THR B 1 18 ? -14 8.656 -3.426 1 97.62 18 THR B N 1
ATOM 2738 C CA . THR B 1 18 ? -13.188 8.195 -4.547 1 97.62 18 THR B CA 1
ATOM 2739 C C . THR B 1 18 ? -12.836 9.359 -5.473 1 97.62 18 THR B C 1
ATOM 2741 O O . THR B 1 18 ? -11.703 9.461 -5.949 1 97.62 18 THR B O 1
ATOM 2744 N N . GLY B 1 19 ? -13.82 10.18 -5.742 1 98 19 GLY B N 1
ATOM 2745 C CA . GLY B 1 19 ? -13.57 11.352 -6.57 1 98 19 GLY B CA 1
ATOM 2746 C C . GLY B 1 19 ? -12.555 12.297 -5.969 1 98 19 GLY B C 1
ATOM 2747 O O . GLY B 1 19 ? -11.711 12.852 -6.68 1 98 19 GLY B O 1
ATOM 2748 N N . LEU B 1 20 ? -12.617 12.57 -4.633 1 98.5 20 LEU B N 1
ATOM 2749 C CA . LEU B 1 20 ? -11.648 13.414 -3.941 1 98.5 20 LEU B CA 1
ATOM 2750 C C . LEU B 1 20 ? -10.25 12.82 -4.02 1 98.5 20 LEU B C 1
ATOM 2752 O O . LEU B 1 20 ? -9.266 13.547 -4.148 1 98.5 20 LEU B O 1
ATOM 2756 N N . ASP B 1 21 ? -10.195 11.539 -3.977 1 98.19 21 ASP B N 1
ATOM 2757 C CA . ASP B 1 21 ? -8.93 10.82 -4.027 1 98.19 21 ASP B CA 1
ATOM 2758 C C . ASP B 1 21 ? -8.297 10.914 -5.418 1 98.19 21 ASP B C 1
ATOM 2760 O O . ASP B 1 21 ? -7.098 11.164 -5.547 1 98.19 21 ASP B O 1
ATOM 2764 N N . ARG B 1 22 ? -9.086 10.789 -6.457 1 96.75 22 ARG B N 1
ATOM 2765 C CA . ARG B 1 22 ? -8.602 10.68 -7.828 1 96.75 22 ARG B CA 1
ATOM 2766 C C . ARG B 1 22 ? -8.477 12.055 -8.477 1 96.75 22 ARG B C 1
ATOM 2768 O O . ARG B 1 22 ? -7.84 12.195 -9.516 1 96.75 22 ARG B O 1
ATOM 2775 N N . GLY B 1 23 ? -9.094 13.039 -7.867 1 97.44 23 GLY B N 1
ATOM 2776 C CA . GLY B 1 23 ? -9.031 14.391 -8.406 1 97.44 23 GLY B CA 1
ATOM 2777 C C . GLY B 1 23 ? -10.172 14.703 -9.367 1 97.44 23 GLY B C 1
ATOM 2778 O O . GLY B 1 23 ? -10.078 15.641 -10.156 1 97.44 23 GLY B O 1
ATOM 2779 N N . THR B 1 24 ? -11.203 13.898 -9.32 1 96.94 24 THR B N 1
ATOM 2780 C CA . THR B 1 24 ? -12.32 14.117 -10.234 1 96.94 24 THR B CA 1
ATOM 2781 C C . THR B 1 24 ? -13.438 14.906 -9.547 1 96.94 24 THR B C 1
ATOM 2783 O O . THR B 1 24 ? -14.352 15.406 -10.203 1 96.94 24 THR B O 1
ATOM 2786 N N . ALA B 1 25 ? -13.383 15.023 -8.25 1 96.38 25 ALA B N 1
ATOM 2787 C CA . ALA B 1 25 ? -14.32 15.859 -7.512 1 96.38 25 ALA B CA 1
ATOM 2788 C C . ALA B 1 25 ? -13.789 17.281 -7.355 1 96.38 25 ALA B C 1
ATOM 2790 O O . ALA B 1 25 ? -12.578 17.484 -7.254 1 96.38 25 ALA B O 1
ATOM 2791 N N . ASP B 1 26 ? -14.656 18.219 -7.297 1 96.06 26 ASP B N 1
ATOM 2792 C CA . ASP B 1 26 ? -14.289 19.625 -7.109 1 96.06 26 ASP B CA 1
ATOM 2793 C C . ASP B 1 26 ? -13.766 19.859 -5.695 1 96.06 26 ASP B C 1
ATOM 2795 O O . ASP B 1 26 ? -14.508 19.75 -4.723 1 96.06 26 ASP B O 1
ATOM 2799 N N . PRO B 1 27 ? -12.562 20.219 -5.609 1 95.56 27 PRO B N 1
ATOM 2800 C CA . PRO B 1 27 ? -12 20.453 -4.277 1 95.56 27 PRO B CA 1
ATOM 2801 C C . PRO B 1 27 ? -12.711 21.578 -3.521 1 95.56 27 PRO B C 1
ATOM 2803 O O . PRO B 1 27 ? -12.672 21.609 -2.289 1 95.56 27 PRO B O 1
ATOM 2806 N N . ALA B 1 28 ? -13.367 22.453 -4.18 1 95.44 28 ALA B N 1
ATOM 2807 C CA . ALA B 1 28 ? -13.984 23.625 -3.568 1 95.44 28 ALA B CA 1
ATOM 2808 C C . ALA B 1 28 ? -15.203 23.234 -2.734 1 95.44 28 ALA B C 1
ATOM 2810 O O . ALA B 1 28 ? -15.695 24.031 -1.935 1 95.44 28 ALA B O 1
ATOM 2811 N N . LEU B 1 29 ? -15.602 22.016 -2.859 1 94.88 29 LEU B N 1
ATOM 2812 C CA . LEU B 1 29 ? -16.828 21.578 -2.199 1 94.88 29 LEU B CA 1
ATOM 2813 C C . LEU B 1 29 ? -16.547 21.141 -0.767 1 94.88 29 LEU B C 1
ATOM 2815 O O . LEU B 1 29 ? -17.438 21.172 0.087 1 94.88 29 LEU B O 1
ATOM 2819 N N . VAL B 1 30 ? -15.359 20.734 -0.486 1 97.44 30 VAL B N 1
ATOM 2820 C CA . VAL B 1 30 ? -15.047 20 0.741 1 97.44 30 VAL B CA 1
ATOM 2821 C C . VAL B 1 30 ? -15.18 20.938 1.942 1 97.44 30 VAL B C 1
ATOM 2823 O O . VAL B 1 30 ? -15.961 20.672 2.859 1 97.44 30 VAL B O 1
ATOM 2826 N N . LEU B 1 31 ? -14.516 22.047 1.907 1 97.75 31 LEU B N 1
ATOM 2827 C CA . LEU B 1 31 ? -14.422 22.938 3.062 1 97.75 31 LEU B CA 1
ATOM 2828 C C . LEU B 1 31 ? -15.789 23.516 3.416 1 97.75 31 LEU B C 1
ATOM 2830 O O . LEU B 1 31 ? -16.219 23.438 4.566 1 97.75 31 LEU B O 1
ATOM 2834 N N . PRO B 1 32 ? -16.562 24.047 2.432 1 96.81 32 PRO B N 1
ATOM 2835 C CA . PRO B 1 32 ? -17.875 24.609 2.775 1 96.81 32 PRO B CA 1
ATOM 2836 C C . PRO B 1 32 ? -18.828 23.547 3.336 1 96.81 32 PRO B C 1
ATOM 2838 O O . PRO B 1 32 ? -19.609 23.844 4.25 1 96.81 32 PRO B O 1
ATOM 2841 N N . ARG B 1 33 ? -18.781 22.344 2.812 1 97.62 33 ARG B N 1
ATOM 2842 C CA . ARG B 1 33 ? -19.656 21.281 3.285 1 97.62 33 ARG B CA 1
ATOM 2843 C C . ARG B 1 33 ? -19.359 20.922 4.734 1 97.62 33 ARG B C 1
ATOM 2845 O O . ARG B 1 33 ? -20.266 20.734 5.539 1 97.62 33 ARG B O 1
ATOM 2852 N N . LEU B 1 34 ? -18.094 20.781 5.082 1 98.44 34 LEU B N 1
ATOM 2853 C CA . LEU B 1 34 ? -17.688 20.453 6.445 1 98.44 34 LEU B CA 1
ATOM 2854 C C . LEU B 1 34 ? -18.031 21.594 7.402 1 98.44 34 LEU B C 1
ATOM 2856 O O . LEU B 1 34 ? -18.453 21.359 8.531 1 98.44 34 LEU B O 1
ATOM 2860 N N . ALA B 1 35 ? -17.828 22.844 6.945 1 98.19 35 ALA B N 1
ATOM 2861 C CA . ALA B 1 35 ? -18.125 24.016 7.762 1 98.19 35 ALA B CA 1
ATOM 2862 C C . ALA B 1 35 ? -19.625 24.125 8.047 1 98.19 35 ALA B C 1
ATOM 2864 O O . ALA B 1 35 ? -20.031 24.453 9.164 1 98.19 35 ALA B O 1
ATOM 2865 N N . ALA B 1 36 ? -20.406 23.859 7.008 1 97.38 36 ALA B N 1
ATOM 2866 C CA . ALA B 1 36 ? -21.859 23.922 7.141 1 97.38 36 ALA B CA 1
ATOM 2867 C C . ALA B 1 36 ? -22.359 22.938 8.195 1 97.38 36 ALA B C 1
ATOM 2869 O O . ALA B 1 36 ? -23.375 23.188 8.844 1 97.38 36 ALA B O 1
ATOM 2870 N N . ALA B 1 37 ? -21.609 21.891 8.367 1 97.44 37 ALA B N 1
ATOM 2871 C CA . ALA B 1 37 ? -21.969 20.891 9.359 1 97.44 37 ALA B CA 1
ATOM 2872 C C . ALA B 1 37 ? -21.484 21.281 10.742 1 97.44 37 ALA B C 1
ATOM 2874 O O . ALA B 1 37 ? -21.688 20.547 11.719 1 97.44 37 ALA B O 1
ATOM 2875 N N . GLY B 1 38 ? -20.781 22.391 10.859 1 96.88 38 GLY B N 1
ATOM 2876 C CA . GLY B 1 38 ? -20.359 22.938 12.141 1 96.88 38 GLY B CA 1
ATOM 2877 C C . GLY B 1 38 ? -19.094 22.297 12.68 1 96.88 38 GLY B C 1
ATOM 2878 O O . GLY B 1 38 ? -18.75 22.484 13.852 1 96.88 38 GLY B O 1
ATOM 2879 N N . LEU B 1 39 ? -18.391 21.578 11.898 1 98 39 LEU B N 1
ATOM 2880 C CA . LEU B 1 39 ? -17.297 20.75 12.383 1 98 39 LEU B CA 1
ATOM 2881 C C . LEU B 1 39 ? -16.125 21.625 12.836 1 98 39 LEU B C 1
ATOM 2883 O O . LEU B 1 39 ? -15.383 21.25 13.75 1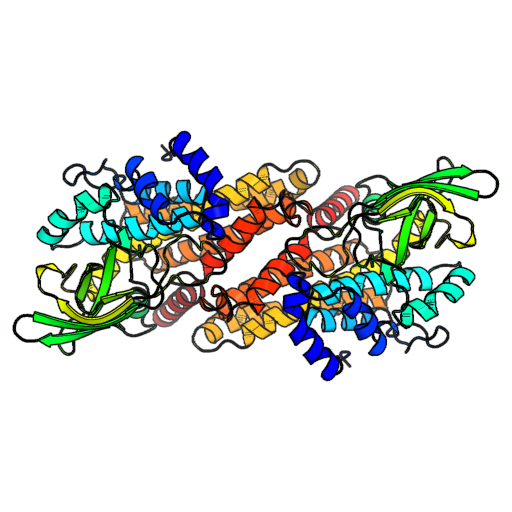 98 39 LEU B O 1
ATOM 2887 N N . PHE B 1 40 ? -15.953 22.812 12.242 1 98.5 40 PHE B N 1
ATOM 2888 C CA . PHE B 1 40 ? -14.797 23.641 12.555 1 98.5 40 PHE B CA 1
ATOM 2889 C C . PHE B 1 40 ? -15.07 24.516 13.773 1 98.5 40 PHE B C 1
ATOM 2891 O O . PHE B 1 40 ? -14.172 25.203 14.273 1 98.5 40 PHE B O 1
ATOM 2898 N N . ARG B 1 41 ? -16.281 24.484 14.297 1 98.25 41 ARG B N 1
ATOM 2899 C CA . ARG B 1 41 ? -16.656 25.188 15.516 1 98.25 41 ARG B CA 1
ATOM 2900 C C . ARG B 1 41 ? -16.344 24.359 16.75 1 98.25 41 ARG B C 1
ATOM 2902 O O . ARG B 1 41 ? -16.25 24.891 17.859 1 98.25 41 ARG B O 1
ATOM 2909 N N . ILE B 1 42 ? -16.141 23.062 16.562 1 97.88 42 ILE B N 1
ATOM 2910 C CA . ILE B 1 42 ? -15.875 22.125 17.641 1 97.88 42 ILE B CA 1
ATOM 2911 C C . ILE B 1 42 ? -14.531 22.469 18.297 1 97.88 42 ILE B C 1
ATOM 2913 O O . ILE B 1 42 ? -13.523 22.625 17.609 1 97.88 42 ILE B O 1
ATOM 2917 N N . GLY B 1 43 ? -14.547 22.531 19.641 1 97.06 43 GLY B N 1
ATOM 2918 C CA . GLY B 1 43 ? -13.32 22.812 20.359 1 97.06 43 GLY B CA 1
ATOM 2919 C C . GLY B 1 43 ? -12.945 24.281 20.375 1 97.06 43 GLY B C 1
ATOM 2920 O O . GLY B 1 43 ? -11.922 24.656 20.953 1 97.06 43 GLY B O 1
ATOM 2921 N N . VAL B 1 44 ? -13.695 25.172 19.719 1 98.19 44 VAL B N 1
ATOM 2922 C CA . VAL B 1 44 ? -13.516 26.625 19.734 1 98.19 44 VAL B CA 1
ATOM 2923 C C . VAL B 1 44 ? -14.406 27.234 20.812 1 98.19 44 VAL B C 1
ATOM 2925 O O . VAL B 1 44 ? -15.57 26.875 20.953 1 98.19 44 VAL B O 1
ATOM 2928 N N . PRO B 1 45 ? -13.859 28.172 21.609 1 97.31 45 PRO B N 1
ATOM 2929 C CA . PRO B 1 45 ? -14.672 28.812 22.641 1 97.31 45 PRO B CA 1
ATOM 2930 C C . PRO B 1 45 ? -15.945 29.453 22.094 1 97.31 45 PRO B C 1
ATOM 2932 O O . PRO B 1 45 ? -15.922 30.031 21 1 97.31 45 PRO B O 1
ATOM 2935 N N . GLU B 1 46 ? -16.984 29.375 22.844 1 97.88 46 GLU B N 1
ATOM 2936 C CA . GLU B 1 46 ? -18.266 29.922 22.422 1 97.88 46 GLU B CA 1
ATOM 2937 C C . GLU B 1 46 ? -18.172 31.422 22.172 1 97.88 46 GLU B C 1
ATOM 2939 O O . GLU B 1 46 ? -18.781 31.938 21.234 1 97.88 46 GLU B O 1
ATOM 2944 N N . LYS B 1 47 ? -17.438 32.094 22.969 1 97.06 47 LYS B N 1
ATOM 2945 C CA . LYS B 1 47 ? -17.266 33.531 22.844 1 97.06 47 LYS B CA 1
ATOM 2946 C C . LYS B 1 47 ? -16.625 33.906 21.516 1 97.06 47 LYS B C 1
ATOM 2948 O O . LYS B 1 47 ? -16.75 35.031 21.047 1 97.06 47 LYS B O 1
ATOM 2953 N N . LEU B 1 48 ? -16.016 32.938 20.906 1 97.31 48 LEU B N 1
ATOM 2954 C CA . LEU B 1 48 ? -15.328 33.156 19.641 1 97.31 48 LEU B CA 1
ATOM 2955 C C . LEU B 1 48 ? -16.078 32.5 18.484 1 97.31 48 LEU B C 1
ATOM 2957 O O . LEU B 1 48 ? -15.523 32.344 17.406 1 97.31 48 LEU B O 1
ATOM 2961 N N . GLY B 1 49 ? -17.328 32.062 18.766 1 97.19 49 GLY B N 1
ATOM 2962 C CA . GLY B 1 49 ? -18.172 31.516 17.719 1 97.19 49 GLY B CA 1
ATOM 2963 C C . GLY B 1 49 ? -18.141 30 17.641 1 97.19 49 GLY B C 1
ATOM 2964 O O . GLY B 1 49 ? -18.719 29.406 16.734 1 97.19 49 GLY B O 1
ATOM 2965 N N . GLY B 1 50 ? -17.453 29.406 18.562 1 97.94 50 GLY B N 1
ATOM 2966 C CA . GLY B 1 50 ? -17.375 27.953 18.562 1 97.94 50 GLY B CA 1
ATOM 2967 C C . GLY B 1 50 ? -18.5 27.312 19.375 1 97.94 50 GLY B C 1
ATOM 2968 O O . GLY B 1 50 ? -19.453 28 19.781 1 97.94 50 GLY B O 1
ATOM 2969 N N . THR B 1 51 ? -18.469 25.969 19.438 1 97.25 51 THR B N 1
ATOM 2970 C CA . THR B 1 51 ? -19.453 25.203 20.188 1 97.25 51 THR B CA 1
ATOM 2971 C C . THR B 1 51 ? -18.891 24.75 21.531 1 97.25 51 THR B C 1
ATOM 2973 O O . THR B 1 51 ? -19.516 23.953 22.234 1 97.25 51 THR B O 1
ATOM 2976 N N . GLY B 1 52 ? -17.734 25.219 21.844 1 96.56 52 GLY B N 1
ATOM 2977 C CA . GLY B 1 52 ? -17.078 24.797 23.078 1 96.56 52 GLY B CA 1
ATOM 2978 C C . GLY B 1 52 ? -16.328 23.484 22.938 1 96.56 52 GLY B C 1
ATOM 2979 O O . GLY B 1 52 ? -16.094 23.016 21.812 1 96.56 52 GLY B O 1
ATOM 2980 N N . GLY B 1 53 ? -15.82 22.984 24.078 1 95.88 53 GLY B N 1
ATOM 2981 C CA . GLY B 1 53 ? -14.953 21.812 24.062 1 95.88 53 GLY B CA 1
ATOM 2982 C C . GLY B 1 53 ? -13.477 22.156 23.984 1 95.88 53 GLY B C 1
ATOM 2983 O O . GLY B 1 53 ? -13.078 23.266 24.375 1 95.88 53 GLY B O 1
ATOM 2984 N N . ASP B 1 54 ? -12.758 21.141 23.562 1 95.81 54 ASP B N 1
ATOM 2985 C CA . ASP B 1 54 ? -11.32 21.344 23.453 1 95.81 54 ASP B CA 1
ATOM 2986 C C . ASP B 1 54 ? -10.766 20.672 22.188 1 95.81 54 ASP B C 1
ATOM 2988 O O . ASP B 1 54 ? -11.531 20.234 21.328 1 95.81 54 ASP B O 1
ATOM 2992 N N . VAL B 1 55 ? -9.508 20.734 22.047 1 97.62 55 VAL B N 1
ATOM 2993 C CA . VAL B 1 55 ? -8.859 20.281 20.812 1 97.62 55 VAL B CA 1
ATOM 2994 C C . VAL B 1 55 ? -9.086 18.781 20.625 1 97.62 55 VAL B C 1
ATOM 2996 O O . VAL B 1 55 ? -9.109 18.297 19.5 1 97.62 55 VAL B O 1
ATOM 2999 N N . THR B 1 56 ? -9.289 17.969 21.719 1 98.25 56 THR B N 1
ATOM 3000 C CA . THR B 1 56 ? -9.508 16.531 21.594 1 98.25 56 THR B CA 1
ATOM 3001 C C . THR B 1 56 ? -10.82 16.25 20.859 1 98.25 56 THR B C 1
ATOM 3003 O O . THR B 1 56 ? -10.922 15.258 20.125 1 98.25 56 THR B O 1
ATOM 3006 N N . ASN B 1 57 ? -11.82 17.125 21.047 1 98.12 57 ASN B N 1
ATOM 3007 C CA . ASN B 1 57 ? -13.062 17 20.281 1 98.12 57 ASN B CA 1
ATOM 3008 C C . ASN B 1 57 ? -12.844 17.234 18.797 1 98.12 57 ASN B C 1
ATOM 3010 O O . ASN B 1 57 ? -13.461 16.578 17.953 1 98.12 57 ASN B O 1
ATOM 3014 N N . ALA B 1 58 ? -12.039 18.203 18.516 1 98.38 58 ALA B N 1
ATOM 3015 C CA . ALA B 1 58 ? -11.719 18.5 17.125 1 98.38 58 ALA B CA 1
ATOM 3016 C C . ALA B 1 58 ? -10.945 17.344 16.484 1 98.38 58 ALA B C 1
ATOM 3018 O O . ALA B 1 58 ? -11.133 17.031 15.312 1 98.38 58 ALA B O 1
ATOM 3019 N N . VAL B 1 59 ? -10.031 16.703 17.266 1 98.75 59 VAL B N 1
ATOM 3020 C CA . VAL B 1 59 ? -9.305 15.523 16.797 1 98.75 59 VAL B CA 1
ATOM 3021 C C . VAL B 1 59 ? -10.297 14.43 16.406 1 98.75 59 VAL B C 1
ATOM 3023 O O . VAL B 1 59 ? -10.148 13.797 15.352 1 98.75 59 VAL B O 1
ATOM 3026 N N . GLU B 1 60 ? -11.266 14.266 17.219 1 98.56 60 GLU B N 1
ATOM 3027 C CA . GLU B 1 60 ? -12.281 13.25 16.938 1 98.56 60 GLU B CA 1
ATOM 3028 C C . GLU B 1 60 ? -13.062 13.602 15.672 1 98.56 60 GLU B C 1
ATOM 3030 O O . GLU B 1 60 ? -13.461 12.711 14.914 1 98.56 60 GLU B O 1
ATOM 3035 N N . ALA B 1 61 ? -13.352 14.852 15.469 1 98.5 61 ALA B N 1
ATOM 3036 C CA . ALA B 1 61 ? -14.039 15.266 14.25 1 98.5 61 ALA B CA 1
ATOM 3037 C C . ALA B 1 61 ? -13.203 14.945 13.008 1 98.5 61 ALA B C 1
ATOM 3039 O O . ALA B 1 61 ? -13.727 14.422 12.023 1 98.5 61 ALA B O 1
ATOM 3040 N N . VAL B 1 62 ? -11.922 15.242 13.062 1 98.75 62 VAL B N 1
ATOM 3041 C CA . VAL B 1 62 ? -11.031 14.93 11.953 1 98.75 62 VAL B CA 1
ATOM 3042 C C . VAL B 1 62 ? -11 13.414 11.727 1 98.75 62 VAL B C 1
ATOM 3044 O O . VAL B 1 62 ? -11.008 12.953 10.586 1 98.75 62 VAL B O 1
ATOM 3047 N N . ALA B 1 63 ? -10.945 12.648 12.852 1 98.88 63 ALA B N 1
ATOM 3048 C CA . ALA B 1 63 ? -10.945 11.195 12.75 1 98.88 63 ALA B CA 1
ATOM 3049 C C . ALA B 1 63 ? -12.219 10.695 12.07 1 98.88 63 ALA B C 1
ATOM 3051 O O . ALA B 1 63 ? -12.164 9.844 11.18 1 98.88 63 ALA B O 1
ATOM 3052 N N . ALA B 1 64 ? -13.328 11.25 12.469 1 98.69 64 ALA B N 1
ATOM 3053 C CA . ALA B 1 64 ? -14.609 10.836 11.906 1 98.69 64 ALA B CA 1
ATOM 3054 C C . ALA B 1 64 ? -14.672 11.117 10.414 1 98.69 64 ALA B C 1
ATOM 3056 O O . ALA B 1 64 ? -15.18 10.305 9.641 1 98.69 64 ALA B O 1
ATOM 3057 N N . ILE B 1 65 ? -14.203 12.258 10 1 98.75 65 ILE B N 1
ATOM 3058 C CA . ILE B 1 65 ? -14.141 12.609 8.586 1 98.75 65 ILE B CA 1
ATOM 3059 C C . ILE B 1 65 ? -13.227 11.641 7.844 1 98.75 65 ILE B C 1
ATOM 3061 O O . ILE B 1 65 ? -13.578 11.133 6.781 1 98.75 65 ILE B O 1
ATOM 3065 N N . SER B 1 66 ? -12.078 11.344 8.469 1 98.81 66 SER B N 1
ATOM 3066 C CA . SER B 1 66 ? -11.039 10.539 7.836 1 98.81 66 SER B CA 1
ATOM 3067 C C . SER B 1 66 ? -11.461 9.078 7.723 1 98.81 66 SER B C 1
ATOM 3069 O O . SER B 1 66 ? -10.914 8.328 6.914 1 98.81 66 SER B O 1
ATOM 3071 N N . GLU B 1 67 ? -12.43 8.688 8.555 1 98.5 67 GLU B N 1
ATOM 3072 C CA . GLU B 1 67 ? -13 7.355 8.422 1 98.5 67 GLU B CA 1
ATOM 3073 C C . GLU B 1 67 ? -13.672 7.176 7.062 1 98.5 67 GLU B C 1
ATOM 3075 O O . GLU B 1 67 ? -13.766 6.059 6.551 1 98.5 67 GLU B O 1
ATOM 3080 N N . ARG B 1 68 ? -14.125 8.273 6.512 1 98.31 68 ARG B N 1
ATOM 3081 C CA . ARG B 1 68 ? -14.875 8.234 5.258 1 98.31 68 ARG B CA 1
ATOM 3082 C C . ARG B 1 68 ? -13.992 8.617 4.078 1 98.31 68 ARG B C 1
ATOM 3084 O O . ARG B 1 68 ? -14.047 7.984 3.021 1 98.31 68 ARG B O 1
ATOM 3091 N N . SER B 1 69 ? -13.227 9.609 4.23 1 98.62 69 SER B N 1
ATOM 3092 C CA . SER B 1 69 ? -12.336 10.148 3.205 1 98.62 69 SER B CA 1
ATOM 3093 C C . SER B 1 69 ? -11.109 10.805 3.83 1 98.62 69 SER B C 1
ATOM 3095 O O . SER B 1 69 ? -11.227 11.805 4.543 1 98.62 69 SER B O 1
ATOM 3097 N N . LEU B 1 70 ? -9.93 10.258 3.557 1 98.88 70 LEU B N 1
ATOM 3098 C CA . LEU B 1 70 ? -8.711 10.867 4.09 1 98.88 70 LEU B CA 1
ATOM 3099 C C . LEU B 1 70 ? -8.445 12.211 3.428 1 98.88 70 LEU B C 1
ATOM 3101 O O . LEU B 1 70 ? -7.926 13.133 4.066 1 98.88 70 LEU B O 1
ATOM 3105 N N . ALA B 1 71 ? -8.852 12.344 2.143 1 98.69 71 ALA B N 1
ATOM 3106 C CA . ALA B 1 71 ? -8.695 13.625 1.456 1 98.69 71 ALA B CA 1
ATOM 3107 C C . ALA B 1 71 ? -9.445 14.727 2.189 1 98.69 71 ALA B C 1
ATOM 3109 O O . ALA B 1 71 ? -8.891 15.797 2.457 1 98.69 71 ALA B O 1
ATOM 3110 N N . ALA B 1 72 ? -10.703 14.461 2.521 1 98.81 72 ALA B N 1
ATOM 3111 C CA . ALA B 1 72 ? -11.484 15.43 3.277 1 98.81 72 ALA B CA 1
ATOM 3112 C C . ALA B 1 72 ? -10.883 15.664 4.66 1 98.81 72 ALA B C 1
ATOM 3114 O O . ALA B 1 72 ? -10.875 16.797 5.16 1 98.81 72 ALA B O 1
ATOM 3115 N N . GLY B 1 73 ? -10.414 14.586 5.289 1 98.81 73 GLY B N 1
ATOM 3116 C CA . GLY B 1 73 ? -9.742 14.711 6.57 1 98.81 73 GLY B CA 1
ATOM 3117 C C . GLY B 1 73 ? -8.508 15.594 6.512 1 98.81 73 GLY B C 1
ATOM 3118 O O . GLY B 1 73 ? -8.258 16.375 7.422 1 98.81 73 GLY B O 1
ATOM 3119 N N . PHE B 1 74 ? -7.762 15.422 5.434 1 98.75 74 PHE B N 1
ATOM 3120 C CA . PHE B 1 74 ? -6.539 16.188 5.23 1 98.75 74 PHE B CA 1
ATOM 3121 C C . PHE B 1 74 ? -6.852 17.672 5.094 1 98.75 74 PHE B C 1
ATOM 3123 O O . PHE B 1 74 ? -6.176 18.516 5.695 1 98.75 74 PHE B O 1
ATOM 3130 N N . VAL B 1 75 ? -7.875 18 4.371 1 98.62 75 VAL B N 1
ATOM 3131 C CA . VAL B 1 75 ? -8.344 19.375 4.242 1 98.62 75 VAL B CA 1
ATOM 3132 C C . VAL B 1 75 ? -8.797 19.906 5.602 1 98.62 75 VAL B C 1
ATOM 3134 O O . VAL B 1 75 ? -8.43 21 6.008 1 98.62 75 VAL B O 1
ATOM 3137 N N . ALA B 1 76 ? -9.555 19.094 6.27 1 98.75 76 ALA B N 1
ATOM 3138 C CA . ALA B 1 76 ? -10.062 19.469 7.582 1 98.75 76 ALA B CA 1
ATOM 3139 C C . ALA B 1 76 ? -8.93 19.719 8.57 1 98.75 76 ALA B C 1
ATOM 3141 O O . ALA B 1 76 ? -8.961 20.672 9.344 1 98.75 76 ALA B O 1
ATOM 3142 N N . TRP B 1 77 ? -7.957 18.812 8.555 1 98.62 77 TRP B N 1
ATOM 3143 C CA . TRP B 1 77 ? -6.797 18.969 9.422 1 98.62 77 TRP B CA 1
ATOM 3144 C C . TRP B 1 77 ? -6.094 20.297 9.164 1 98.62 77 TRP B C 1
ATOM 3146 O O . TRP B 1 77 ? -5.805 21.047 10.102 1 98.62 77 TRP B O 1
ATOM 3156 N N . GLY B 1 78 ? -5.793 20.547 7.875 1 98.25 78 GLY B N 1
ATOM 3157 C CA . GLY B 1 78 ? -5.129 21.812 7.555 1 98.25 78 GLY B CA 1
ATOM 3158 C C . GLY B 1 78 ? -5.898 23.031 8.023 1 98.25 78 GLY B C 1
ATOM 3159 O O . GLY B 1 78 ? -5.336 23.906 8.68 1 98.25 78 GLY B O 1
ATOM 3160 N N . HIS B 1 79 ? -7.148 23.031 7.777 1 98.81 79 HIS B N 1
ATOM 3161 C CA . HIS B 1 79 ? -8.023 24.156 8.102 1 98.81 79 HIS B CA 1
ATOM 3162 C C . HIS B 1 79 ? -8.148 24.328 9.609 1 98.81 79 HIS B C 1
ATOM 3164 O O . HIS B 1 79 ? -7.965 25.438 10.125 1 98.81 79 HIS B O 1
ATOM 3170 N N . ARG B 1 80 ? -8.406 23.281 10.289 1 98.69 80 ARG B N 1
ATOM 3171 C CA . ARG B 1 80 ? -8.633 23.344 11.727 1 98.69 80 ARG B CA 1
ATOM 3172 C C . ARG B 1 80 ? -7.344 23.703 12.461 1 98.69 80 ARG B C 1
ATOM 3174 O O . ARG B 1 80 ? -7.375 24.391 13.484 1 98.69 80 ARG B O 1
ATOM 3181 N N . THR B 1 81 ? -6.215 23.203 11.961 1 98.44 81 THR B N 1
ATOM 3182 C CA . THR B 1 81 ? -4.922 23.547 12.547 1 98.44 81 THR B CA 1
ATOM 3183 C C . THR B 1 81 ? -4.66 25.047 12.438 1 98.44 81 THR B C 1
ATOM 3185 O O . THR B 1 81 ? -4.164 25.672 13.383 1 98.44 81 THR B O 1
ATOM 3188 N N . PHE B 1 82 ? -4.996 25.594 11.336 1 98.62 82 PHE B N 1
ATOM 3189 C CA . PHE B 1 82 ? -4.848 27.031 11.172 1 98.62 82 PHE B CA 1
ATOM 3190 C C . PHE B 1 82 ? -5.695 27.781 12.195 1 98.62 82 PHE B C 1
ATOM 3192 O O . PHE B 1 82 ? -5.254 28.781 12.766 1 98.62 82 PHE B O 1
ATOM 3199 N N . ILE B 1 83 ? -6.891 27.328 12.406 1 98.62 83 ILE B N 1
ATOM 3200 C CA . ILE B 1 83 ? -7.758 27.922 13.414 1 98.62 83 ILE B CA 1
ATOM 3201 C C . ILE B 1 83 ? -7.09 27.844 14.781 1 98.62 83 ILE B C 1
ATOM 3203 O O . ILE B 1 83 ? -7.129 28.812 15.555 1 98.62 83 ILE B O 1
ATOM 3207 N N . GLU B 1 84 ? -6.445 26.719 15.078 1 97.75 84 GLU B N 1
ATOM 3208 C CA . GLU B 1 84 ? -5.727 26.578 16.344 1 97.75 84 GLU B CA 1
ATOM 3209 C C . GLU B 1 84 ? -4.625 27.625 16.469 1 97.75 84 GLU B C 1
ATOM 3211 O O . GLU B 1 84 ? -4.359 28.125 17.562 1 97.75 84 GLU B O 1
ATOM 3216 N N . TYR B 1 85 ? -3.934 27.906 15.352 1 97.69 85 TYR B N 1
ATOM 3217 C CA . TYR B 1 85 ? -2.916 28.953 15.367 1 97.69 85 TYR B CA 1
ATOM 3218 C C . TYR B 1 85 ? -3.5 30.281 15.844 1 97.69 85 TYR B C 1
ATOM 3220 O O . TYR B 1 85 ? -2.924 30.938 16.719 1 97.69 85 TYR B O 1
ATOM 3228 N N . LEU B 1 86 ? -4.648 30.625 15.32 1 97.88 86 LEU B N 1
ATOM 3229 C CA . LEU B 1 86 ? -5.285 31.891 15.648 1 97.88 86 LEU B CA 1
ATOM 3230 C C . LEU B 1 86 ? -5.73 31.922 17.109 1 97.88 86 LEU B C 1
ATOM 3232 O O . LEU B 1 86 ? -5.57 32.938 17.797 1 97.88 86 LEU B O 1
ATOM 3236 N N . LEU B 1 87 ? -6.27 30.797 17.5 1 97.44 87 LEU B N 1
ATOM 3237 C CA . LEU B 1 87 ? -6.754 30.719 18.875 1 97.44 87 LEU B CA 1
ATOM 3238 C C . LEU B 1 87 ? -5.617 30.938 19.875 1 97.44 87 LEU B C 1
ATOM 3240 O O . LEU B 1 87 ? -5.84 31.438 20.969 1 97.44 87 LEU B O 1
ATOM 3244 N N . GLN B 1 88 ? -4.402 30.625 19.484 1 96.12 88 GLN B N 1
ATOM 3245 C CA . GLN B 1 88 ? -3.26 30.734 20.375 1 96.12 88 GLN B CA 1
ATOM 3246 C C . GLN B 1 88 ? -2.428 31.969 20.062 1 96.12 88 GLN B C 1
ATOM 3248 O O . GLN B 1 88 ? -1.359 32.188 20.656 1 96.12 88 GLN B O 1
ATOM 3253 N N . SER B 1 89 ? -2.885 32.75 19.156 1 97.69 89 SER B N 1
ATOM 3254 C CA . SER B 1 89 ? -2.193 33.969 18.781 1 97.69 89 SER B CA 1
ATOM 3255 C C . SER B 1 89 ? -2.529 35.125 19.75 1 97.69 89 SER B C 1
ATOM 3257 O O . SER B 1 89 ? -3.68 35.25 20.156 1 97.69 89 SER B O 1
ATOM 3259 N N . PRO B 1 90 ? -1.537 35.938 20.125 1 97.5 90 PRO B N 1
ATOM 3260 C CA . PRO B 1 90 ? -1.841 37.125 20.922 1 97.5 90 PRO B CA 1
ATOM 3261 C C . PRO B 1 90 ? -2.455 38.25 20.078 1 97.5 90 PRO B C 1
ATOM 3263 O O . PRO B 1 90 ? -2.906 39.25 20.609 1 97.5 90 PRO B O 1
ATOM 3266 N N . ASN B 1 91 ? -2.455 38.062 18.766 1 97.75 91 ASN B N 1
ATOM 3267 C CA . ASN B 1 91 ? -2.984 39.094 17.859 1 97.75 91 ASN B CA 1
ATOM 3268 C C . ASN B 1 91 ? -4.504 39 17.766 1 97.75 91 ASN B C 1
ATOM 3270 O O . ASN B 1 91 ? -5.043 38.469 16.781 1 97.75 91 ASN B O 1
ATOM 3274 N N . THR B 1 92 ? -5.184 39.625 18.609 1 96.62 92 THR B N 1
ATOM 3275 C CA . THR B 1 92 ? -6.637 39.531 18.703 1 96.62 92 THR B CA 1
ATOM 3276 C C . THR B 1 92 ? -7.309 40.156 17.5 1 96.62 92 THR B C 1
ATOM 3278 O O . THR B 1 92 ? -8.391 39.75 17.078 1 96.62 92 THR B O 1
ATOM 3281 N N . ALA B 1 93 ? -6.664 41.188 16.984 1 97.38 93 ALA B N 1
ATOM 3282 C CA . ALA B 1 93 ? -7.223 41.812 15.789 1 97.38 93 ALA B CA 1
ATOM 3283 C C . ALA B 1 93 ? -7.27 40.844 14.617 1 97.38 93 ALA B C 1
ATOM 3285 O O . ALA B 1 93 ? -8.25 40.812 13.867 1 97.38 93 ALA B O 1
ATOM 3286 N N . LEU B 1 94 ? -6.18 40.156 14.453 1 97.69 94 LEU B N 1
ATOM 3287 C CA . LEU B 1 94 ? -6.125 39.156 13.398 1 97.69 94 LEU B CA 1
ATOM 3288 C C . LEU B 1 94 ? -7.152 38.062 13.641 1 97.69 94 LEU B C 1
ATOM 3290 O O . LEU B 1 94 ? -7.816 37.594 12.703 1 97.69 94 LEU B O 1
ATOM 3294 N N . GLN B 1 95 ? -7.285 37.594 14.852 1 97.62 95 GLN B N 1
ATOM 3295 C CA . GLN B 1 95 ? -8.273 36.594 15.234 1 97.62 95 GLN B CA 1
ATOM 3296 C C . GLN B 1 95 ? -9.688 37.062 14.883 1 97.62 95 GLN B C 1
ATOM 3298 O O . GLN B 1 95 ? -10.445 36.312 14.266 1 97.62 95 GLN B O 1
ATOM 3303 N N . ASP B 1 96 ? -9.977 38.25 15.273 1 96.81 96 ASP B N 1
ATOM 3304 C CA . ASP B 1 96 ? -11.312 38.812 15.062 1 96.81 96 ASP B CA 1
ATOM 3305 C C . ASP B 1 96 ? -11.633 38.906 13.57 1 96.81 96 ASP B C 1
ATOM 3307 O O . ASP B 1 96 ? -12.773 38.688 13.164 1 96.81 96 ASP B O 1
ATOM 3311 N N . ARG B 1 97 ? -10.695 39.188 12.859 1 96.75 97 ARG B N 1
ATOM 3312 C CA . ARG B 1 97 ? -10.875 39.406 11.43 1 96.75 97 ARG B CA 1
ATOM 3313 C C . ARG B 1 97 ? -11.078 38.094 10.695 1 96.75 97 ARG B C 1
ATOM 3315 O O . ARG B 1 97 ? -11.891 38 9.773 1 96.75 97 ARG B O 1
ATOM 3322 N N . LEU B 1 98 ? -10.406 37.031 11.094 1 98.19 98 LEU B N 1
ATOM 3323 C CA . LEU B 1 98 ? -10.328 35.844 10.258 1 98.19 98 LEU B CA 1
ATOM 3324 C C . LEU B 1 98 ? -11.25 34.75 10.789 1 98.19 98 LEU B C 1
ATOM 3326 O O . LEU B 1 98 ? -11.766 33.938 10.016 1 98.19 98 LEU B O 1
ATOM 3330 N N . LEU B 1 99 ? -11.422 34.688 12.062 1 98.38 99 LEU B N 1
ATOM 3331 C CA . LEU B 1 99 ? -12.008 33.531 12.695 1 98.38 99 LEU B CA 1
ATOM 3332 C C . LEU B 1 99 ? -13.43 33.281 12.203 1 98.38 99 LEU B C 1
ATOM 3334 O O . LEU B 1 99 ? -13.797 32.156 11.852 1 98.38 99 LEU B O 1
ATOM 3338 N N . PRO B 1 100 ? -14.305 34.344 12.117 1 98.06 100 PRO B N 1
ATOM 3339 C CA . PRO B 1 100 ? -15.664 34.094 11.648 1 98.06 100 PRO B CA 1
ATOM 3340 C C . PRO B 1 100 ? -15.703 33.469 10.25 1 98.06 100 PRO B C 1
ATOM 3342 O O . PRO B 1 100 ? -16.453 32.531 10.008 1 98.06 100 PRO B O 1
ATOM 3345 N N . ALA B 1 101 ? -14.914 33.938 9.328 1 98.25 101 ALA B N 1
ATOM 3346 C CA . ALA B 1 101 ? -14.891 33.438 7.961 1 98.25 101 ALA B CA 1
ATOM 3347 C C . ALA B 1 101 ? -14.305 32.031 7.902 1 98.25 101 ALA B C 1
ATOM 3349 O O . ALA B 1 101 ? -14.719 31.203 7.082 1 98.25 101 ALA B O 1
ATOM 3350 N N . LEU B 1 102 ? -13.336 31.766 8.734 1 98.62 102 LEU B N 1
ATOM 3351 C CA . LEU B 1 102 ? -12.75 30.422 8.812 1 98.62 102 LEU B CA 1
ATOM 3352 C C . LEU B 1 102 ? -13.766 29.422 9.344 1 98.62 102 LEU B C 1
ATOM 3354 O O . LEU B 1 102 ? -13.898 28.328 8.797 1 98.62 102 LEU B O 1
ATOM 3358 N N . LEU B 1 103 ? -14.484 29.812 10.406 1 98.62 103 LEU B N 1
ATOM 3359 C CA . LEU B 1 103 ? -15.469 28.922 11 1 98.62 103 LEU B CA 1
ATOM 3360 C C . LEU B 1 103 ? -16.609 28.641 10.023 1 98.62 103 LEU B C 1
ATOM 3362 O O . LEU B 1 103 ? -17.188 27.547 10.031 1 98.62 103 LEU B O 1
ATOM 3366 N N . ALA B 1 104 ? -16.859 29.578 9.125 1 97.75 104 ALA B N 1
ATOM 3367 C CA . ALA B 1 104 ? -17.938 29.438 8.148 1 97.75 104 ALA B CA 1
ATOM 3368 C C . ALA B 1 104 ? -17.453 28.734 6.887 1 97.75 104 ALA B C 1
ATOM 3370 O O . ALA B 1 104 ? -18.25 28.359 6.031 1 97.75 104 ALA B O 1
ATOM 3371 N N . GLY B 1 105 ? -16.188 28.531 6.766 1 97.62 105 GLY B N 1
ATOM 3372 C CA . GLY B 1 105 ? -15.625 27.891 5.594 1 97.62 105 GLY B CA 1
ATOM 3373 C C . GLY B 1 105 ? -15.562 28.797 4.379 1 97.62 105 GLY B C 1
ATOM 3374 O O . GLY B 1 105 ? -15.477 28.312 3.246 1 97.62 105 GLY B O 1
ATOM 3375 N N . GLU B 1 106 ? -15.641 30.094 4.602 1 97.38 106 GLU B N 1
ATOM 3376 C CA . GLU B 1 106 ? -15.578 31.078 3.523 1 97.38 106 GLU B CA 1
ATOM 3377 C C . GLU B 1 106 ? -14.133 31.375 3.125 1 97.38 106 GLU B C 1
ATOM 3379 O O . GLU B 1 106 ? -13.859 31.734 1.979 1 97.38 106 GLU B O 1
ATOM 3384 N N . VAL B 1 107 ? -13.273 31.297 4.078 1 97.75 107 VAL B N 1
ATOM 3385 C CA . VAL B 1 107 ? -11.836 31.406 3.891 1 97.75 107 VAL B CA 1
ATOM 3386 C C . VAL B 1 107 ? -11.148 30.125 4.324 1 97.75 107 VAL B C 1
ATOM 3388 O O . VAL B 1 107 ? -11.547 29.5 5.312 1 97.75 107 VAL B O 1
ATOM 3391 N N . ALA B 1 108 ? -10.219 29.688 3.498 1 98.62 108 ALA B N 1
ATOM 3392 C CA . ALA B 1 108 ? -9.484 28.469 3.834 1 98.62 108 ALA B CA 1
ATOM 3393 C C . ALA B 1 108 ? -8.227 28.797 4.637 1 98.62 108 ALA B C 1
ATOM 3395 O O . ALA B 1 108 ? -7.543 29.781 4.359 1 98.62 108 ALA B O 1
ATOM 3396 N N . GLY B 1 109 ? -7.977 28.031 5.66 1 98.62 109 GLY B N 1
ATOM 3397 C CA . GLY B 1 109 ? -6.723 28.094 6.395 1 98.62 109 GLY B CA 1
ATOM 3398 C C . GLY B 1 109 ? -5.762 26.969 6.031 1 98.62 109 GLY B C 1
ATOM 3399 O O . GLY B 1 109 ? -6.113 25.797 6.094 1 98.62 109 GLY B O 1
ATOM 3400 N N . ALA B 1 110 ? -4.602 27.344 5.629 1 98.12 110 ALA B N 1
ATOM 3401 C CA . ALA B 1 110 ? -3.535 26.391 5.309 1 98.12 110 ALA B CA 1
ATOM 3402 C C . ALA B 1 110 ? -2.42 26.453 6.348 1 98.12 110 ALA B C 1
ATOM 3404 O O . ALA B 1 110 ? -1.986 27.531 6.742 1 98.12 110 ALA B O 1
ATOM 3405 N N . THR B 1 111 ? -1.98 25.312 6.871 1 94 111 THR B N 1
ATOM 3406 C CA . THR B 1 111 ? -1.068 25.281 8.008 1 94 111 THR B CA 1
ATOM 3407 C C . THR B 1 111 ? 0.289 25.859 7.633 1 94 111 THR B C 1
ATOM 3409 O O . THR B 1 111 ? 0.792 26.766 8.312 1 94 111 THR B O 1
ATOM 3412 N N . GLY B 1 112 ? 0.951 25.328 6.484 1 92.5 112 GLY B N 1
ATOM 3413 C CA . GLY B 1 112 ? 2.195 25.875 5.973 1 92.5 112 GLY B CA 1
ATOM 3414 C C . GLY B 1 112 ? 3.34 25.781 6.965 1 92.5 112 GLY B C 1
ATOM 3415 O O . GLY B 1 112 ? 4.254 26.609 6.938 1 92.5 112 GLY B O 1
ATOM 3416 N N . MET B 1 113 ? 3.322 24.891 7.891 1 90.62 113 MET B N 1
ATOM 3417 C CA . MET B 1 113 ? 4.305 24.922 8.969 1 90.62 113 MET B CA 1
ATOM 3418 C C . MET B 1 113 ? 5.23 23.719 8.898 1 90.62 113 MET B C 1
ATOM 3420 O O . MET B 1 113 ? 5.922 23.406 9.875 1 90.62 113 MET B O 1
ATOM 3424 N N . SER B 1 114 ? 5.219 23.047 7.812 1 89.88 114 SER B N 1
ATOM 3425 C CA . SER B 1 114 ? 6.109 21.891 7.664 1 89.88 114 SER B CA 1
ATOM 3426 C C . SER B 1 114 ? 7.566 22.297 7.867 1 89.88 114 SER B C 1
ATOM 3428 O O . SER B 1 114 ? 8.289 21.641 8.625 1 89.88 114 SER B O 1
ATOM 3430 N N . ASN B 1 115 ? 7.992 23.359 7.273 1 88.5 115 ASN B N 1
ATOM 3431 C CA . ASN B 1 115 ? 9.359 23.844 7.418 1 88.5 115 ASN B CA 1
ATOM 3432 C C . ASN B 1 115 ? 9.648 24.297 8.852 1 88.5 115 ASN B C 1
ATOM 3434 O O . ASN B 1 115 ? 10.734 24.031 9.375 1 88.5 115 ASN B O 1
ATOM 3438 N N . ALA B 1 116 ? 8.727 24.938 9.406 1 88.06 116 ALA B N 1
ATOM 3439 C CA . ALA B 1 116 ? 8.891 25.406 10.781 1 88.06 116 ALA B CA 1
ATOM 3440 C C . ALA B 1 116 ? 9.055 24.234 11.742 1 88.06 116 ALA B C 1
ATOM 3442 O O . ALA B 1 116 ? 9.898 24.266 12.641 1 88.06 116 ALA B O 1
ATOM 3443 N N . MET B 1 117 ? 8.211 23.234 11.547 1 84.25 117 MET B N 1
ATOM 3444 C CA . MET B 1 117 ? 8.281 22.062 12.398 1 84.25 117 MET B CA 1
ATOM 3445 C C . MET B 1 117 ? 9.609 21.328 12.219 1 84.25 117 MET B C 1
ATOM 3447 O O . MET B 1 117 ? 10.195 20.844 13.188 1 84.25 117 MET B O 1
ATOM 3451 N N . LYS B 1 118 ? 10.117 21.328 11.055 1 82.25 118 LYS B N 1
ATOM 3452 C CA . LYS B 1 118 ? 11.422 20.734 10.789 1 82.25 118 LYS B CA 1
ATOM 3453 C C . LYS B 1 118 ? 12.539 21.562 11.43 1 82.25 118 LYS B C 1
ATOM 3455 O O . LYS B 1 118 ? 13.492 21 11.977 1 82.25 118 LYS B O 1
ATOM 3460 N N . ALA B 1 119 ? 12.398 22.781 11.352 1 81.75 119 ALA B N 1
ATOM 3461 C CA . ALA B 1 119 ? 13.383 23.688 11.961 1 81.75 119 ALA B CA 1
ATOM 3462 C C . ALA B 1 119 ? 13.406 23.531 13.477 1 81.75 119 ALA B C 1
ATOM 3464 O O . ALA B 1 119 ? 14.469 23.547 14.094 1 81.75 119 ALA B O 1
ATOM 3465 N N . LEU B 1 120 ? 12.297 23.469 14.047 1 80.88 120 LEU B N 1
ATOM 3466 C CA . LEU B 1 120 ? 12.172 23.25 15.484 1 80.88 120 LEU B CA 1
ATOM 3467 C C . LEU B 1 120 ? 12.867 21.953 15.906 1 80.88 120 LEU B C 1
ATOM 3469 O O . LEU B 1 120 ? 13.43 21.875 17 1 80.88 120 LEU B O 1
ATOM 3473 N N . ALA B 1 121 ? 12.852 21.047 15.039 1 75.69 121 ALA B N 1
ATOM 3474 C CA . ALA B 1 121 ? 13.484 19.75 15.305 1 75.69 121 ALA B CA 1
ATOM 3475 C C . ALA B 1 121 ? 14.969 19.781 14.945 1 75.69 121 ALA B C 1
ATOM 3477 O O . ALA B 1 121 ? 15.672 18.781 15.086 1 75.69 121 ALA B O 1
ATOM 3478 N N . GLY B 1 122 ? 15.445 20.891 14.453 1 75.94 122 GLY B N 1
ATOM 3479 C CA . GLY B 1 122 ? 16.844 21.047 14.094 1 75.94 122 GLY B CA 1
ATOM 3480 C C . GLY B 1 122 ? 17.203 20.375 12.781 1 75.94 122 GLY B C 1
ATOM 3481 O O . GLY B 1 122 ? 18.375 20.094 12.516 1 75.94 122 GLY B O 1
ATOM 3482 N N . LEU B 1 123 ? 16.203 20.125 12.016 1 76.88 123 LEU B N 1
ATOM 3483 C CA . LEU B 1 123 ? 16.438 19.375 10.789 1 76.88 123 LEU B CA 1
ATOM 3484 C C . LEU B 1 123 ? 16.781 20.312 9.641 1 76.88 123 LEU B C 1
ATOM 3486 O O . LEU B 1 123 ? 17.5 19.922 8.711 1 76.88 123 LEU B O 1
ATOM 3490 N N . GLU B 1 124 ? 16.203 21.438 9.648 1 83.56 124 GLU B N 1
ATOM 3491 C CA . GLU B 1 124 ? 16.5 22.438 8.625 1 83.56 124 GLU B CA 1
ATOM 3492 C C . GLU B 1 124 ? 16.297 23.844 9.156 1 83.56 124 GLU B C 1
ATOM 3494 O O . GLU B 1 124 ? 15.781 24.031 10.266 1 83.56 124 GLU B O 1
ATOM 3499 N N . GLU B 1 125 ? 16.688 24.781 8.406 1 87.81 125 GLU B N 1
ATOM 3500 C CA . GLU B 1 125 ? 16.453 26.172 8.766 1 87.81 125 GLU B CA 1
ATOM 3501 C C . GLU B 1 125 ? 15.117 26.672 8.234 1 87.81 125 GLU B C 1
ATOM 3503 O O . GLU B 1 125 ? 14.539 26.062 7.332 1 87.81 125 GLU B O 1
ATOM 3508 N N . ILE B 1 126 ? 14.641 27.719 8.852 1 92.56 126 ILE B N 1
ATOM 3509 C CA . ILE B 1 126 ? 13.445 28.359 8.336 1 92.56 126 ILE B CA 1
ATOM 3510 C C . ILE B 1 126 ? 13.727 28.938 6.949 1 92.56 126 ILE B C 1
ATOM 3512 O O . ILE B 1 126 ? 14.703 29.672 6.766 1 92.56 126 ILE B O 1
ATOM 3516 N N . GLY B 1 127 ? 12.875 28.641 6.012 1 91.94 127 GLY B N 1
ATOM 3517 C CA . GLY B 1 127 ? 13.172 28.906 4.609 1 91.94 127 GLY B CA 1
ATOM 3518 C C . GLY B 1 127 ? 12.602 30.234 4.121 1 91.94 127 GLY B C 1
ATOM 3519 O O . GLY B 1 127 ? 12.922 30.672 3.016 1 91.94 127 GLY B O 1
ATOM 3520 N N . ILE B 1 128 ? 11.758 30.875 4.883 1 96.44 128 ILE B N 1
ATOM 3521 C CA . ILE B 1 128 ? 11.188 32.156 4.5 1 96.44 128 ILE B CA 1
ATOM 3522 C C . ILE B 1 128 ? 11.93 33.281 5.223 1 96.44 128 ILE B C 1
ATOM 3524 O O . ILE B 1 128 ? 12.008 33.312 6.453 1 96.44 128 ILE B O 1
ATOM 3528 N N . ALA B 1 129 ? 12.383 34.219 4.465 1 97 129 ALA B N 1
ATOM 3529 C CA . ALA B 1 129 ? 13.188 35.312 5.008 1 97 129 ALA B CA 1
ATOM 3530 C C . ALA B 1 129 ? 12.398 36.625 5 1 97 129 ALA B C 1
ATOM 3532 O O . ALA B 1 129 ? 11.5 36.781 4.184 1 97 129 ALA B O 1
ATOM 3533 N N . ALA B 1 130 ? 12.773 37.438 5.922 1 96.31 130 ALA B N 1
ATOM 3534 C CA . ALA B 1 130 ? 12.203 38.781 5.984 1 96.31 130 ALA B CA 1
ATOM 3535 C C . ALA B 1 130 ? 13.305 39.844 5.957 1 96.31 130 ALA B C 1
ATOM 3537 O O . ALA B 1 130 ? 14.359 39.656 6.57 1 96.31 130 ALA B O 1
ATOM 3538 N N . ARG B 1 131 ? 13.07 40.875 5.25 1 94.44 131 ARG B N 1
ATOM 3539 C CA . ARG B 1 131 ? 13.938 42.031 5.266 1 94.44 131 ARG B CA 1
ATOM 3540 C C . ARG B 1 131 ? 13.125 43.312 5.504 1 94.44 131 ARG B C 1
ATOM 3542 O O . ARG B 1 131 ? 11.984 43.438 5.047 1 94.44 131 ARG B O 1
ATOM 3549 N N . PRO B 1 132 ? 13.812 44.219 6.156 1 90.69 132 PRO B N 1
ATOM 3550 C CA . PRO B 1 132 ? 13.102 45.5 6.383 1 90.69 132 PRO B CA 1
ATOM 3551 C C . PRO B 1 132 ? 12.781 46.219 5.086 1 90.69 132 PRO B C 1
ATOM 3553 O O . PRO B 1 132 ? 13.594 46.219 4.156 1 90.69 132 PRO B O 1
ATOM 3556 N N . ASP B 1 133 ? 11.609 46.781 5.098 1 88.94 133 ASP B N 1
ATOM 3557 C CA . ASP B 1 133 ? 11.164 47.625 3.992 1 88.94 133 ASP B CA 1
ATOM 3558 C C . ASP B 1 133 ? 10.297 48.781 4.496 1 88.94 133 ASP B C 1
ATOM 3560 O O . ASP B 1 133 ? 9.078 48.656 4.582 1 88.94 133 ASP B O 1
ATOM 3564 N N . GLY B 1 134 ? 10.922 49.906 4.68 1 83.88 134 GLY B N 1
ATOM 3565 C CA . GLY B 1 134 ? 10.219 51.031 5.273 1 83.88 134 GLY B CA 1
ATOM 3566 C C . GLY B 1 134 ? 9.711 50.75 6.676 1 83.88 134 GLY B C 1
ATOM 3567 O O . GLY B 1 134 ? 10.492 50.406 7.566 1 83.88 134 GLY B O 1
ATOM 3568 N N . GLU B 1 135 ? 8.391 50.844 6.809 1 80.12 135 GLU B N 1
ATOM 3569 C CA . GLU B 1 135 ? 7.762 50.625 8.109 1 80.12 135 GLU B CA 1
ATOM 3570 C C . GLU B 1 135 ? 7.387 49.156 8.312 1 80.12 135 GLU B C 1
ATOM 3572 O O . GLU B 1 135 ? 6.98 48.781 9.406 1 80.12 135 GLU B O 1
ATOM 3577 N N . GLY B 1 136 ? 7.566 48.5 7.316 1 85.81 136 GLY B N 1
ATOM 3578 C CA . GLY B 1 136 ? 7.219 47.062 7.414 1 85.81 136 GLY B CA 1
ATOM 3579 C C . GLY B 1 136 ? 8.344 46.156 6.984 1 85.81 136 GLY B C 1
ATOM 3580 O O . GLY B 1 136 ? 9.516 46.438 7.242 1 85.81 136 GLY B O 1
ATOM 3581 N N . GLN B 1 137 ? 7.98 44.969 6.617 1 93.75 137 GLN B N 1
ATOM 3582 C CA . GLN B 1 137 ? 8.914 43.969 6.121 1 93.75 137 GLN B CA 1
ATOM 3583 C C . GLN B 1 137 ? 8.414 43.344 4.824 1 93.75 137 GLN B C 1
ATOM 3585 O O . GLN B 1 137 ? 7.227 43.438 4.504 1 93.75 137 GLN B O 1
ATOM 3590 N N . VAL B 1 138 ? 9.375 42.844 4.082 1 96.56 138 VAL B N 1
ATOM 3591 C CA . VAL B 1 138 ? 9.023 42.031 2.906 1 96.56 138 VAL B CA 1
ATOM 3592 C C . VAL B 1 138 ? 9.57 40.625 3.061 1 96.56 138 VAL B C 1
ATOM 3594 O O . VAL B 1 138 ? 10.68 40.438 3.566 1 96.56 138 VAL B O 1
ATOM 3597 N N . LEU B 1 139 ? 8.727 39.688 2.629 1 97.94 139 LEU B N 1
ATOM 3598 C CA . LEU B 1 139 ? 9.078 38.281 2.791 1 97.94 139 LEU B CA 1
ATOM 3599 C C . LEU B 1 139 ? 9.477 37.688 1.457 1 97.94 139 LEU B C 1
ATOM 3601 O O . LEU B 1 139 ? 8.906 38 0.417 1 97.94 139 LEU B O 1
ATOM 3605 N N . ASP B 1 140 ? 10.492 36.812 1.481 1 98.12 140 ASP B N 1
ATOM 3606 C CA . ASP B 1 140 ? 10.906 35.969 0.35 1 98.12 140 ASP B CA 1
ATOM 3607 C C . ASP B 1 140 ? 11.078 34.531 0.769 1 98.12 140 ASP B C 1
ATOM 3609 O O . ASP B 1 140 ? 11.586 34.25 1.857 1 98.12 140 ASP B O 1
ATOM 3613 N N . GLY B 1 141 ? 10.609 33.656 -0.12 1 97.38 141 GLY B N 1
ATOM 3614 C CA . GLY B 1 141 ? 10.781 32.25 0.147 1 97.38 141 GLY B CA 1
ATOM 3615 C C . GLY B 1 141 ? 9.789 31.375 -0.601 1 97.38 141 GLY B C 1
ATOM 3616 O O . GLY B 1 141 ? 9.281 31.766 -1.653 1 97.38 141 GLY B O 1
ATOM 3617 N N . ARG B 1 142 ? 9.664 30.172 -0.168 1 96.94 142 ARG B N 1
ATOM 3618 C CA . ARG B 1 142 ? 8.773 29.234 -0.834 1 96.94 142 ARG B CA 1
ATOM 3619 C C . ARG B 1 142 ? 8.305 28.141 0.129 1 96.94 142 ARG B C 1
ATOM 3621 O O . ARG B 1 142 ? 9.078 27.672 0.971 1 96.94 142 ARG B O 1
ATOM 3628 N N . LEU B 1 143 ? 7.098 27.828 0.134 1 96.31 143 LEU B N 1
ATOM 3629 C CA . LEU B 1 143 ? 6.527 26.641 0.746 1 96.31 143 LEU B CA 1
ATOM 3630 C C . LEU B 1 143 ? 6.176 25.594 -0.313 1 96.31 143 LEU B C 1
ATOM 3632 O O . LEU B 1 143 ? 5.219 25.781 -1.072 1 96.31 143 LEU B O 1
ATOM 3636 N N . PRO B 1 144 ? 6.883 24.547 -0.382 1 93.94 144 PRO B N 1
ATOM 3637 C CA . PRO B 1 144 ? 6.785 23.656 -1.547 1 93.94 144 PRO B CA 1
ATOM 3638 C C . PRO B 1 144 ? 5.516 22.812 -1.539 1 93.94 144 PRO B C 1
ATOM 3640 O O . PRO B 1 144 ? 5.066 22.359 -2.596 1 93.94 144 PRO B O 1
ATOM 3643 N N . TRP B 1 145 ? 5.004 22.516 -0.343 1 94.38 145 TRP B N 1
ATOM 3644 C CA . TRP B 1 145 ? 3.857 21.625 -0.216 1 94.38 145 TRP B CA 1
ATOM 3645 C C . TRP B 1 145 ? 2.938 22.078 0.916 1 94.38 145 TRP B C 1
ATOM 3647 O O . TRP B 1 145 ? 3.271 21.922 2.094 1 94.38 145 TRP B O 1
ATOM 3657 N N . VAL B 1 146 ? 1.787 22.609 0.549 1 97.25 146 VAL B N 1
ATOM 3658 C CA . VAL B 1 146 ? 0.795 23.078 1.513 1 97.25 146 VAL B CA 1
ATOM 3659 C C . VAL B 1 146 ? -0.602 22.656 1.059 1 97.25 146 VAL B C 1
ATOM 3661 O O . VAL B 1 146 ? -0.947 22.797 -0.117 1 97.25 146 VAL B O 1
ATOM 3664 N N . THR B 1 147 ? -1.347 22.031 1.922 1 97.06 147 THR B N 1
ATOM 3665 C CA . THR B 1 147 ? -2.703 21.594 1.603 1 97.06 147 THR B CA 1
ATOM 3666 C C . THR B 1 147 ? -3.701 22.719 1.841 1 97.06 147 THR B C 1
ATOM 3668 O O . THR B 1 147 ? -3.375 23.719 2.482 1 97.06 147 THR B O 1
ATOM 3671 N N . ASN B 1 148 ? -4.883 22.625 1.26 1 98 148 ASN B N 1
ATOM 3672 C CA . ASN B 1 148 ? -6.035 23.5 1.441 1 98 148 ASN B CA 1
ATOM 3673 C C . ASN B 1 148 ? -5.758 24.906 0.919 1 98 148 ASN B C 1
ATOM 3675 O O . ASN B 1 148 ? -6.285 25.891 1.451 1 98 148 ASN B O 1
ATOM 3679 N N . LEU B 1 149 ? -4.855 24.953 -0.049 1 98.06 149 LEU B N 1
ATOM 3680 C CA . LEU B 1 149 ? -4.652 26.203 -0.795 1 98.06 149 LEU B CA 1
ATOM 3681 C C . LEU B 1 149 ? -5.672 26.328 -1.922 1 98.06 149 LEU B C 1
ATOM 3683 O O . LEU B 1 149 ? -5.34 26.109 -3.09 1 98.06 149 LEU B O 1
ATOM 3687 N N . ARG B 1 150 ? -6.82 26.719 -1.634 1 96.62 150 ARG B N 1
ATOM 3688 C CA . ARG B 1 150 ? -7.871 26.891 -2.633 1 96.62 150 ARG B CA 1
ATOM 3689 C C . ARG B 1 150 ? -7.457 27.891 -3.697 1 96.62 150 ARG B C 1
ATOM 3691 O O . ARG B 1 150 ? -6.484 28.641 -3.516 1 96.62 150 ARG B O 1
ATOM 3698 N N . ALA B 1 151 ? -8.219 27.906 -4.805 1 92.38 151 ALA B N 1
ATOM 3699 C CA . ALA B 1 151 ? -7.883 28.812 -5.902 1 92.38 151 ALA B CA 1
ATOM 3700 C C . ALA B 1 151 ? -7.906 30.266 -5.445 1 92.38 151 ALA B C 1
ATOM 3702 O O . ALA B 1 151 ? -7.098 31.078 -5.898 1 92.38 151 ALA B O 1
ATOM 3703 N N . GLU B 1 152 ? -8.82 30.469 -4.543 1 90.75 152 GLU B N 1
ATOM 3704 C CA . GLU B 1 152 ? -8.898 31.797 -3.947 1 90.75 152 GLU B CA 1
ATOM 3705 C C . GLU B 1 152 ? -9.391 31.734 -2.504 1 90.75 152 GLU B C 1
ATOM 3707 O O . GLU B 1 152 ? -10.008 30.734 -2.1 1 90.75 152 GLU B O 1
ATOM 3712 N N . GLY B 1 153 ? -9.016 32.781 -1.82 1 96.06 153 GLY B N 1
ATOM 3713 C CA . GLY B 1 153 ? -9.594 32.938 -0.496 1 96.06 153 GLY B CA 1
ATOM 3714 C C . GLY B 1 153 ? -8.977 32.031 0.546 1 96.06 153 GLY B C 1
ATOM 3715 O O . GLY B 1 153 ? -9.688 31.344 1.271 1 96.06 153 GLY B O 1
ATOM 3716 N N . PHE B 1 154 ? -7.668 31.984 0.542 1 98.38 154 PHE B N 1
ATOM 3717 C CA . PHE B 1 154 ? -7.02 31.234 1.617 1 98.38 154 PHE B CA 1
ATOM 3718 C C . PHE B 1 154 ? -6.055 32.125 2.387 1 98.38 154 PHE B C 1
ATOM 3720 O O . PHE B 1 154 ? -5.707 33.219 1.925 1 98.38 154 PHE B O 1
ATOM 3727 N N . HIS B 1 155 ? -5.781 31.75 3.6 1 98.62 155 HIS B N 1
ATOM 3728 C CA . HIS B 1 155 ? -4.637 32.219 4.371 1 98.62 155 HIS B CA 1
ATOM 3729 C C . HIS B 1 155 ? -3.65 31.094 4.641 1 98.62 155 HIS B C 1
ATOM 3731 O O . HIS B 1 155 ? -4.055 29.969 4.918 1 98.62 155 HIS B O 1
ATOM 3737 N N . VAL B 1 156 ? -2.418 31.391 4.539 1 98.56 156 VAL B N 1
ATOM 3738 C CA . VAL B 1 156 ? -1.396 30.391 4.824 1 98.56 156 VAL B CA 1
ATOM 3739 C C . VAL B 1 156 ? -0.454 30.906 5.91 1 98.56 156 VAL B C 1
ATOM 3741 O O . VAL B 1 156 ? -0.079 32.094 5.91 1 98.56 156 VAL B O 1
ATOM 3744 N N . ALA B 1 157 ? -0.198 30.062 6.883 1 98.19 157 ALA B N 1
ATOM 3745 C CA . ALA B 1 157 ? 0.761 30.422 7.93 1 98.19 157 ALA B CA 1
ATOM 3746 C C . ALA B 1 157 ? 2.189 30.125 7.484 1 98.19 157 ALA B C 1
ATOM 3748 O O . ALA B 1 157 ? 2.416 29.25 6.641 1 98.19 157 ALA B O 1
ATOM 3749 N N . ALA B 1 158 ? 3.104 30.812 8.008 1 96.94 158 ALA B N 1
ATOM 3750 C CA . ALA B 1 158 ? 4.52 30.609 7.719 1 96.94 158 ALA B CA 1
ATOM 3751 C C . ALA B 1 158 ? 5.395 31.109 8.867 1 96.94 158 ALA B C 1
ATOM 3753 O O . ALA B 1 158 ? 5.086 32.125 9.492 1 96.94 158 ALA B O 1
ATOM 3754 N N . ALA B 1 159 ? 6.387 30.359 9.117 1 96.56 159 ALA B N 1
ATOM 3755 C CA . ALA B 1 159 ? 7.457 30.859 9.977 1 96.56 159 ALA B CA 1
ATOM 3756 C C . ALA B 1 159 ? 8.484 31.641 9.164 1 96.56 159 ALA B C 1
ATOM 3758 O O . ALA B 1 159 ? 8.82 31.266 8.039 1 96.56 159 ALA B O 1
ATOM 3759 N N . VAL B 1 160 ? 8.961 32.688 9.789 1 96.56 160 VAL B N 1
ATOM 3760 C CA . VAL B 1 160 ? 9.812 33.656 9.062 1 96.56 160 VAL B CA 1
ATOM 3761 C C . VAL B 1 160 ? 11.07 33.906 9.875 1 96.56 160 VAL B C 1
ATOM 3763 O O . VAL B 1 160 ? 11.008 34.094 11.102 1 96.56 160 VAL B O 1
ATOM 3766 N N . ALA B 1 161 ? 12.148 33.906 9.156 1 95 161 ALA B N 1
ATOM 3767 C CA . ALA B 1 161 ? 13.438 34.219 9.766 1 95 161 ALA B CA 1
ATOM 3768 C C . ALA B 1 161 ? 13.953 35.562 9.258 1 95 161 ALA B C 1
ATOM 3770 O O . ALA B 1 161 ? 14.555 35.656 8.18 1 95 161 ALA B O 1
ATOM 3771 N N . PRO B 1 162 ? 13.906 36.594 10.094 1 91.94 162 PRO B N 1
ATOM 3772 C CA . PRO B 1 162 ? 14.492 37.875 9.695 1 91.94 162 PRO B CA 1
ATOM 3773 C C . PRO B 1 162 ? 16.016 37.906 9.773 1 91.94 162 PRO B C 1
ATOM 3775 O O . PRO B 1 162 ? 16.609 37 10.375 1 91.94 162 PRO B O 1
ATOM 3778 N N . SER B 1 163 ? 16.547 38.906 9.008 1 86.62 163 SER B N 1
ATOM 3779 C CA . SER B 1 163 ? 18 39.031 9.031 1 86.62 163 SER B CA 1
ATOM 3780 C C . SER B 1 163 ? 18.5 39.312 10.445 1 86.62 163 SER B C 1
ATOM 3782 O O . SER B 1 163 ? 19.578 38.844 10.836 1 86.62 163 SER B O 1
ATOM 3784 N N . GLU B 1 164 ? 17.781 40.062 11.055 1 85.56 164 GLU B N 1
ATOM 3785 C CA . GLU B 1 164 ? 18.094 40.375 12.445 1 85.56 164 GLU B CA 1
ATOM 3786 C C . GLU B 1 164 ? 16.875 40.188 13.344 1 85.56 164 GLU B C 1
ATOM 3788 O O . GLU B 1 164 ? 15.742 40.438 12.922 1 85.56 164 GLU B O 1
ATOM 3793 N N . GLY B 1 165 ? 17.188 39.656 14.43 1 87.62 165 GLY B N 1
ATOM 3794 C CA . GLY B 1 165 ? 16.109 39.531 15.391 1 87.62 165 GLY B CA 1
ATOM 3795 C C . GLY B 1 165 ? 15.594 38.094 15.5 1 87.62 165 GLY B C 1
ATOM 3796 O O . GLY B 1 165 ? 16.234 37.156 15.031 1 87.62 165 GLY B O 1
ATOM 3797 N N . GLU B 1 166 ? 14.375 38.031 16.047 1 91.5 166 GLU B N 1
ATOM 3798 C CA . GLU B 1 166 ? 13.773 36.719 16.391 1 91.5 166 GLU B CA 1
ATOM 3799 C C . GLU B 1 166 ? 12.828 36.25 15.297 1 91.5 166 GLU B C 1
ATOM 3801 O O . GLU B 1 166 ? 12.047 37.031 14.758 1 91.5 166 GLU B O 1
ATOM 3806 N N . PRO B 1 167 ? 12.961 34.938 14.961 1 95.12 167 PRO B N 1
ATOM 3807 C CA . PRO B 1 167 ? 11.961 34.406 14.031 1 95.12 167 PRO B CA 1
ATOM 3808 C C . PRO B 1 167 ? 10.531 34.562 14.539 1 95.12 167 PRO B C 1
ATOM 3810 O O . PRO B 1 167 ? 10.297 34.531 15.75 1 95.12 167 PRO B O 1
ATOM 3813 N N . PHE B 1 168 ? 9.602 34.781 13.625 1 95.81 168 PHE B N 1
ATOM 3814 C CA . PHE B 1 168 ? 8.195 34.969 13.969 1 95.81 168 PHE B CA 1
ATOM 3815 C C . PHE B 1 168 ? 7.289 34.25 12.984 1 95.81 168 PHE B C 1
ATOM 3817 O O . PHE B 1 168 ? 7.766 33.562 12.078 1 95.81 168 PHE B O 1
ATOM 3824 N N . CYS B 1 169 ? 5.988 34.25 13.25 1 97.38 169 CYS B N 1
ATOM 3825 C CA . CYS B 1 169 ? 5.023 33.562 12.398 1 97.38 169 CYS B CA 1
ATOM 3826 C C . CYS B 1 169 ? 3.988 34.531 11.859 1 97.38 169 CYS B C 1
ATOM 3828 O O . CYS B 1 169 ? 3.545 35.438 12.57 1 97.38 169 CYS B O 1
ATOM 3830 N N . VAL B 1 170 ? 3.633 34.344 10.617 1 97.81 170 VAL B N 1
ATOM 3831 C CA . VAL B 1 170 ? 2.717 35.25 9.961 1 97.81 170 VAL B CA 1
ATOM 3832 C C . VAL B 1 170 ? 1.562 34.5 9.328 1 97.81 170 VAL B C 1
ATOM 3834 O O . VAL B 1 170 ? 1.627 33.25 9.195 1 97.81 170 VAL B O 1
ATOM 3837 N N . SER B 1 171 ? 0.481 35.125 9.062 1 98.38 171 SER B N 1
ATOM 3838 C CA . SER B 1 171 ? -0.62 34.688 8.203 1 98.38 171 SER B CA 1
ATOM 3839 C C . SER B 1 171 ? -0.652 35.5 6.906 1 98.38 171 SER B C 1
ATOM 3841 O O . SER B 1 171 ? -0.794 36.719 6.938 1 98.38 171 SER B O 1
ATOM 3843 N N . LEU B 1 172 ? -0.513 34.844 5.812 1 98.06 172 LEU B N 1
ATOM 3844 C CA . LEU B 1 172 ? -0.488 35.531 4.523 1 98.06 172 LEU B CA 1
ATOM 3845 C C . LEU B 1 172 ? -1.776 35.281 3.748 1 98.06 172 LEU B C 1
ATOM 3847 O O . LEU B 1 172 ? -2.152 34.125 3.523 1 98.06 172 LEU B O 1
ATOM 3851 N N . PRO B 1 173 ? -2.43 36.312 3.334 1 98.06 173 PRO B N 1
ATOM 3852 C CA . PRO B 1 173 ? -3.633 36.156 2.518 1 98.06 173 PRO B CA 1
ATOM 3853 C C . PRO B 1 173 ? -3.312 35.781 1.07 1 98.06 173 PRO B C 1
ATOM 3855 O O . PRO B 1 173 ? -2.277 36.188 0.539 1 98.06 173 PRO B O 1
ATOM 3858 N N . SER B 1 174 ? -4.258 35.062 0.432 1 97.44 174 SER B N 1
ATOM 3859 C CA . SER B 1 174 ? -4.066 34.531 -0.915 1 97.44 174 SER B CA 1
ATOM 3860 C C . SER B 1 174 ? -3.855 35.656 -1.924 1 97.44 174 SER B C 1
ATOM 3862 O O . SER B 1 174 ? -3.23 35.469 -2.967 1 97.44 174 SER B O 1
ATOM 3864 N N . ASP B 1 175 ? -4.316 36.875 -1.594 1 97.06 175 ASP B N 1
ATOM 3865 C CA . ASP B 1 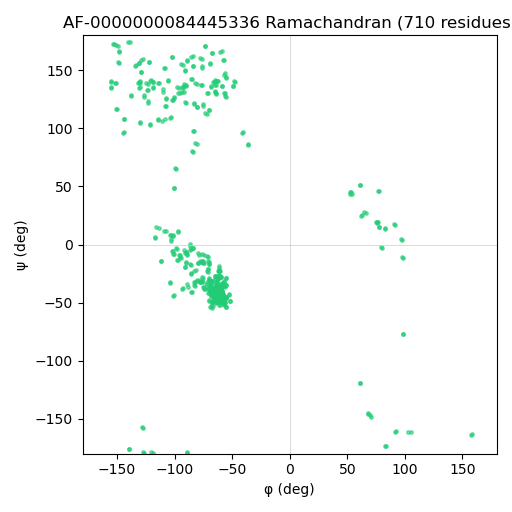175 ? -4.25 37.969 -2.555 1 97.06 175 ASP B CA 1
ATOM 3866 C C . ASP B 1 175 ? -3.119 38.938 -2.207 1 97.06 175 ASP B C 1
ATOM 3868 O O . ASP B 1 175 ? -3.041 40.031 -2.762 1 97.06 175 ASP B O 1
ATOM 3872 N N . ALA B 1 176 ? -2.312 38.562 -1.238 1 97.12 176 ALA B N 1
ATOM 3873 C CA . ALA B 1 176 ? -1.156 39.406 -0.95 1 97.12 176 ALA B CA 1
ATOM 3874 C C . ALA B 1 176 ? -0.29 39.594 -2.191 1 97.12 176 ALA B C 1
ATOM 3876 O O . ALA B 1 176 ? 0.028 38.625 -2.887 1 97.12 176 ALA B O 1
ATOM 3877 N N . PRO B 1 177 ? 0.065 40.875 -2.506 1 97.38 177 PRO B N 1
ATOM 3878 C CA . PRO B 1 177 ? 0.976 41.094 -3.637 1 97.38 177 PRO B CA 1
ATOM 3879 C C . PRO B 1 177 ? 2.285 40.312 -3.475 1 97.38 177 PRO B C 1
ATOM 3881 O O . PRO B 1 177 ? 2.934 40.406 -2.43 1 97.38 177 PRO B O 1
ATOM 3884 N N . GLY B 1 178 ? 2.645 39.531 -4.5 1 98.12 178 GLY B N 1
ATOM 3885 C CA . GLY B 1 178 ? 3.895 38.781 -4.465 1 98.12 178 GLY B CA 1
ATOM 3886 C C . GLY B 1 178 ? 3.715 37.344 -4.047 1 98.12 178 GLY B C 1
ATOM 3887 O O . GLY B 1 178 ? 4.645 36.531 -4.152 1 98.12 178 GLY B O 1
ATOM 3888 N N . LEU B 1 179 ? 2.512 37.031 -3.541 1 98.12 179 LEU B N 1
ATOM 3889 C CA . LEU B 1 179 ? 2.221 35.656 -3.205 1 98.12 179 LEU B CA 1
ATOM 3890 C C . LEU B 1 179 ? 1.608 34.906 -4.395 1 98.12 179 LEU B C 1
ATOM 3892 O O . LEU B 1 179 ? 0.603 35.375 -4.953 1 98.12 179 LEU B O 1
ATOM 3896 N N . GLU B 1 180 ? 2.271 33.812 -4.805 1 97.81 180 GLU B N 1
ATOM 3897 C CA . GLU B 1 180 ? 1.776 33.062 -5.953 1 97.81 180 GLU B CA 1
ATOM 3898 C C . GLU B 1 180 ? 1.591 31.594 -5.609 1 97.81 180 GLU B C 1
ATOM 3900 O O . GLU B 1 180 ? 2.498 30.953 -5.07 1 97.81 180 GLU B O 1
ATOM 3905 N N . ARG B 1 181 ? 0.473 31.109 -5.887 1 97.44 181 ARG B N 1
ATOM 3906 C CA . ARG B 1 181 ? 0.142 29.703 -5.699 1 97.44 181 ARG B CA 1
ATOM 3907 C C . ARG B 1 181 ? 0.392 28.906 -6.977 1 97.44 181 ARG B C 1
ATOM 3909 O O . ARG B 1 181 ? 0.005 29.344 -8.062 1 97.44 181 ARG B O 1
ATOM 3916 N N . SER B 1 182 ? 1.056 27.797 -6.926 1 97.56 182 SER B N 1
ATOM 3917 C CA . SER B 1 182 ? 1.266 26.938 -8.086 1 97.56 182 SER B CA 1
ATOM 3918 C C . SER B 1 182 ? -0.01 26.188 -8.453 1 97.56 182 SER B C 1
ATOM 3920 O O . SER B 1 182 ? -1.022 26.297 -7.758 1 97.56 182 SER B O 1
ATOM 3922 N N . ASP B 1 183 ? 0.003 25.531 -9.586 1 96.75 183 ASP B N 1
ATOM 3923 C CA . ASP B 1 183 ? -1 24.484 -9.82 1 96.75 183 ASP B CA 1
ATOM 3924 C C . ASP B 1 183 ? -0.942 23.422 -8.734 1 96.75 183 ASP B C 1
ATOM 3926 O O . ASP B 1 183 ? 0.063 23.281 -8.031 1 96.75 183 ASP B O 1
ATOM 3930 N N . ASP B 1 184 ? -2.033 22.703 -8.594 1 97.12 184 ASP B N 1
ATOM 3931 C CA . ASP B 1 184 ? -2.061 21.594 -7.645 1 97.12 184 ASP B CA 1
ATOM 3932 C C . ASP B 1 184 ? -0.991 20.562 -7.977 1 97.12 184 ASP B C 1
ATOM 3934 O O . ASP B 1 184 ? -0.759 20.25 -9.148 1 97.12 184 ASP B O 1
ATOM 3938 N N . LEU B 1 185 ? -0.317 20.094 -6.941 1 96.69 185 LEU B N 1
ATOM 3939 C CA . LEU B 1 185 ? 0.632 19 -7.125 1 96.69 185 LEU B CA 1
ATOM 3940 C C . LEU B 1 185 ? -0.079 17.734 -7.594 1 96.69 185 LEU B C 1
ATOM 3942 O O . LEU B 1 185 ? -1.211 17.469 -7.188 1 96.69 185 LEU B O 1
ATOM 3946 N N . ASP B 1 186 ? 0.542 17.016 -8.484 1 96.75 186 ASP B N 1
ATOM 3947 C CA . ASP B 1 186 ? 0.028 15.727 -8.93 1 96.75 186 ASP B CA 1
ATOM 3948 C C . ASP B 1 186 ? 0.437 14.609 -7.977 1 96.75 186 ASP B C 1
ATOM 3950 O O . ASP B 1 186 ? 1.526 14.047 -8.102 1 96.75 186 ASP B O 1
ATOM 3954 N N . LEU B 1 187 ? -0.464 14.25 -7.078 1 97.56 187 LEU B N 1
ATOM 3955 C CA . LEU B 1 187 ? -0.149 13.352 -5.969 1 97.56 187 LEU B CA 1
ATOM 3956 C C . LEU B 1 187 ? -0.665 11.945 -6.242 1 97.56 187 LEU B C 1
ATOM 3958 O O . LEU B 1 187 ? -1.535 11.758 -7.094 1 97.56 187 LEU B O 1
ATOM 3962 N N . LEU B 1 188 ? -0.144 10.992 -5.531 1 97.38 188 LEU B N 1
ATOM 3963 C CA . LEU B 1 188 ? -0.533 9.586 -5.609 1 97.38 188 LEU B CA 1
ATOM 3964 C C . LEU B 1 188 ? -1.987 9.398 -5.191 1 97.38 188 LEU B C 1
ATOM 3966 O O . LEU B 1 188 ? -2.691 8.547 -5.738 1 97.38 188 LEU B O 1
ATOM 3970 N N . ALA B 1 189 ? -2.445 10.117 -4.234 1 97.44 189 ALA B N 1
ATOM 3971 C CA . ALA B 1 189 ? -3.791 10.094 -3.668 1 97.44 189 ALA B CA 1
ATOM 3972 C C . ALA B 1 189 ? -4.203 11.469 -3.164 1 97.44 189 ALA B C 1
ATOM 3974 O O . ALA B 1 189 ? -3.375 12.383 -3.09 1 97.44 189 ALA B O 1
ATOM 3975 N N . MET B 1 190 ? -5.5 11.617 -2.906 1 97.88 190 MET B N 1
ATOM 3976 C CA . MET B 1 190 ? -6.047 12.828 -2.301 1 97.88 190 MET B CA 1
ATOM 3977 C C . MET B 1 190 ? -5.785 14.039 -3.186 1 97.88 190 MET B C 1
ATOM 3979 O O . MET B 1 190 ? -5.289 15.07 -2.713 1 97.88 190 MET B O 1
ATOM 3983 N N . ARG B 1 191 ? -6.129 13.898 -4.359 1 97.56 191 ARG B N 1
ATOM 3984 C CA . ARG B 1 191 ? -5.742 14.859 -5.383 1 97.56 191 ARG B CA 1
ATOM 3985 C C . ARG B 1 191 ? -6.637 16.094 -5.344 1 97.56 191 ARG B C 1
ATOM 3987 O O . ARG B 1 191 ? -6.297 17.141 -5.906 1 97.56 191 ARG B O 1
ATOM 3994 N N . SER B 1 192 ? -7.793 15.953 -4.648 1 97.81 192 SER B N 1
ATOM 3995 C CA . SER B 1 192 ? -8.695 17.094 -4.531 1 97.81 192 SER B CA 1
ATOM 3996 C C . SER B 1 192 ? -8.547 17.781 -3.176 1 97.81 192 SER B C 1
ATOM 3998 O O . SER B 1 192 ? -9.539 18.047 -2.496 1 97.81 192 SER B O 1
ATOM 4000 N N . THR B 1 193 ? -7.289 18.062 -2.795 1 98 193 THR B N 1
ATOM 4001 C CA . THR B 1 193 ? -7.055 18.672 -1.486 1 98 193 THR B CA 1
ATOM 4002 C C . THR B 1 193 ? -6.438 20.062 -1.634 1 98 193 THR B C 1
ATOM 4004 O O . THR B 1 193 ? -6.035 20.672 -0.644 1 98 193 THR B O 1
ATOM 4007 N N . SER B 1 194 ? -6.309 20.547 -2.879 1 98 194 SER B N 1
ATOM 4008 C CA . SER B 1 194 ? -5.691 21.844 -3.16 1 98 194 SER B CA 1
ATOM 4009 C C . SER B 1 194 ? -4.305 21.938 -2.535 1 98 194 SER B C 1
ATOM 4011 O O . SER B 1 194 ? -3.998 22.922 -1.842 1 98 194 SER B O 1
ATOM 4013 N N . THR B 1 195 ? -3.547 20.828 -2.693 1 97.62 195 THR B N 1
ATOM 4014 C CA . THR B 1 195 ? -2.156 20.828 -2.252 1 97.62 195 THR B CA 1
ATOM 4015 C C . THR B 1 195 ? -1.251 21.438 -3.316 1 97.62 195 THR B C 1
ATOM 4017 O O . THR B 1 195 ? -1.228 20.984 -4.457 1 97.62 195 THR B O 1
ATOM 4020 N N . ALA B 1 196 ? -0.564 22.469 -2.979 1 97.69 196 ALA B N 1
ATOM 4021 C CA . ALA B 1 196 ? 0.225 23.234 -3.936 1 97.69 196 ALA B CA 1
ATOM 4022 C C . ALA B 1 196 ? 1.41 23.922 -3.252 1 97.69 196 ALA B C 1
ATOM 4024 O O . ALA B 1 196 ? 1.594 23.781 -2.039 1 97.69 196 ALA B O 1
ATOM 4025 N N . ALA B 1 197 ? 2.232 24.484 -4.02 1 97 197 ALA B N 1
ATOM 4026 C CA . ALA B 1 197 ? 3.326 25.312 -3.518 1 97 197 ALA B CA 1
ATOM 4027 C C . ALA B 1 197 ? 2.924 26.781 -3.461 1 97 197 ALA B C 1
ATOM 4029 O O . ALA B 1 197 ? 1.985 27.203 -4.141 1 97 197 ALA B O 1
ATOM 4030 N N . VAL B 1 198 ? 3.562 27.5 -2.607 1 97.56 198 VAL B N 1
ATOM 4031 C CA . VAL B 1 198 ? 3.404 28.938 -2.525 1 97.56 198 VAL B CA 1
ATOM 4032 C C . VAL B 1 198 ? 4.762 29.625 -2.691 1 97.56 198 VAL B C 1
ATOM 4034 O O . VAL B 1 198 ? 5.707 29.328 -1.955 1 97.56 198 VAL B O 1
ATOM 4037 N N . ASP B 1 199 ? 4.793 30.469 -3.689 1 98.19 199 ASP B N 1
ATOM 4038 C CA . ASP B 1 199 ? 5.961 31.328 -3.871 1 98.19 199 ASP B CA 1
ATOM 4039 C C . ASP B 1 199 ? 5.742 32.688 -3.232 1 98.19 199 ASP B C 1
ATOM 4041 O O . ASP B 1 199 ? 4.699 33.312 -3.432 1 98.19 199 ASP B O 1
ATOM 4045 N N . ILE B 1 200 ? 6.68 33.062 -2.488 1 98.31 200 ILE B N 1
ATOM 4046 C CA . ILE B 1 200 ? 6.652 34.344 -1.778 1 98.31 200 ILE B CA 1
ATOM 4047 C C . ILE B 1 200 ? 7.762 35.25 -2.307 1 98.31 200 ILE B C 1
ATOM 4049 O O . ILE B 1 200 ? 8.945 35.031 -2.051 1 98.31 200 ILE B O 1
ATOM 4053 N N . ARG B 1 201 ? 7.309 36.219 -3.037 1 98.12 201 ARG B N 1
ATOM 4054 C CA . ARG B 1 201 ? 8.258 37.156 -3.637 1 98.12 201 ARG B CA 1
ATOM 4055 C C . ARG B 1 201 ? 7.98 38.594 -3.193 1 98.12 201 ARG B C 1
ATOM 4057 O O . ARG B 1 201 ? 7.105 39.25 -3.75 1 98.12 201 ARG B O 1
ATOM 4064 N N . ALA B 1 202 ? 8.773 39.031 -2.299 1 97.38 202 ALA B N 1
ATOM 4065 C CA . ALA B 1 202 ? 8.695 40.406 -1.763 1 97.38 202 ALA B CA 1
ATOM 4066 C C . ALA B 1 202 ? 7.285 40.719 -1.261 1 97.38 202 ALA B C 1
ATOM 4068 O O . ALA B 1 202 ? 6.707 41.75 -1.609 1 97.38 202 ALA B O 1
ATOM 4069 N N . VAL B 1 203 ? 6.707 39.844 -0.55 1 98.19 203 VAL B N 1
ATOM 4070 C CA . VAL B 1 203 ? 5.367 40.031 -0.002 1 98.19 203 VAL B CA 1
ATOM 4071 C C . VAL B 1 203 ? 5.418 41 1.188 1 98.19 203 VAL B C 1
ATOM 4073 O O . VAL B 1 203 ? 6.086 40.719 2.188 1 98.19 203 VAL B O 1
ATOM 4076 N N . PRO B 1 204 ? 4.73 42.062 1.106 1 97.25 204 PRO B N 1
ATOM 4077 C CA . PRO B 1 204 ? 4.742 43.031 2.229 1 97.25 204 PRO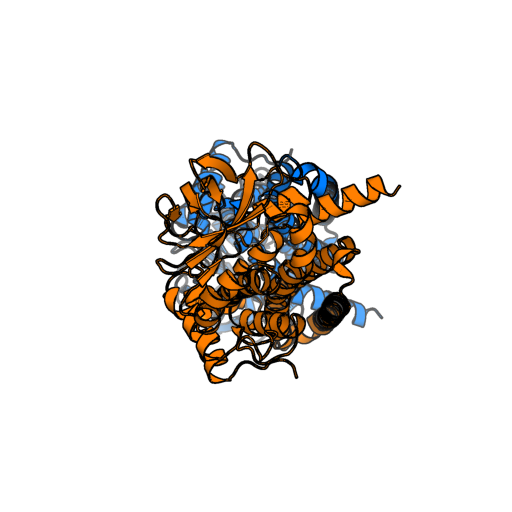 B CA 1
ATOM 4078 C C . PRO B 1 204 ? 3.881 42.562 3.398 1 97.25 204 PRO B C 1
ATOM 4080 O O . PRO B 1 204 ? 2.771 42.062 3.193 1 97.25 204 PRO B O 1
ATOM 4083 N N . ILE B 1 205 ? 4.387 42.719 4.582 1 95.94 205 ILE B N 1
ATOM 4084 C CA . ILE B 1 205 ? 3.594 42.375 5.762 1 95.94 205 ILE B CA 1
ATOM 4085 C C . ILE B 1 205 ? 3.715 43.5 6.793 1 95.94 205 ILE B C 1
ATOM 4087 O O . ILE B 1 205 ? 4.68 44.281 6.773 1 95.94 205 ILE B O 1
ATOM 4091 N N . GLY B 1 206 ? 2.721 43.594 7.594 1 93.94 206 GLY B N 1
ATOM 4092 C CA . GLY B 1 206 ? 2.715 44.5 8.75 1 93.94 206 GLY B CA 1
ATOM 4093 C C . GLY B 1 206 ? 2.373 43.781 10.047 1 93.94 206 GLY B C 1
ATOM 4094 O O . GLY B 1 206 ? 2.221 42.562 10.07 1 93.94 206 GLY B O 1
ATOM 4095 N N . PRO B 1 207 ? 2.336 44.5 11.117 1 93.44 207 PRO B N 1
ATOM 4096 C CA . PRO B 1 207 ? 2.018 43.906 12.414 1 93.44 207 PRO B CA 1
ATOM 4097 C C . PRO B 1 207 ? 0.686 43.156 12.414 1 93.44 207 PRO B C 1
ATOM 4099 O O . PRO B 1 207 ? 0.51 42.219 13.164 1 93.44 207 PRO B O 1
ATOM 4102 N N . GLU B 1 208 ? -0.236 43.594 11.562 1 94.81 208 GLU B N 1
ATOM 4103 C CA . GLU B 1 208 ? -1.57 43 11.508 1 94.81 208 GLU B CA 1
ATOM 4104 C C . GLU B 1 208 ? -1.526 41.594 10.938 1 94.81 208 GLU B C 1
ATOM 4106 O O . GLU B 1 208 ? -2.477 40.812 11.094 1 94.81 208 GLU B O 1
ATOM 4111 N N . ASP B 1 209 ? -0.441 41.25 10.289 1 96.31 209 ASP B N 1
ATOM 4112 C CA . ASP B 1 209 ? -0.308 39.938 9.656 1 96.31 209 ASP B CA 1
ATOM 4113 C C . ASP B 1 209 ? 0.422 38.938 10.562 1 96.31 209 ASP B C 1
ATOM 4115 O O . ASP B 1 209 ? 0.465 37.75 10.281 1 96.31 209 ASP B O 1
ATOM 4119 N N . VAL B 1 210 ? 0.967 39.406 11.648 1 96.75 210 VAL B N 1
ATOM 4120 C CA . VAL B 1 210 ? 1.82 38.594 12.508 1 96.75 210 VAL B CA 1
ATOM 4121 C C . VAL B 1 210 ? 0.957 37.719 13.422 1 96.75 210 VAL B C 1
ATOM 4123 O O . VAL B 1 210 ? 0.157 38.25 14.203 1 96.75 210 VAL B O 1
ATOM 4126 N N . LEU B 1 211 ? 1.074 36.406 13.297 1 97.62 211 LEU B N 1
ATOM 4127 C CA . LEU B 1 211 ? 0.398 35.469 14.188 1 97.62 211 LEU B CA 1
ATOM 4128 C C . LEU B 1 211 ? 1.012 35.5 15.578 1 97.62 211 LEU B C 1
ATOM 4130 O O . LEU B 1 211 ? 0.29 35.562 16.578 1 97.62 211 LEU B O 1
ATOM 4134 N N . HIS B 1 212 ? 2.295 35.438 15.633 1 97.19 212 HIS B N 1
ATOM 4135 C CA . HIS B 1 212 ? 3.055 35.531 16.875 1 97.19 212 HIS B CA 1
ATOM 4136 C C . HIS B 1 212 ? 4.441 36.094 16.641 1 97.19 212 HIS B C 1
ATOM 4138 O O . HIS B 1 212 ? 5.113 35.75 15.664 1 97.19 212 HIS B O 1
ATOM 4144 N N . PRO B 1 213 ? 4.922 36.969 17.531 1 96.06 213 PRO B N 1
ATOM 4145 C CA . PRO B 1 213 ? 6.199 37.656 17.312 1 96.06 213 PRO B CA 1
ATOM 4146 C C . PRO B 1 213 ? 7.402 36.75 17.594 1 96.06 213 PRO B C 1
ATOM 4148 O O . PRO B 1 213 ? 8.531 37.125 17.234 1 96.06 213 PRO B O 1
ATOM 4151 N N . SER B 1 214 ? 7.16 35.625 18.266 1 96.12 214 SER B N 1
ATOM 4152 C CA . SER B 1 214 ? 8.25 34.688 18.562 1 96.12 214 SER B CA 1
ATOM 4153 C C . SER B 1 214 ? 7.883 33.281 18.172 1 96.12 214 SER B C 1
ATOM 4155 O O . SER B 1 214 ? 7.148 32.594 18.875 1 96.12 214 SER B O 1
ATOM 4157 N N . ALA B 1 215 ? 8.477 32.844 17.062 1 94.94 215 ALA B N 1
ATOM 4158 C CA . ALA B 1 215 ? 8.273 31.453 16.625 1 94.94 215 ALA B CA 1
ATOM 4159 C C . ALA B 1 215 ? 8.797 30.469 17.672 1 94.94 215 ALA B C 1
ATOM 4161 O O . ALA B 1 215 ? 8.188 29.438 17.922 1 94.94 215 ALA B O 1
ATOM 4162 N N . ARG B 1 216 ? 9.867 30.797 18.312 1 91.81 216 ARG B N 1
ATOM 4163 C CA . ARG B 1 216 ? 10.523 29.938 19.281 1 91.81 216 ARG B CA 1
ATOM 4164 C C . ARG B 1 216 ? 9.617 29.656 20.484 1 91.81 216 ARG B C 1
ATOM 4166 O O . ARG B 1 216 ? 9.641 28.562 21.047 1 91.81 216 ARG B O 1
ATOM 4173 N N . GLN B 1 217 ? 8.883 30.641 20.828 1 93.75 217 GLN B N 1
ATOM 4174 C CA . GLN B 1 217 ? 7.977 30.5 21.953 1 93.75 217 GLN B CA 1
ATOM 4175 C C . GLN B 1 217 ? 6.668 29.844 21.531 1 93.75 217 GLN B C 1
ATOM 4177 O O . GLN B 1 217 ? 6.094 29.047 22.281 1 93.75 217 GLN B O 1
ATOM 4182 N N . TRP B 1 218 ? 6.281 30.141 20.406 1 94.81 218 TRP B N 1
ATOM 4183 C CA . TRP B 1 218 ? 4.93 29.812 19.969 1 94.81 218 TRP B CA 1
ATOM 4184 C C . TRP B 1 218 ? 4.867 28.391 19.422 1 94.81 218 TRP B C 1
ATOM 4186 O O . TRP B 1 218 ? 3.916 27.656 19.703 1 94.81 218 TRP B O 1
ATOM 4196 N N . LEU B 1 219 ? 5.836 27.969 18.688 1 94 219 LEU B N 1
ATOM 4197 C CA . LEU B 1 219 ? 5.793 26.703 17.953 1 94 219 LEU B CA 1
ATOM 4198 C C . LEU B 1 219 ? 5.711 25.531 18.906 1 94 219 LEU B C 1
ATOM 4200 O O . LEU B 1 219 ? 4.922 24.594 18.688 1 94 219 LEU B O 1
ATOM 4204 N N . PRO B 1 220 ? 6.453 25.531 20 1 93.81 220 PRO B N 1
ATOM 4205 C CA . PRO B 1 220 ? 6.309 24.422 20.953 1 93.81 220 PRO B CA 1
ATOM 4206 C C . PRO B 1 220 ? 4.898 24.328 21.531 1 93.81 220 PRO B C 1
ATOM 4208 O O . PRO B 1 220 ? 4.438 23.219 21.859 1 93.81 220 PRO B O 1
ATOM 4211 N N . ARG B 1 221 ? 4.207 25.422 21.625 1 94.44 221 ARG B N 1
ATOM 4212 C CA . ARG B 1 221 ? 2.883 25.453 22.234 1 94.44 221 ARG B CA 1
ATOM 4213 C C . ARG B 1 221 ? 1.819 24.969 21.25 1 94.44 221 ARG B C 1
ATOM 4215 O O . ARG B 1 221 ? 0.826 24.359 21.656 1 94.44 221 ARG B O 1
ATOM 4222 N N . VAL B 1 222 ? 2.021 25.188 19.984 1 95 222 VAL B N 1
ATOM 4223 C CA . VAL B 1 222 ? 1.008 24.828 19 1 95 222 VAL B CA 1
ATOM 4224 C C . VAL B 1 222 ? 1.254 23.406 18.5 1 95 222 VAL B C 1
ATOM 4226 O O . VAL B 1 222 ? 0.344 22.766 17.969 1 95 222 VAL B O 1
ATOM 4229 N N . ARG B 1 223 ? 2.449 22.891 18.672 1 95.5 223 ARG B N 1
ATOM 4230 C CA . ARG B 1 223 ? 2.854 21.594 18.141 1 95.5 223 ARG B CA 1
ATOM 4231 C C . ARG B 1 223 ? 1.902 20.484 18.594 1 95.5 223 ARG B C 1
ATOM 4233 O O . ARG B 1 223 ? 1.469 19.656 17.797 1 95.5 223 ARG B O 1
ATOM 4240 N N . PRO B 1 224 ? 1.517 20.438 19.875 1 97.31 224 PRO B N 1
ATOM 4241 C CA . PRO B 1 224 ? 0.633 19.344 20.312 1 97.31 224 PRO B CA 1
ATOM 4242 C C . PRO B 1 224 ? -0.69 19.328 19.547 1 97.31 224 PRO B C 1
ATOM 4244 O O . PRO B 1 224 ? -1.169 18.266 19.156 1 97.31 224 PRO B O 1
ATOM 4247 N N . ALA B 1 225 ? -1.27 20.484 19.359 1 97.31 225 ALA B N 1
ATOM 4248 C CA . ALA B 1 225 ? -2.52 20.547 18.594 1 97.31 225 ALA B CA 1
ATOM 4249 C C . ALA B 1 225 ? -2.297 20.172 17.141 1 97.31 225 ALA B C 1
ATOM 4251 O O . ALA B 1 225 ? -3.109 19.469 16.547 1 97.31 225 ALA B O 1
ATOM 4252 N N . PHE B 1 226 ? -1.192 20.688 16.594 1 97.38 226 PHE B N 1
ATOM 4253 C CA . PHE B 1 226 ? -0.834 20.391 15.211 1 97.38 226 PHE B CA 1
ATOM 4254 C C . PHE B 1 226 ? -0.743 18.875 14.992 1 97.38 226 PHE B C 1
ATOM 4256 O O . PHE B 1 226 ? -1.441 18.328 14.141 1 97.38 226 PHE B O 1
ATOM 4263 N N . LEU B 1 227 ? 0.015 18.234 15.773 1 97.75 227 LEU B N 1
ATOM 4264 C CA . LEU B 1 227 ? 0.228 16.797 15.625 1 97.75 227 LEU B CA 1
ATOM 4265 C C . LEU B 1 227 ? -0.996 16.016 16.094 1 97.75 227 LEU B C 1
ATOM 4267 O O . LEU B 1 227 ? -1.31 14.953 15.547 1 97.75 227 LEU B O 1
ATOM 4271 N N . GLY B 1 228 ? -1.623 16.5 17.172 1 98.5 228 GLY B N 1
ATOM 4272 C CA . GLY B 1 228 ? -2.834 15.844 17.641 1 98.5 228 GLY B CA 1
ATOM 4273 C C . GLY B 1 228 ? -3.916 15.758 16.578 1 98.5 228 GLY B C 1
ATOM 4274 O O . GLY B 1 228 ? -4.488 14.695 16.344 1 98.5 228 GLY B O 1
ATOM 4275 N N . LEU B 1 229 ? -4.191 16.891 15.961 1 98.62 229 LEU B N 1
ATOM 4276 C CA . LEU B 1 229 ? -5.18 16.922 14.883 1 98.62 229 LEU B CA 1
ATOM 4277 C C . LEU B 1 229 ? -4.742 16.047 13.719 1 98.62 229 LEU B C 1
ATOM 4279 O O . LEU B 1 229 ? -5.562 15.352 13.109 1 98.62 229 LEU B O 1
ATOM 4283 N N . GLN B 1 230 ? -3.467 16.047 13.414 1 98.44 230 GLN B N 1
ATOM 4284 C CA . GLN B 1 230 ? -2.928 15.195 12.359 1 98.44 230 GLN B CA 1
ATOM 4285 C C . GLN B 1 230 ? -3.162 13.719 12.664 1 98.44 230 GLN B C 1
ATOM 4287 O O . GLN B 1 230 ? -3.445 12.93 11.758 1 98.44 230 GLN B O 1
ATOM 4292 N N . CYS B 1 231 ? -3.016 13.352 13.953 1 98.88 231 CYS B N 1
ATOM 4293 C CA . CYS B 1 231 ? -3.254 11.977 14.391 1 98.88 231 CYS B CA 1
ATOM 4294 C C . CYS B 1 231 ? -4.699 11.57 14.133 1 98.88 231 CYS B C 1
ATOM 4296 O O . CYS B 1 231 ? -4.988 10.383 13.938 1 98.88 231 CYS B O 1
ATOM 4298 N N . GLY B 1 232 ? -5.621 12.555 14.125 1 98.88 232 GLY B N 1
ATOM 4299 C CA . GLY B 1 232 ? -7.004 12.258 13.789 1 98.88 232 GLY B CA 1
ATOM 4300 C C . GLY B 1 232 ? -7.152 11.578 12.445 1 98.88 232 GLY B C 1
ATOM 4301 O O . GLY B 1 232 ? -8.008 10.703 12.273 1 98.88 232 GLY B O 1
ATOM 4302 N N . MET B 1 233 ? -6.336 11.93 11.516 1 98.88 233 MET B N 1
ATOM 4303 C CA . MET B 1 233 ? -6.359 11.312 10.188 1 98.88 233 MET B CA 1
ATOM 4304 C C . MET B 1 233 ? -6.012 9.836 10.273 1 98.88 233 MET B C 1
ATOM 4306 O O . MET B 1 233 ? -6.715 8.992 9.711 1 98.88 233 MET B O 1
ATOM 4310 N N . SER B 1 234 ? -4.891 9.516 11.016 1 98.94 234 SER B N 1
ATOM 4311 C CA . SER B 1 234 ? -4.469 8.133 11.195 1 98.94 234 SER B CA 1
ATOM 4312 C C . SER B 1 234 ? -5.535 7.312 11.906 1 98.94 234 SER B C 1
ATOM 4314 O O . SER B 1 234 ? -5.797 6.164 11.539 1 98.94 234 SER B O 1
ATOM 4316 N N . ILE B 1 235 ? -6.094 7.93 12.922 1 98.94 235 ILE B N 1
ATOM 4317 C CA . ILE B 1 235 ? -7.109 7.246 13.719 1 98.94 235 ILE B CA 1
ATOM 4318 C C . ILE B 1 235 ? -8.297 6.879 12.828 1 98.94 235 ILE B C 1
ATOM 4320 O O . ILE B 1 235 ? -8.758 5.734 12.836 1 98.94 235 ILE B O 1
ATOM 4324 N N . GLY B 1 236 ? -8.797 7.836 12.07 1 98.88 236 GLY B N 1
ATOM 4325 C CA . GLY B 1 236 ? -9.938 7.586 11.211 1 98.88 236 GLY B CA 1
ATOM 4326 C C . GLY B 1 236 ? -9.688 6.516 10.172 1 98.88 236 GLY B C 1
ATOM 4327 O O . GLY B 1 236 ? -10.508 5.617 9.977 1 98.88 236 GLY B O 1
ATOM 4328 N N . LEU B 1 237 ? -8.562 6.637 9.477 1 98.94 237 LEU B N 1
ATOM 4329 C CA . LEU B 1 237 ? -8.219 5.668 8.438 1 98.94 237 LEU B CA 1
ATOM 4330 C C . LEU B 1 237 ? -8.078 4.27 9.031 1 98.94 237 LEU B C 1
ATOM 4332 O O . LEU B 1 237 ? -8.57 3.295 8.453 1 98.94 237 LEU B O 1
ATOM 4336 N N . ALA B 1 238 ? -7.426 4.148 10.195 1 98.94 238 ALA B N 1
ATOM 4337 C CA . ALA B 1 238 ? -7.266 2.859 10.867 1 98.94 238 ALA B CA 1
ATOM 4338 C C . ALA B 1 238 ? -8.617 2.264 11.242 1 98.94 238 ALA B C 1
ATOM 4340 O O . ALA B 1 238 ? -8.859 1.073 11.031 1 98.94 238 ALA B O 1
ATOM 4341 N N . ARG B 1 239 ? -9.469 3.146 11.82 1 98.81 239 ARG B N 1
ATOM 4342 C CA . ARG B 1 239 ? -10.789 2.686 12.227 1 98.81 239 ARG B CA 1
ATOM 4343 C C . ARG B 1 239 ? -11.555 2.105 11.039 1 98.81 239 ARG B C 1
ATOM 4345 O O . ARG B 1 239 ? -12.148 1.031 11.141 1 98.81 239 ARG B O 1
ATOM 4352 N N . ARG B 1 240 ? -11.5 2.789 9.938 1 98.75 240 ARG B N 1
ATOM 4353 C CA . ARG B 1 240 ? -12.227 2.326 8.758 1 98.75 240 ARG B CA 1
ATOM 4354 C C . ARG B 1 240 ? -11.648 1.017 8.234 1 98.75 240 ARG B C 1
ATOM 4356 O O . ARG B 1 240 ? -12.391 0.078 7.934 1 98.75 240 ARG B O 1
ATOM 4363 N N . ALA B 1 241 ? -10.359 0.957 8.07 1 98.75 241 ALA B N 1
ATOM 4364 C CA . ALA B 1 241 ? -9.711 -0.25 7.566 1 98.75 241 ALA B CA 1
ATOM 4365 C C . ALA B 1 241 ? -10.016 -1.45 8.461 1 98.75 241 ALA B C 1
ATOM 4367 O O . ALA B 1 241 ? -10.297 -2.543 7.965 1 98.75 241 ALA B O 1
ATOM 4368 N N . LEU B 1 242 ? -9.945 -1.262 9.773 1 98.75 242 LEU B N 1
ATOM 4369 C CA . LEU B 1 242 ? -10.211 -2.346 10.711 1 98.75 242 LEU B CA 1
ATOM 4370 C C . LEU B 1 242 ? -11.68 -2.764 10.656 1 98.75 242 LEU B C 1
ATOM 4372 O O . LEU B 1 242 ? -12 -3.943 10.828 1 98.75 242 LEU B O 1
ATOM 4376 N N . ALA B 1 243 ? -12.562 -1.765 10.492 1 98.19 243 ALA B N 1
ATOM 4377 C CA . ALA B 1 243 ? -13.977 -2.1 10.328 1 98.19 243 ALA B CA 1
ATOM 4378 C C . ALA B 1 243 ? -14.195 -2.971 9.094 1 98.19 243 ALA B C 1
ATOM 4380 O O . ALA B 1 243 ? -14.961 -3.936 9.141 1 98.19 243 ALA B O 1
ATOM 4381 N N . GLU B 1 244 ? -13.539 -2.619 7.992 1 97.62 244 GLU B N 1
ATOM 4382 C CA . GLU B 1 244 ? -13.641 -3.426 6.777 1 97.62 244 GLU B CA 1
ATOM 4383 C C . GLU B 1 244 ? -13.102 -4.836 7.012 1 97.62 244 GLU B C 1
ATOM 4385 O O . GLU B 1 244 ? -13.68 -5.812 6.527 1 97.62 244 GLU B O 1
ATOM 4390 N N . ALA B 1 245 ? -11.984 -4.926 7.668 1 97.69 245 ALA B N 1
ATOM 4391 C CA . ALA B 1 245 ? -11.383 -6.227 7.957 1 97.69 245 ALA B CA 1
ATOM 4392 C C . ALA B 1 245 ? -12.305 -7.074 8.828 1 97.69 245 ALA B C 1
ATOM 4394 O O . ALA B 1 245 ? -12.422 -8.281 8.617 1 97.69 245 ALA B O 1
ATOM 4395 N N . ALA B 1 246 ? -12.922 -6.441 9.766 1 96.62 246 ALA B N 1
ATOM 4396 C CA . ALA B 1 246 ? -13.773 -7.141 10.727 1 96.62 246 ALA B CA 1
ATOM 4397 C C . ALA B 1 246 ? -15.062 -7.621 10.062 1 96.62 246 ALA B C 1
ATOM 4399 O O . ALA B 1 246 ? -15.711 -8.547 10.547 1 96.62 246 ALA B O 1
ATOM 4400 N N . ALA B 1 247 ? -15.445 -7.02 8.992 1 94.69 247 ALA B N 1
ATOM 4401 C CA . ALA B 1 247 ? -16.719 -7.328 8.328 1 94.69 247 ALA B CA 1
ATOM 4402 C C . ALA B 1 247 ? -16.594 -8.586 7.477 1 94.69 247 ALA B C 1
ATOM 4404 O O . ALA B 1 247 ? -17.594 -9.117 6.996 1 94.69 247 ALA B O 1
ATOM 4405 N N . CYS B 1 248 ? -15.383 -9.094 7.344 1 89 248 CYS B N 1
ATOM 4406 C CA . CYS B 1 248 ? -15.188 -10.273 6.504 1 89 248 CYS B CA 1
ATOM 4407 C C . CYS B 1 248 ? -15.812 -11.508 7.141 1 89 248 CYS B C 1
ATOM 4409 O O . CYS B 1 248 ? -16.125 -11.508 8.336 1 89 248 CYS B O 1
ATOM 4411 N N . GLY B 1 249 ? -16.156 -12.492 6.395 1 85.19 249 GLY B N 1
ATOM 4412 C CA . GLY B 1 249 ? -16.703 -13.75 6.883 1 85.19 249 GLY B CA 1
ATOM 4413 C C . GLY B 1 249 ? -15.867 -14.953 6.508 1 85.19 249 GLY B C 1
ATOM 4414 O O . GLY B 1 249 ? -14.695 -14.82 6.164 1 85.19 249 GLY B O 1
ATOM 4415 N N . GLY B 1 250 ? -16.344 -16.125 6.91 1 79.75 250 GLY B N 1
ATOM 4416 C CA . GLY B 1 250 ? -15.711 -17.375 6.52 1 79.75 250 GLY B CA 1
ATOM 4417 C C . GLY B 1 250 ? -14.359 -17.578 7.168 1 79.75 250 GLY B C 1
ATOM 4418 O O . GLY B 1 250 ? -14.172 -17.266 8.344 1 79.75 250 GLY B O 1
ATOM 4419 N N . ALA B 1 251 ? -13.516 -18.188 6.48 1 74.81 251 ALA B N 1
ATOM 4420 C CA . ALA B 1 251 ? -12.172 -18.516 6.961 1 74.81 251 ALA B CA 1
ATOM 4421 C C . ALA B 1 251 ? -11.398 -17.266 7.348 1 74.81 251 ALA B C 1
ATOM 4423 O O . ALA B 1 251 ? -10.633 -17.281 8.312 1 74.81 251 ALA B O 1
ATOM 4424 N N . ALA B 1 252 ? -11.695 -16.266 6.637 1 81.88 252 ALA B N 1
ATOM 4425 C CA . ALA B 1 252 ? -10.992 -15.023 6.91 1 81.88 252 ALA B CA 1
ATOM 4426 C C . ALA B 1 252 ? -11.328 -14.492 8.297 1 81.88 252 ALA B C 1
ATOM 4428 O O . ALA B 1 252 ? -10.453 -13.992 9.008 1 81.88 252 ALA B O 1
ATOM 4429 N N . ARG B 1 253 ? -12.555 -14.594 8.672 1 84.88 253 ARG B N 1
ATOM 4430 C CA . ARG B 1 253 ? -12.969 -14.102 9.984 1 84.88 253 ARG B CA 1
ATOM 4431 C C . ARG B 1 253 ? -12.227 -14.844 11.094 1 84.88 253 ARG B C 1
ATOM 4433 O O . ARG B 1 253 ? -11.734 -14.219 12.039 1 84.88 253 ARG B O 1
ATOM 4440 N N . HIS B 1 254 ? -12.125 -16.094 10.938 1 89.12 254 HIS B N 1
ATOM 4441 C CA . HIS B 1 254 ? -11.484 -16.891 11.969 1 89.12 254 HIS B CA 1
ATOM 4442 C C . HIS B 1 254 ? -9.992 -16.562 12.078 1 89.12 254 HIS B C 1
ATOM 4444 O O . HIS B 1 254 ? -9.469 -16.391 13.18 1 89.12 254 HIS B O 1
ATOM 4450 N N . VAL B 1 255 ? -9.359 -16.453 10.992 1 92.5 255 VAL B N 1
ATOM 4451 C CA . VAL B 1 255 ? -7.918 -16.25 10.93 1 92.5 255 VAL B CA 1
ATOM 4452 C C . VAL B 1 255 ? -7.582 -14.828 11.375 1 92.5 255 VAL B C 1
ATOM 4454 O O . VAL B 1 255 ? -6.559 -14.594 12.023 1 92.5 255 VAL B O 1
ATOM 4457 N N . LEU B 1 256 ? -8.43 -13.867 11.086 1 96.12 256 LEU B N 1
ATOM 4458 C CA . LEU B 1 256 ? -8.07 -12.461 11.242 1 96.12 256 LEU B CA 1
ATOM 4459 C C . LEU B 1 256 ? -8.68 -11.891 12.516 1 96.12 256 LEU B C 1
ATOM 4461 O O . LEU B 1 256 ? -8.359 -10.758 12.906 1 96.12 256 LEU B O 1
ATOM 4465 N N . GLN B 1 257 ? -9.484 -12.625 13.219 1 96.06 257 GLN B N 1
ATOM 4466 C CA . GLN B 1 257 ? -10.18 -12.125 14.398 1 96.06 257 GLN B CA 1
ATOM 4467 C C . GLN B 1 257 ? -9.188 -11.625 15.445 1 96.06 257 GLN B C 1
ATOM 4469 O O . GLN B 1 257 ? -9.336 -10.516 15.969 1 96.06 257 GLN B O 1
ATOM 4474 N N . GLU B 1 258 ? -8.234 -12.43 15.734 1 96.25 258 GLU B N 1
ATOM 4475 C CA . GLU B 1 258 ? -7.285 -12.078 16.797 1 96.25 258 GLU B CA 1
ATOM 4476 C C . GLU B 1 258 ? -6.422 -10.883 16.391 1 96.25 258 GLU B C 1
ATOM 4478 O O . GLU B 1 258 ? -6.293 -9.922 17.141 1 96.25 258 GLU B O 1
ATOM 4483 N N . PRO B 1 259 ? -5.816 -10.938 15.188 1 97.06 259 PRO B N 1
ATOM 4484 C CA . PRO B 1 259 ? -5.016 -9.773 14.805 1 97.06 259 PRO B CA 1
ATOM 4485 C C . PRO B 1 259 ? -5.836 -8.492 14.734 1 97.06 259 PRO B C 1
ATOM 4487 O O . PRO B 1 259 ? -5.352 -7.418 15.102 1 97.06 259 PRO B O 1
ATOM 4490 N N . VAL B 1 260 ? -7.07 -8.547 14.227 1 98.12 260 VAL B N 1
ATOM 4491 C CA . VAL B 1 260 ? -7.938 -7.375 14.156 1 98.12 260 VAL B CA 1
ATOM 4492 C C . VAL B 1 260 ? -8.25 -6.875 15.57 1 98.12 260 VAL B C 1
ATOM 4494 O O . VAL B 1 260 ? -8.164 -5.676 15.844 1 98.12 260 VAL B O 1
ATOM 4497 N N . GLY B 1 261 ? -8.57 -7.801 16.469 1 98.19 261 GLY B N 1
ATOM 4498 C CA . GLY B 1 261 ? -8.844 -7.441 17.844 1 98.19 261 GLY B CA 1
ATOM 4499 C C . GLY B 1 261 ? -7.656 -6.797 18.547 1 98.19 261 GLY B C 1
ATOM 4500 O O . GLY B 1 261 ? -7.809 -5.801 19.25 1 98.19 261 GLY B O 1
ATOM 4501 N N . ALA B 1 262 ? -6.488 -7.367 18.328 1 98.5 262 ALA B N 1
ATOM 4502 C CA . ALA B 1 262 ? -5.266 -6.84 18.938 1 98.5 262 ALA B CA 1
ATOM 4503 C C . ALA B 1 262 ? -4.969 -5.43 18.438 1 98.5 262 ALA B C 1
ATOM 4505 O O . ALA B 1 262 ? -4.551 -4.562 19.203 1 98.5 262 ALA B O 1
ATOM 4506 N N . LEU B 1 263 ? -5.176 -5.262 17.172 1 98.69 263 LEU B N 1
ATOM 4507 C CA . LEU B 1 263 ? -4.891 -3.955 16.594 1 98.69 263 LEU B CA 1
ATOM 4508 C C . LEU B 1 263 ? -5.914 -2.922 17.047 1 98.69 263 LEU B C 1
ATOM 4510 O O . LEU B 1 263 ? -5.578 -1.755 17.25 1 98.69 263 LEU B O 1
ATOM 4514 N N . LEU B 1 264 ? -7.195 -3.32 17.172 1 98.69 264 LEU B N 1
ATOM 4515 C CA . LEU B 1 264 ? -8.219 -2.438 17.719 1 98.69 264 LEU B CA 1
ATOM 4516 C C . LEU B 1 264 ? -7.875 -2.01 19.141 1 98.69 264 LEU B C 1
ATOM 4518 O O . LEU B 1 264 ? -8.047 -0.843 19.5 1 98.69 264 LEU B O 1
ATOM 4522 N N . ALA B 1 265 ? -7.367 -2.961 19.891 1 98.81 265 ALA B N 1
ATOM 4523 C CA . ALA B 1 265 ? -6.953 -2.646 21.266 1 98.81 265 ALA B CA 1
ATOM 4524 C C . ALA B 1 265 ? -5.773 -1.677 21.266 1 98.81 265 ALA B C 1
ATOM 4526 O O . ALA B 1 265 ? -5.738 -0.741 22.078 1 98.81 265 ALA B O 1
ATOM 4527 N N . GLY B 1 266 ? -4.801 -1.938 20.422 1 98.81 266 GLY B N 1
ATOM 4528 C CA . GLY B 1 266 ? -3.67 -1.031 20.297 1 98.81 266 GLY B CA 1
ATOM 4529 C C . GLY B 1 266 ? -4.074 0.372 19.875 1 98.81 266 GLY B C 1
ATOM 4530 O O . GLY B 1 266 ? -3.553 1.354 20.406 1 98.81 266 GLY B O 1
ATOM 4531 N N . LEU B 1 267 ? -5 0.446 18.938 1 98.94 267 LEU B N 1
ATOM 4532 C CA . LEU B 1 267 ? -5.516 1.736 18.5 1 98.94 267 LEU B CA 1
ATOM 4533 C C . LEU B 1 267 ? -6.168 2.488 19.656 1 98.94 267 LEU B C 1
ATOM 4535 O O . LEU B 1 267 ? -5.926 3.684 19.828 1 98.94 267 LEU B O 1
ATOM 4539 N N . ALA B 1 268 ? -6.953 1.797 20.422 1 98.81 268 ALA B N 1
ATOM 4540 C CA . ALA B 1 268 ? -7.641 2.404 21.562 1 98.81 268 ALA B CA 1
ATOM 4541 C C . ALA B 1 268 ? -6.645 2.951 22.578 1 98.81 268 ALA B C 1
ATOM 4543 O O . ALA B 1 268 ? -6.867 4.008 23.172 1 98.81 268 ALA B O 1
ATOM 4544 N N . ILE B 1 269 ? -5.582 2.203 22.797 1 98.88 269 ILE B N 1
ATOM 4545 C CA . ILE B 1 269 ? -4.547 2.627 23.734 1 98.88 269 ILE B CA 1
ATOM 4546 C C . ILE B 1 269 ? -3.936 3.945 23.266 1 98.88 269 ILE B C 1
ATOM 4548 O O . ILE B 1 269 ? -3.762 4.875 24.047 1 98.88 269 ILE B O 1
ATOM 4552 N N . GLN B 1 270 ? -3.607 4.07 21.984 1 98.88 270 GLN B N 1
ATOM 4553 C CA . GLN B 1 270 ? -3.004 5.285 21.438 1 98.88 270 GLN B CA 1
ATOM 4554 C C . GLN B 1 270 ? -3.992 6.445 21.469 1 98.88 270 GLN B C 1
ATOM 4556 O O . GLN B 1 270 ? -3.611 7.586 21.75 1 98.88 270 GLN B O 1
ATOM 4561 N N . GLU B 1 271 ? -5.285 6.152 21.109 1 98.88 271 GLU B N 1
ATOM 4562 C CA . GLU B 1 271 ? -6.316 7.188 21.156 1 98.88 271 GLU B CA 1
ATOM 4563 C C . GLU B 1 271 ? -6.43 7.781 22.562 1 98.88 271 GLU B C 1
ATOM 4565 O O . GLU B 1 271 ? -6.523 9 22.719 1 98.88 271 GLU B O 1
ATOM 4570 N N . ARG B 1 272 ? -6.438 6.906 23.531 1 98.75 272 ARG B N 1
ATOM 4571 C CA . ARG B 1 272 ? -6.547 7.352 24.906 1 98.75 272 ARG B CA 1
ATOM 4572 C C . ARG B 1 272 ? -5.324 8.172 25.328 1 98.75 272 ARG B C 1
ATOM 4574 O O . ARG B 1 272 ? -5.457 9.211 25.969 1 98.75 272 ARG B O 1
ATOM 4581 N N . ALA B 1 273 ? -4.164 7.707 25.016 1 98.81 273 ALA B N 1
ATOM 4582 C CA . ALA B 1 273 ? -2.93 8.414 25.344 1 98.81 273 ALA B CA 1
ATOM 4583 C C . ALA B 1 273 ? -2.895 9.797 24.719 1 98.81 273 ALA B C 1
ATOM 4585 O O . ALA B 1 273 ? -2.477 10.766 25.344 1 98.81 273 ALA B O 1
ATOM 4586 N N . LEU B 1 274 ? -3.318 9.883 23.484 1 98.88 274 LEU B N 1
ATOM 4587 C CA . LEU B 1 274 ? -3.342 11.156 22.781 1 98.88 274 LEU B CA 1
ATOM 4588 C C . LEU B 1 274 ? -4.309 12.133 23.453 1 98.88 274 LEU B C 1
ATOM 4590 O O . LEU B 1 274 ? -3.951 13.281 23.719 1 98.88 274 LEU B O 1
ATOM 4594 N N . ARG B 1 275 ? -5.523 11.648 23.688 1 98.5 275 ARG B N 1
ATOM 4595 C CA . ARG B 1 275 ? -6.562 12.477 24.297 1 98.5 275 ARG B CA 1
ATOM 4596 C C . ARG B 1 275 ? -6.117 12.992 25.672 1 98.5 275 ARG B C 1
ATOM 4598 O O . ARG B 1 275 ? -6.234 14.188 25.953 1 98.5 275 ARG B O 1
ATOM 4605 N N . GLU B 1 276 ? -5.586 12.102 26.453 1 98.44 276 GLU B N 1
ATOM 4606 C CA . GLU B 1 276 ? -5.156 12.477 27.797 1 98.44 276 GLU B CA 1
ATOM 4607 C C . GLU B 1 276 ? -3.996 13.461 27.75 1 98.44 276 GLU B C 1
ATOM 4609 O O . GLU B 1 276 ? -3.979 14.445 28.5 1 98.44 276 GLU B O 1
ATOM 4614 N N . GLY B 1 277 ? -3.053 13.219 26.891 1 98.44 277 GLY B N 1
ATOM 4615 C CA . GLY B 1 277 ? -1.911 14.109 26.766 1 98.44 277 GLY B CA 1
ATOM 4616 C C . GLY B 1 277 ? -2.285 15.5 26.281 1 98.44 277 GLY B C 1
ATOM 4617 O O . GLY B 1 277 ? -1.72 16.5 26.734 1 98.44 277 GLY B O 1
ATOM 4618 N N . LEU B 1 278 ? -3.211 15.594 25.375 1 98.38 278 LEU B N 1
ATOM 4619 C CA . LEU B 1 278 ? -3.689 16.875 24.891 1 98.38 278 LEU B CA 1
ATOM 4620 C C . LEU B 1 278 ? -4.461 17.625 25.969 1 98.38 278 LEU B C 1
ATOM 4622 O O . LEU B 1 278 ? -4.277 18.828 26.156 1 98.38 278 LEU B O 1
ATOM 4626 N N . ARG B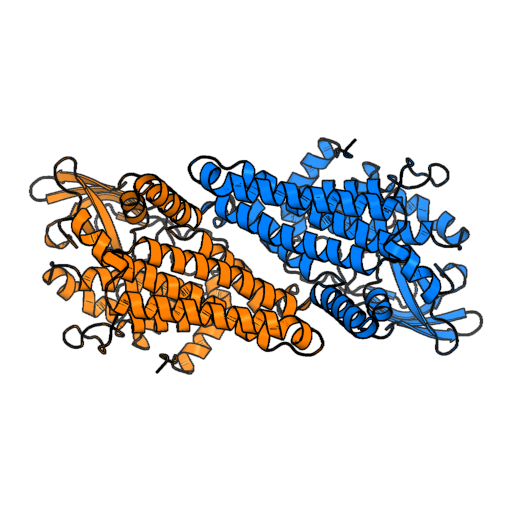 1 279 ? -5.289 16.938 26.672 1 96.75 279 ARG B N 1
ATOM 4627 C CA . ARG B 1 279 ? -6.133 17.547 27.703 1 96.75 279 ARG B CA 1
ATOM 4628 C C . ARG B 1 279 ? -5.289 18.078 28.859 1 96.75 279 ARG B C 1
ATOM 4630 O O . ARG B 1 279 ? -5.566 19.156 29.391 1 96.75 279 ARG B O 1
ATOM 4637 N N . ASP B 1 280 ? -4.293 17.328 29.188 1 96.06 280 ASP B N 1
ATOM 4638 C CA . ASP B 1 280 ? -3.52 17.75 30.359 1 96.06 280 ASP B CA 1
ATOM 4639 C C . ASP B 1 280 ? -2.367 18.672 29.953 1 96.06 280 ASP B C 1
ATOM 4641 O O . ASP B 1 280 ? -1.647 19.188 30.812 1 96.06 280 ASP B O 1
ATOM 4645 N N . GLY B 1 281 ? -2.08 18.891 28.703 1 96.19 281 GLY B N 1
ATOM 4646 C CA . GLY B 1 281 ? -1.082 19.812 28.219 1 96.19 281 GLY B CA 1
ATOM 4647 C C . GLY B 1 281 ? 0.338 19.297 28.344 1 96.19 281 GLY B C 1
ATOM 4648 O O . GLY B 1 281 ? 1.298 20.047 28.172 1 96.19 281 GLY B O 1
ATOM 4649 N N . ARG B 1 282 ? 0.487 18.047 28.562 1 96.19 282 ARG B N 1
ATOM 4650 C CA . ARG B 1 282 ? 1.809 17.531 28.906 1 96.19 282 ARG B CA 1
ATOM 4651 C C . ARG B 1 282 ? 2.701 17.453 27.672 1 96.19 282 ARG B C 1
ATOM 4653 O O . ARG B 1 282 ? 3.93 17.453 27.797 1 96.19 282 ARG B O 1
ATOM 4660 N N . PHE B 1 283 ? 2.166 17.531 26.484 1 97.31 283 PHE B N 1
ATOM 4661 C CA . PHE B 1 283 ? 2.934 17.281 25.266 1 97.31 283 PHE B CA 1
ATOM 4662 C C . PHE B 1 283 ? 3.842 18.469 24.969 1 97.31 283 PHE B C 1
ATOM 4664 O O . PHE B 1 283 ? 4.738 18.375 24.125 1 97.31 283 PHE B O 1
ATOM 4671 N N . VAL B 1 284 ? 3.613 19.641 25.578 1 95.12 284 VAL B N 1
ATOM 4672 C CA . VAL B 1 284 ? 4.516 20.766 25.406 1 95.12 284 VAL B CA 1
ATOM 4673 C C . VAL B 1 284 ? 5.895 20.422 25.953 1 95.12 284 VAL B C 1
ATOM 4675 O O . VAL B 1 284 ? 6.914 20.719 25.312 1 95.12 284 VAL B O 1
ATOM 4678 N N . ALA B 1 285 ? 5.914 19.75 27.078 1 94.56 285 ALA B N 1
ATOM 4679 C CA . ALA B 1 285 ? 7.172 19.359 27.719 1 94.56 285 ALA B CA 1
ATOM 4680 C C . ALA B 1 285 ? 7.594 17.953 27.297 1 94.56 285 ALA B C 1
ATOM 4682 O O . ALA B 1 285 ? 8.781 17.688 27.094 1 94.56 285 ALA B O 1
ATOM 4683 N N . ASP B 1 286 ? 6.625 17.094 27.172 1 96.06 286 ASP B N 1
ATOM 4684 C CA . ASP B 1 286 ? 6.887 15.703 26.828 1 96.06 286 ASP B CA 1
ATOM 4685 C C . ASP B 1 286 ? 6.664 15.453 25.344 1 96.06 286 ASP B C 1
ATOM 4687 O O . ASP B 1 286 ? 5.855 14.602 24.969 1 96.06 286 ASP B O 1
ATOM 4691 N N . VAL B 1 287 ? 7.469 16.062 24.547 1 94.75 287 VAL B N 1
ATOM 4692 C CA . VAL B 1 287 ? 7.352 16 23.094 1 94.75 287 VAL B CA 1
ATOM 4693 C C . VAL B 1 287 ? 7.594 14.578 22.609 1 94.75 287 VAL B C 1
ATOM 4695 O O . VAL B 1 287 ? 6.863 14.07 21.766 1 94.75 287 VAL B O 1
ATOM 4698 N N . PRO B 1 288 ? 8.547 13.805 23.203 1 96 288 PRO B N 1
ATOM 4699 C CA . PRO B 1 288 ? 8.82 12.438 22.734 1 96 288 PRO B CA 1
ATOM 4700 C C . PRO B 1 288 ? 7.598 11.531 22.828 1 96 288 PRO B C 1
ATOM 4702 O O . PRO B 1 288 ? 7.387 10.688 21.938 1 96 288 PRO B O 1
ATOM 4705 N N . SER B 1 289 ? 6.812 11.688 23.828 1 97.81 289 SER B N 1
ATOM 4706 C CA . SER B 1 289 ? 5.621 10.859 23.969 1 97.81 289 SER B CA 1
ATOM 4707 C C . SER B 1 289 ? 4.648 11.094 22.812 1 97.81 289 SER B C 1
ATOM 4709 O O . SER B 1 289 ? 4.02 10.156 22.312 1 97.81 289 SER B O 1
ATOM 4711 N N . LEU B 1 290 ? 4.5 12.336 22.438 1 97.88 290 LEU B N 1
ATOM 4712 C CA . LEU B 1 290 ? 3.641 12.68 21.312 1 97.88 290 LEU B CA 1
ATOM 4713 C C . LEU B 1 290 ? 4.176 12.07 20.016 1 97.88 290 LEU B C 1
ATOM 4715 O O . LEU B 1 290 ? 3.406 11.539 19.219 1 97.88 290 LEU B O 1
ATOM 4719 N N . PHE B 1 291 ? 5.512 12.109 19.844 1 97.19 291 PHE B N 1
ATOM 4720 C CA . PHE B 1 291 ? 6.141 11.516 18.656 1 97.19 291 PHE B CA 1
ATOM 4721 C C . PHE B 1 291 ? 5.902 10.008 18.625 1 97.19 291 PHE B C 1
ATOM 4723 O O . PHE B 1 291 ? 5.602 9.453 17.562 1 97.19 291 PHE B O 1
ATOM 4730 N N . ARG B 1 292 ? 5.98 9.383 19.75 1 98.31 292 ARG B N 1
ATOM 4731 C CA . ARG B 1 292 ? 5.785 7.934 19.828 1 98.31 292 ARG B CA 1
ATOM 4732 C C . ARG B 1 292 ? 4.348 7.562 19.484 1 98.31 292 ARG B C 1
ATOM 4734 O O . ARG B 1 292 ? 4.105 6.543 18.828 1 98.31 292 ARG B O 1
ATOM 4741 N N . ILE B 1 293 ? 3.422 8.375 19.938 1 98.81 293 ILE B N 1
ATOM 4742 C CA . ILE B 1 293 ? 2.02 8.133 19.609 1 98.81 293 ILE B CA 1
ATOM 4743 C C . ILE B 1 293 ? 1.812 8.266 18.094 1 98.81 293 ILE B C 1
ATOM 4745 O O . ILE B 1 293 ? 1.169 7.414 17.484 1 98.81 293 ILE B O 1
ATOM 4749 N N . ARG B 1 294 ? 2.354 9.32 17.516 1 98.69 294 ARG B N 1
ATOM 4750 C CA . ARG B 1 294 ? 2.246 9.547 16.078 1 98.69 294 ARG B CA 1
ATOM 4751 C C . ARG B 1 294 ? 2.848 8.383 15.289 1 98.69 294 ARG B C 1
ATOM 4753 O O . ARG B 1 294 ? 2.273 7.938 14.289 1 98.69 294 ARG B O 1
ATOM 4760 N N . ILE B 1 295 ? 3.992 7.879 15.703 1 98.56 295 ILE B N 1
ATOM 4761 C CA . ILE B 1 295 ? 4.66 6.754 15.055 1 98.56 295 ILE B CA 1
ATOM 4762 C C . ILE B 1 295 ? 3.807 5.492 15.203 1 98.56 295 ILE B C 1
ATOM 4764 O O . ILE B 1 295 ? 3.578 4.773 14.227 1 98.56 295 ILE B O 1
ATOM 4768 N N . ALA B 1 296 ? 3.311 5.273 16.406 1 98.88 296 ALA B N 1
ATOM 4769 C CA . ALA B 1 296 ? 2.502 4.086 16.672 1 98.88 296 ALA B CA 1
ATOM 4770 C C . ALA B 1 296 ? 1.236 4.086 15.82 1 98.88 296 ALA B C 1
ATOM 4772 O O . ALA B 1 296 ? 0.832 3.043 15.305 1 98.88 296 ALA B O 1
ATOM 4773 N N . LEU B 1 297 ? 0.619 5.219 15.727 1 98.94 297 LEU B N 1
ATOM 4774 C CA . LEU B 1 297 ? -0.606 5.316 14.938 1 98.94 297 LEU B CA 1
ATOM 4775 C C . LEU B 1 297 ? -0.323 5.074 13.461 1 98.94 297 LEU B C 1
ATOM 4777 O O . LEU B 1 297 ? -1.133 4.461 12.758 1 98.94 297 LEU B O 1
ATOM 4781 N N . ALA B 1 298 ? 0.787 5.598 12.977 1 98.81 298 ALA B N 1
ATOM 4782 C CA . ALA B 1 298 ? 1.169 5.324 11.594 1 98.81 298 ALA 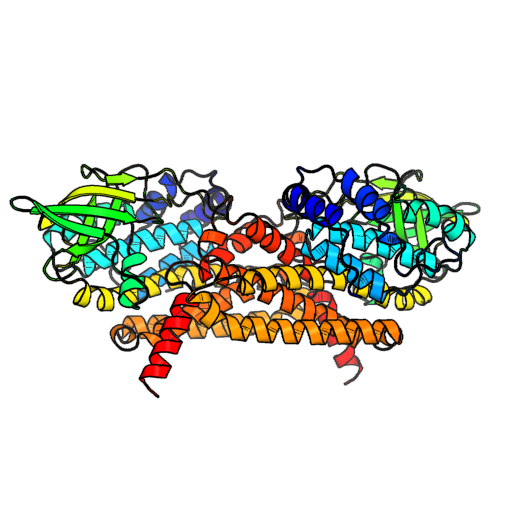B CA 1
ATOM 4783 C C . ALA B 1 298 ? 1.36 3.828 11.359 1 98.81 298 ALA B C 1
ATOM 4785 O O . ALA B 1 298 ? 0.921 3.289 10.344 1 98.81 298 ALA B O 1
ATOM 4786 N N . ASP B 1 299 ? 1.997 3.143 12.297 1 98.5 299 ASP B N 1
ATOM 4787 C CA . ASP B 1 299 ? 2.195 1.699 12.211 1 98.5 299 ASP B CA 1
ATOM 4788 C C . ASP B 1 299 ? 0.858 0.96 12.227 1 98.5 299 ASP B C 1
ATOM 4790 O O . ASP B 1 299 ? 0.67 -0.01 11.492 1 98.5 299 ASP B O 1
ATOM 4794 N N . ILE B 1 300 ? -0.007 1.413 13.062 1 98.88 300 ILE B N 1
ATOM 4795 C CA . ILE B 1 300 ? -1.326 0.798 13.164 1 98.88 300 ILE B CA 1
ATOM 4796 C C . ILE B 1 300 ? -2.07 0.945 11.844 1 98.88 300 ILE B C 1
ATOM 4798 O O . ILE B 1 300 ? -2.725 0.007 11.383 1 98.88 300 ILE B O 1
ATOM 4802 N N . VAL B 1 301 ? -1.999 2.117 11.219 1 98.94 301 VAL B N 1
ATOM 4803 C CA . VAL B 1 301 ? -2.65 2.328 9.93 1 98.94 301 VAL B CA 1
ATOM 4804 C C . VAL B 1 301 ? -2.117 1.322 8.914 1 98.94 301 VAL B C 1
ATOM 4806 O O . VAL B 1 301 ? -2.893 0.687 8.195 1 98.94 301 VAL B O 1
ATOM 4809 N N . SER B 1 302 ? -0.816 1.188 8.859 1 98.69 302 SER B N 1
ATOM 4810 C CA . SER B 1 302 ? -0.189 0.265 7.922 1 98.69 302 SER B CA 1
ATOM 4811 C C . SER B 1 302 ? -0.681 -1.162 8.133 1 98.69 302 SER B C 1
ATOM 4813 O O . SER B 1 302 ? -1.05 -1.848 7.18 1 98.69 302 SER B O 1
ATOM 4815 N N . GLU B 1 303 ? -0.729 -1.584 9.352 1 98.56 303 GLU B N 1
ATOM 4816 C CA . GLU B 1 303 ? -1.185 -2.934 9.672 1 98.56 303 GLU B CA 1
ATOM 4817 C C . GLU B 1 303 ? -2.676 -3.096 9.383 1 98.56 303 GLU B C 1
ATOM 4819 O O . GLU B 1 303 ? -3.111 -4.148 8.914 1 98.56 303 GLU B O 1
ATOM 4824 N N . ALA B 1 304 ? -3.432 -2.068 9.711 1 98.88 304 ALA B N 1
ATOM 4825 C CA . ALA B 1 304 ? -4.879 -2.117 9.539 1 98.88 304 ALA B CA 1
ATOM 4826 C C . ALA B 1 304 ? -5.25 -2.293 8.07 1 98.88 304 ALA B C 1
ATOM 4828 O O . ALA B 1 304 ? -6.086 -3.133 7.727 1 98.88 304 ALA B O 1
ATOM 4829 N N . VAL B 1 305 ? -4.652 -1.53 7.195 1 98.81 305 VAL B N 1
ATOM 4830 C CA . VAL B 1 305 ? -4.969 -1.645 5.773 1 98.81 305 VAL B CA 1
ATOM 4831 C C . VAL B 1 305 ? -4.473 -2.986 5.238 1 98.81 305 VAL B C 1
ATOM 4833 O O . VAL B 1 305 ? -5.098 -3.578 4.355 1 98.81 305 VAL B O 1
ATOM 4836 N N . GLY B 1 306 ? -3.363 -3.488 5.82 1 98.38 306 GLY B N 1
ATOM 4837 C CA . GLY B 1 306 ? -2.934 -4.84 5.496 1 98.38 306 GLY B CA 1
ATOM 4838 C C . GLY B 1 306 ? -3.959 -5.895 5.855 1 98.38 306 GLY B C 1
ATOM 4839 O O . GLY B 1 306 ? -4.188 -6.836 5.094 1 98.38 306 GLY B O 1
ATOM 4840 N N . LEU B 1 307 ? -4.559 -5.773 7.004 1 98.38 307 LEU B N 1
ATOM 4841 C CA . LEU B 1 307 ? -5.59 -6.711 7.43 1 98.38 307 LEU B CA 1
ATOM 4842 C C . LEU B 1 307 ? -6.828 -6.594 6.543 1 98.38 307 LEU B C 1
ATOM 4844 O O . LEU B 1 307 ? -7.477 -7.598 6.238 1 98.38 307 LEU B O 1
ATOM 4848 N N . GLU B 1 308 ? -7.188 -5.355 6.16 1 98.25 308 GLU B N 1
ATOM 4849 C CA . GLU B 1 308 ? -8.289 -5.16 5.223 1 98.25 308 GLU B CA 1
ATOM 4850 C C . GLU B 1 308 ? -8.031 -5.895 3.91 1 98.25 308 GLU B C 1
ATOM 4852 O O . GLU B 1 308 ? -8.938 -6.539 3.367 1 98.25 308 GLU B O 1
ATOM 4857 N N . LEU B 1 309 ? -6.824 -5.777 3.416 1 98.06 309 LEU B N 1
ATOM 4858 C CA . LEU B 1 309 ? -6.41 -6.461 2.195 1 98.06 309 LEU B CA 1
ATOM 4859 C C . LEU B 1 309 ? -6.598 -7.969 2.326 1 98.06 309 LEU B C 1
ATOM 4861 O O . LEU B 1 309 ? -7.199 -8.602 1.459 1 98.06 309 LEU B O 1
ATOM 4865 N N . GLN B 1 310 ? -6.102 -8.523 3.391 1 97.31 310 GLN B N 1
ATOM 4866 C CA . GLN B 1 310 ? -6.195 -9.961 3.619 1 97.31 310 GLN B CA 1
ATOM 4867 C C . GLN B 1 310 ? -7.648 -10.406 3.756 1 97.31 310 GLN B C 1
ATOM 4869 O O . GLN B 1 310 ? -8.031 -11.461 3.25 1 97.31 310 GLN B O 1
ATOM 4874 N N . ALA B 1 311 ? -8.422 -9.594 4.434 1 96.62 311 ALA B N 1
ATOM 4875 C CA . ALA B 1 311 ? -9.836 -9.898 4.641 1 96.62 311 ALA B CA 1
ATOM 4876 C C . ALA B 1 311 ? -10.602 -9.883 3.318 1 96.62 311 ALA B C 1
ATOM 4878 O O . ALA B 1 311 ? -11.469 -10.727 3.09 1 96.62 311 ALA B O 1
ATOM 4879 N N . SER B 1 312 ? -10.297 -8.953 2.457 1 95.06 312 SER B N 1
ATOM 4880 C CA . SER B 1 312 ? -10.992 -8.781 1.187 1 95.06 312 SER B CA 1
ATOM 4881 C C . SER B 1 312 ? -10.562 -9.836 0.172 1 95.06 312 SER B C 1
ATOM 4883 O O . SER B 1 312 ? -11.344 -10.219 -0.702 1 95.06 312 SER B O 1
ATOM 4885 N N . GLY B 1 313 ? -9.328 -10.266 0.27 1 93.5 313 GLY B N 1
ATOM 4886 C CA . GLY B 1 313 ? -8.805 -11.234 -0.684 1 93.5 313 GLY B CA 1
ATOM 4887 C C . GLY B 1 313 ? -8.664 -10.672 -2.086 1 93.5 313 GLY B C 1
ATOM 4888 O O . GLY B 1 313 ? -8.289 -9.508 -2.26 1 93.5 313 GLY B O 1
ATOM 4889 N N . GLY B 1 314 ? -8.898 -11.508 -3.068 1 92.69 314 GLY B N 1
ATOM 4890 C CA . GLY B 1 314 ? -8.734 -11.117 -4.457 1 92.69 314 GLY B CA 1
ATOM 4891 C C . GLY B 1 314 ? -9.648 -9.977 -4.867 1 92.69 314 GLY B C 1
ATOM 4892 O O . GLY B 1 314 ? -9.32 -9.203 -5.77 1 92.69 314 GLY B O 1
ATOM 4893 N N . ARG B 1 315 ? -10.766 -9.859 -4.23 1 92.56 315 ARG B N 1
ATOM 4894 C CA . ARG B 1 315 ? -11.711 -8.789 -4.531 1 92.56 315 ARG B CA 1
ATOM 4895 C C . ARG B 1 315 ? -11.055 -7.422 -4.391 1 92.56 315 ARG B C 1
ATOM 4897 O O . ARG B 1 315 ? -11.406 -6.484 -5.105 1 92.56 315 ARG B O 1
ATOM 4904 N N . ALA B 1 316 ? -10.156 -7.316 -3.439 1 94.88 316 ALA B N 1
ATOM 4905 C CA . ALA B 1 316 ? -9.461 -6.055 -3.199 1 94.88 316 ALA B CA 1
ATOM 4906 C C . ALA B 1 316 ? -8.664 -5.625 -4.43 1 94.88 316 ALA B C 1
ATOM 4908 O O . ALA B 1 316 ? -8.391 -4.438 -4.613 1 94.88 316 ALA B O 1
ATOM 4909 N N . TYR B 1 317 ? -8.359 -6.59 -5.246 1 95.69 317 TYR B N 1
ATOM 4910 C CA . TYR B 1 317 ? -7.441 -6.328 -6.355 1 95.69 317 TYR B CA 1
ATOM 4911 C C . TYR B 1 317 ? -8.211 -6.09 -7.648 1 95.69 317 TYR B C 1
ATOM 4913 O O . TYR B 1 317 ? -7.609 -5.832 -8.695 1 95.69 317 TYR B O 1
ATOM 4921 N N . LEU B 1 318 ? -9.5 -6.188 -7.668 1 96.12 318 LEU B N 1
ATOM 4922 C CA . LEU B 1 318 ? -10.359 -5.906 -8.812 1 96.12 318 LEU B CA 1
ATOM 4923 C C . LEU B 1 318 ? -10.836 -4.457 -8.797 1 96.12 318 LEU B C 1
ATOM 4925 O O . LEU B 1 318 ? -11.273 -3.959 -7.754 1 96.12 318 LEU B O 1
ATOM 4929 N N . THR B 1 319 ? -10.758 -3.908 -10.008 1 91.75 319 THR B N 1
ATOM 4930 C CA . THR B 1 319 ? -11.312 -2.561 -10.109 1 91.75 319 THR B CA 1
ATOM 4931 C C . THR B 1 319 ? -12.82 -2.576 -9.891 1 91.75 319 THR B C 1
ATOM 4933 O O . THR B 1 319 ? -13.516 -3.455 -10.406 1 91.75 319 THR B O 1
ATOM 4936 N N . GLY B 1 320 ? -13.422 -1.679 -9.219 1 92.38 320 GLY B N 1
ATOM 4937 C CA . GLY B 1 320 ? -14.828 -1.622 -8.859 1 92.38 320 GLY B CA 1
ATOM 4938 C C . GLY B 1 320 ? -15.102 -2.105 -7.449 1 92.38 320 GLY B C 1
ATOM 4939 O O . GLY B 1 320 ? -15.133 -1.31 -6.508 1 92.38 320 GLY B O 1
ATOM 4940 N N . PRO B 1 321 ? -15.078 -3.516 -7.363 1 91.94 321 PRO B N 1
ATOM 4941 C CA . PRO B 1 321 ? -15.344 -4.031 -6.02 1 91.94 321 PRO B CA 1
ATOM 4942 C C . PRO B 1 321 ? -14.289 -3.609 -5.004 1 91.94 321 PRO B C 1
ATOM 4944 O O . PRO B 1 321 ? -14.586 -3.473 -3.814 1 91.94 321 PRO B O 1
ATOM 4947 N N . GLY B 1 322 ? -13.141 -3.49 -5.488 1 95.38 322 GLY B N 1
ATOM 4948 C CA . GLY B 1 322 ? -12.031 -3.166 -4.605 1 95.38 322 GLY B CA 1
ATOM 4949 C C . GLY B 1 322 ? -11.703 -1.684 -4.578 1 95.38 322 GLY B C 1
ATOM 4950 O O . GLY B 1 322 ? -10.664 -1.281 -4.059 1 95.38 322 GLY B O 1
ATOM 4951 N N . GLU B 1 323 ? -12.516 -0.896 -5.105 1 96 323 GLU B N 1
ATOM 4952 C CA . GLU B 1 323 ? -12.219 0.523 -5.281 1 96 323 GLU B CA 1
ATOM 4953 C C . GLU B 1 323 ? -11.969 1.203 -3.936 1 96 323 GLU B C 1
ATOM 4955 O O . GLU B 1 323 ? -11.055 2.023 -3.809 1 96 323 GLU B O 1
ATOM 4960 N N . GLY B 1 324 ? -12.82 0.947 -2.945 1 97.19 324 GLY B N 1
ATOM 4961 C CA . GLY B 1 324 ? -12.633 1.51 -1.616 1 97.19 324 GLY B CA 1
ATOM 4962 C C . GLY B 1 324 ? -11.297 1.15 -0.998 1 97.19 324 GLY B C 1
ATOM 4963 O O . GLY B 1 324 ? -10.594 2.018 -0.473 1 97.19 324 GLY B O 1
ATOM 4964 N N . PHE B 1 325 ? -10.906 -0.137 -1.112 1 98.12 325 PHE B N 1
ATOM 4965 C CA . PHE B 1 325 ? -9.609 -0.578 -0.614 1 98.12 325 PHE B CA 1
ATOM 4966 C C . PHE B 1 325 ? -8.477 0.122 -1.356 1 98.12 325 PHE B C 1
ATOM 4968 O O . PHE B 1 325 ? -7.527 0.603 -0.738 1 98.12 325 PHE B O 1
ATOM 4975 N N . ALA B 1 326 ? -8.562 0.099 -2.684 1 98.25 326 ALA B N 1
ATOM 4976 C CA . ALA B 1 326 ? -7.512 0.713 -3.492 1 98.25 326 ALA B CA 1
ATOM 4977 C C . ALA B 1 326 ? -7.258 2.154 -3.057 1 98.25 326 ALA B C 1
ATOM 4979 O O . ALA B 1 326 ? -6.105 2.59 -2.975 1 98.25 326 ALA B O 1
ATOM 4980 N N . ARG B 1 327 ? -8.305 2.875 -2.814 1 98.31 327 ARG B N 1
ATOM 4981 C CA . ARG B 1 327 ? -8.18 4.246 -2.332 1 98.31 327 ARG B CA 1
ATOM 4982 C C . ARG B 1 327 ? -7.457 4.293 -0.991 1 98.31 327 ARG B C 1
ATOM 4984 O O . ARG B 1 327 ? -6.48 5.031 -0.833 1 98.31 327 ARG B O 1
ATOM 4991 N N . ARG B 1 328 ? -7.906 3.5 0.004 1 98.62 328 ARG B N 1
ATOM 4992 C CA . ARG B 1 328 ? -7.32 3.531 1.34 1 98.62 328 ARG B CA 1
ATOM 4993 C C . ARG B 1 328 ? -5.871 3.057 1.314 1 98.62 328 ARG B C 1
ATOM 4995 O O . ARG B 1 328 ? -5.047 3.521 2.104 1 98.62 328 ARG B O 1
ATOM 5002 N N . TRP B 1 329 ? -5.578 2.152 0.327 1 98.5 329 TRP B N 1
ATOM 5003 C CA . TRP B 1 329 ? -4.203 1.699 0.143 1 98.5 329 TRP B CA 1
ATOM 5004 C C . TRP B 1 329 ? -3.295 2.861 -0.249 1 98.5 329 TRP B C 1
ATOM 5006 O O . TRP B 1 329 ? -2.215 3.035 0.323 1 98.5 329 TRP B O 1
ATOM 5016 N N . ARG B 1 330 ? -3.705 3.68 -1.185 1 98 330 ARG B N 1
ATOM 5017 C CA . ARG B 1 330 ? -2.943 4.855 -1.595 1 98 330 ARG B CA 1
ATOM 5018 C C . ARG B 1 330 ? -2.889 5.891 -0.477 1 98 330 ARG B C 1
ATOM 5020 O O . ARG B 1 330 ? -1.845 6.5 -0.239 1 98 330 ARG B O 1
ATOM 5027 N N . GLU B 1 331 ? -4 6.055 0.211 1 98.62 331 GLU B N 1
ATOM 5028 C CA . GLU B 1 331 ? -4.094 7.031 1.294 1 98.62 331 GLU B CA 1
ATOM 5029 C C . GLU B 1 331 ? -3.172 6.66 2.451 1 98.62 331 GLU B C 1
ATOM 5031 O O . GLU B 1 331 ? -2.547 7.535 3.057 1 98.62 331 GLU B O 1
ATOM 5036 N N . ALA B 1 332 ? -3.08 5.383 2.725 1 98.69 332 ALA B N 1
ATOM 5037 C CA . ALA B 1 332 ? -2.262 4.918 3.84 1 98.69 332 ALA B CA 1
ATOM 5038 C C . ALA B 1 332 ? -0.791 5.262 3.623 1 98.69 332 ALA B C 1
ATOM 5040 O O . ALA B 1 332 ? -0.052 5.492 4.582 1 98.69 332 ALA B O 1
ATOM 5041 N N . ALA B 1 333 ? -0.386 5.359 2.373 1 98.44 333 ALA B N 1
ATOM 5042 C CA . ALA B 1 333 ? 1.006 5.664 2.051 1 98.44 333 ALA B CA 1
ATOM 5043 C C . ALA B 1 333 ? 1.344 7.113 2.393 1 98.44 333 ALA B C 1
ATOM 5045 O O . ALA B 1 333 ? 2.518 7.488 2.449 1 98.44 333 ALA B O 1
ATOM 5046 N N . PHE B 1 334 ? 0.354 7.93 2.633 1 98.31 334 PHE B N 1
ATOM 5047 C CA . PHE B 1 334 ? 0.574 9.336 2.941 1 98.31 334 PHE B CA 1
ATOM 5048 C C . PHE B 1 334 ? 1.031 9.516 4.383 1 98.31 334 PHE B C 1
ATOM 5050 O O . PHE B 1 334 ? 1.837 10.398 4.684 1 98.31 334 PHE B O 1
ATOM 5057 N N . ILE B 1 335 ? 0.592 8.672 5.281 1 98.56 335 ILE B N 1
ATOM 5058 C CA . ILE B 1 335 ? 0.675 8.852 6.727 1 98.56 335 ILE B CA 1
ATOM 5059 C C . ILE B 1 335 ? 2.139 8.867 7.16 1 98.56 335 ILE B C 1
ATOM 5061 O O . ILE B 1 335 ? 2.551 9.727 7.945 1 98.56 335 ILE B O 1
ATOM 5065 N N . PRO B 1 336 ? 3.006 8.023 6.578 1 97.69 336 PRO B N 1
ATOM 5066 C CA . PRO B 1 336 ? 4.398 8.023 7.031 1 97.69 336 PRO B CA 1
ATOM 5067 C C . PRO B 1 336 ? 5.191 9.219 6.5 1 97.69 336 PRO B C 1
ATOM 5069 O O . PRO B 1 336 ? 6.273 9.523 7.012 1 97.69 336 PRO B O 1
ATOM 5072 N N . VAL B 1 337 ? 4.652 9.938 5.488 1 95.75 337 VAL B N 1
ATOM 5073 C CA . VAL B 1 337 ? 5.531 10.883 4.812 1 95.75 337 VAL B CA 1
ATOM 5074 C C . VAL B 1 337 ? 5.094 12.312 5.121 1 95.75 337 VAL B C 1
ATOM 5076 O O . VAL B 1 337 ? 5.824 13.266 4.852 1 95.75 337 VAL B O 1
ATOM 5079 N N . ILE B 1 338 ? 3.881 12.453 5.656 1 95.06 338 ILE B N 1
ATOM 5080 C CA . ILE B 1 338 ? 3.436 13.797 6 1 95.06 338 ILE B CA 1
ATOM 5081 C C . ILE B 1 338 ? 4.316 14.359 7.109 1 95.06 338 ILE B C 1
ATOM 5083 O O . ILE B 1 338 ? 4.699 13.641 8.039 1 95.06 338 ILE B O 1
ATOM 5087 N N . THR B 1 339 ? 4.688 15.594 6.996 1 93.31 339 THR B N 1
ATOM 5088 C CA . THR B 1 339 ? 5.574 16.234 7.961 1 93.31 339 THR B CA 1
ATOM 5089 C C . THR B 1 339 ? 4.879 16.406 9.305 1 93.31 339 THR B C 1
ATOM 5091 O O . THR B 1 339 ? 3.744 16.891 9.367 1 93.31 339 THR B O 1
ATOM 5094 N N . PRO B 1 340 ? 5.605 16.109 10.359 1 93.88 340 PRO B N 1
ATOM 5095 C CA . PRO B 1 340 ? 6.906 15.43 10.359 1 93.88 340 PRO B CA 1
ATOM 5096 C C . PRO B 1 340 ? 6.805 13.945 10 1 93.88 340 PRO B C 1
ATOM 5098 O O . PRO B 1 340 ? 5.969 13.227 10.555 1 93.88 340 PRO B O 1
ATOM 5101 N N . SER B 1 341 ? 7.641 13.555 9.062 1 94.94 341 SER B N 1
ATOM 5102 C CA . SER B 1 341 ? 7.621 12.172 8.594 1 94.94 341 SER B CA 1
ATOM 5103 C C . SER B 1 341 ? 8.094 11.211 9.688 1 94.94 341 SER B C 1
ATOM 5105 O O . SER B 1 341 ? 8.672 11.641 10.688 1 94.94 341 SER B O 1
ATOM 5107 N N . LEU B 1 342 ? 7.832 9.945 9.5 1 96.06 342 LEU B N 1
ATOM 5108 C CA . LEU B 1 342 ? 8.281 8.953 10.469 1 96.06 342 LEU B CA 1
ATOM 5109 C C . LEU B 1 342 ? 9.805 9 10.625 1 96.06 342 LEU B C 1
ATOM 5111 O O . LEU B 1 342 ? 10.32 8.859 11.734 1 96.06 342 LEU B O 1
ATOM 5115 N N . VAL B 1 343 ? 10.516 9.172 9.539 1 94.5 343 VAL B N 1
ATOM 5116 C CA . VAL B 1 343 ? 11.977 9.258 9.57 1 94.5 343 VAL B CA 1
ATOM 5117 C C . VAL B 1 343 ? 12.398 10.445 10.438 1 94.5 343 VAL B C 1
ATOM 5119 O O . VAL B 1 343 ? 13.305 10.32 11.266 1 94.5 343 VAL B O 1
ATOM 5122 N N . GLN B 1 344 ? 11.75 11.555 10.25 1 93.12 344 GLN B N 1
ATOM 5123 C CA . GLN B 1 344 ? 12.07 12.75 11.023 1 93.12 344 GLN B CA 1
ATOM 5124 C C . GLN B 1 344 ? 11.766 12.539 12.508 1 93.12 344 GLN B C 1
ATOM 5126 O O . GLN B 1 344 ? 12.555 12.938 13.367 1 93.12 344 GLN B O 1
ATOM 5131 N N . LEU B 1 345 ? 10.609 11.961 12.789 1 95 345 LEU B N 1
ATOM 5132 C CA . LEU B 1 345 ? 10.211 11.703 14.172 1 95 345 LEU B CA 1
ATOM 5133 C C . LEU B 1 345 ? 11.195 10.75 14.852 1 95 345 LEU B C 1
ATOM 5135 O O . LEU B 1 345 ? 11.625 11 15.977 1 95 345 LEU B O 1
ATOM 5139 N N . ARG B 1 346 ? 11.516 9.695 14.164 1 94.31 346 ARG B N 1
ATOM 5140 C CA . ARG B 1 346 ? 12.445 8.711 14.719 1 94.31 346 ARG B CA 1
ATOM 5141 C C . ARG B 1 346 ? 13.836 9.312 14.891 1 94.31 346 ARG B C 1
ATOM 5143 O O . ARG B 1 346 ? 14.531 9.008 15.859 1 94.31 346 ARG B O 1
ATOM 5150 N N . ALA B 1 347 ? 14.273 10.133 13.93 1 92 347 ALA B N 1
ATOM 5151 C CA . ALA B 1 347 ? 15.555 10.82 14.062 1 92 347 ALA B CA 1
ATOM 5152 C C . ALA B 1 347 ? 15.562 11.734 15.289 1 92 347 ALA B C 1
ATOM 5154 O O . ALA B 1 347 ? 16.562 11.797 16.016 1 92 347 ALA B O 1
ATOM 5155 N N . ALA B 1 348 ? 14.469 12.461 15.453 1 90.69 348 ALA B N 1
ATOM 5156 C CA . ALA B 1 348 ? 14.352 13.367 16.594 1 90.69 348 ALA B CA 1
ATOM 5157 C C . ALA B 1 348 ? 14.414 12.594 17.922 1 90.69 348 ALA B C 1
ATOM 5159 O O . ALA B 1 348 ? 15.047 13.039 18.875 1 90.69 348 ALA B O 1
ATOM 5160 N N . LEU B 1 349 ? 13.734 11.469 17.969 1 91.88 349 LEU B N 1
ATOM 5161 C CA . LEU B 1 349 ? 13.727 10.648 19.172 1 91.88 349 LEU B CA 1
ATOM 5162 C C . LEU B 1 349 ? 15.109 10.07 19.453 1 91.88 349 LEU B C 1
ATOM 5164 O O . LEU B 1 349 ? 15.523 9.984 20.609 1 91.88 349 LEU B O 1
ATOM 5168 N N . ALA B 1 350 ? 15.812 9.625 18.422 1 87.81 350 ALA B N 1
ATOM 5169 C CA . ALA B 1 350 ? 17.156 9.07 18.578 1 87.81 350 ALA B CA 1
ATOM 5170 C C . ALA B 1 350 ? 18.125 10.141 19.062 1 87.81 350 ALA B C 1
ATOM 5172 O O . ALA B 1 350 ? 19.031 9.844 19.859 1 87.81 350 ALA B O 1
ATOM 5173 N N . GLY B 1 351 ? 17.984 11.297 18.516 1 83.12 351 GLY B N 1
ATOM 5174 C CA . GLY B 1 351 ? 18.828 12.398 18.953 1 83.12 351 GLY B CA 1
ATOM 5175 C C . GLY B 1 351 ? 18.625 12.766 20.422 1 83.12 351 GLY B C 1
ATOM 5176 O O . GLY B 1 351 ? 19.578 13.117 21.109 1 83.12 351 GLY B O 1
ATOM 5177 N N . GLN B 1 352 ? 17.484 12.727 20.859 1 78.19 352 GLN B N 1
ATOM 5178 C CA . GLN B 1 352 ? 17.203 13.055 22.25 1 78.19 352 GLN B CA 1
ATOM 5179 C C . GLN B 1 352 ? 17.75 12 23.203 1 78.19 352 GLN B C 1
ATOM 5181 O O . GLN B 1 352 ? 18.219 12.312 24.297 1 78.19 352 GLN B O 1
ATOM 5186 N N . ALA B 1 353 ? 17.641 10.773 22.797 1 67.5 353 ALA B N 1
ATOM 5187 C CA . ALA B 1 353 ? 18.172 9.688 23.609 1 67.5 353 ALA B CA 1
ATOM 5188 C C . ALA B 1 353 ? 19.688 9.812 23.75 1 67.5 353 ALA B C 1
ATOM 5190 O O . ALA B 1 353 ? 20.25 9.516 24.812 1 67.5 353 ALA B O 1
ATOM 5191 N N . ALA B 1 354 ? 20.266 10.266 22.688 1 66.62 354 ALA B N 1
ATOM 5192 C CA . ALA B 1 354 ? 21.719 10.422 22.703 1 66.62 354 ALA B CA 1
ATOM 5193 C C . ALA B 1 354 ? 22.141 11.57 23.609 1 66.62 354 ALA B C 1
ATOM 5195 O O . ALA B 1 354 ? 23.172 11.5 24.281 1 66.62 354 ALA B O 1
ATOM 5196 N N . ARG B 1 355 ? 21.25 12.594 23.688 1 62.41 355 ARG B N 1
ATOM 5197 C CA . ARG B 1 355 ? 21.516 13.75 24.531 1 62.41 355 ARG B CA 1
ATOM 5198 C C . ARG B 1 355 ? 21.234 13.422 26 1 62.41 355 ARG B C 1
ATOM 5200 O O . ARG B 1 355 ? 21.859 13.984 26.891 1 62.41 355 ARG B O 1
ATOM 5207 N N . ALA B 1 356 ? 20.375 12.609 26.234 1 65.06 356 ALA B N 1
ATOM 5208 C CA . ALA B 1 356 ? 20.031 12.203 27.594 1 65.06 356 ALA B CA 1
ATOM 5209 C C . ALA B 1 356 ? 20.984 11.117 28.094 1 65.06 356 ALA B C 1
ATOM 5211 O O . ALA B 1 356 ? 21.156 10.945 29.312 1 65.06 356 ALA B O 1
ATOM 5212 N N . ALA B 1 357 ? 21.734 10.258 27.422 1 53 357 ALA B N 1
ATOM 5213 C CA . ALA B 1 357 ? 22.672 9.211 27.828 1 53 357 ALA B CA 1
ATOM 5214 C C . ALA B 1 357 ? 24.062 9.789 28.078 1 53 357 ALA B C 1
ATOM 5216 O O . ALA B 1 357 ? 24.766 9.367 29 1 53 357 ALA B O 1
#

Nearest PDB structures (foldseek):
  2vig-assembly2_G  TM=8.546E-01  e=1.122E-15  Homo sapiens
  2z1q-assembly1_B  TM=8.099E-01  e=2.880E-12  Thermus thermophilus HB8
  6u1v-assembly1_B  TM=8.231E-01  e=2.626E-12  Streptomyces tsukubensis NRRL18488
  3owa-assembly1_A  TM=7.998E-01  e=6.614E-12  Bacillus anthracis str. 'Ames Ancestor'
  3owa-assembly1_B  TM=7.398E-01  e=5.045E-11  Bacillus anthracis str. 'Ames Ancestor'

Solvent-accessible surface area (backbone atoms only — not comparable to full-atom values): 34967 Å² total; per-residue (Å²): 125,81,63,70,70,55,68,70,58,48,53,50,37,54,68,42,29,63,31,23,29,73,43,75,36,68,46,80,52,52,54,38,56,45,18,71,71,46,58,59,20,42,27,29,52,51,95,73,70,21,74,26,78,38,65,62,56,32,18,43,43,25,13,51,41,7,40,51,19,54,33,59,12,50,34,46,33,24,30,48,41,29,51,50,52,43,73,71,26,83,38,56,67,47,34,66,68,44,44,64,40,43,39,54,30,70,31,34,27,13,42,46,42,58,53,41,56,34,26,76,68,68,73,42,68,60,64,24,35,35,44,84,48,89,95,35,33,27,30,38,37,62,45,77,74,28,45,27,50,48,99,62,50,20,34,36,30,36,46,33,36,37,85,69,76,67,36,22,24,34,50,44,50,55,81,40,63,45,46,42,72,54,70,64,55,58,42,71,38,35,40,27,22,32,33,19,27,36,40,32,50,63,25,72,45,52,79,74,31,40,39,36,77,39,35,82,69,45,48,54,66,46,44,49,56,48,53,46,32,51,42,11,35,37,50,8,41,23,51,38,25,42,51,56,27,66,66,34,59,70,70,39,33,68,62,42,45,60,62,51,51,53,48,54,51,52,49,51,52,45,52,50,52,51,43,51,34,62,73,70,53,48,35,59,79,41,45,63,61,51,46,50,43,51,48,50,40,40,52,46,28,57,50,22,47,50,44,24,42,48,38,49,29,61,48,39,40,30,61,68,84,6,42,70,53,52,50,51,57,44,50,56,63,44,59,46,34,45,75,78,20,46,51,53,46,52,45,50,50,52,50,47,52,62,71,73,106,123,82,63,69,69,56,66,69,58,49,52,50,38,55,69,43,26,64,31,24,30,73,43,75,35,69,45,79,53,51,52,38,54,46,18,73,70,45,56,58,20,42,27,30,52,51,94,74,70,22,75,26,79,37,66,60,56,32,16,42,44,24,12,51,41,8,41,50,19,55,32,58,13,52,33,47,35,24,29,48,41,30,50,52,51,43,75,71,27,83,37,56,68,45,34,67,67,44,45,65,40,43,39,54,31,71,31,34,27,12,41,46,41,56,51,42,55,34,26,76,67,69,72,43,68,60,63,23,34,34,42,84,48,90,94,33,32,27,29,37,36,61,45,77,74,27,46,27,50,47,100,61,51,20,34,35,30,37,46,34,36,37,86,66,76,66,35,21,26,33,48,44,51,56,80,41,62,44,46,42,71,53,70,64,55,58,42,71,37,36,40,26,23,32,32,20,27,38,41,32,48,62,24,72,47,51,79,75,33,38,38,37,78,40,34,81,68,46,48,54,66,46,42,49,58,48,52,46,32,51,42,10,34,37,51,8,41,24,52,38,25,40,51,57,26,66,67,33,60,71,71,38,33,67,60,42,45,60,61,52,50,53,50,53,52,53,49,50,54,46,52,50,53,50,43,52,34,61,74,70,53,47,34,60,80,42,44,65,61,52,46,50,44,50,49,50,40,41,51,46,27,57,51,21,46,51,45,24,43,51,38,50,28,58,49,39,40,30,62,68,84,7,42,68,51,50,50,51,56,45,48,55,64,45,59,45,33,42,75,77,20,48,52,54,45,52,44,50,50,52,51,49,51,63,71,72,105

pLDDT: mean 94.94, std 7.46, range [35.44, 98.94]

Radius of gyration: 28.71 Å; Cα contacts (8 Å, |Δi|>4): 1431; chains: 2; bounding box: 52×94×60 Å